Protein AF-K0F119-F1 (afdb_monomer)

Secondary structure (DSSP, 8-state):
-GGGTSPPPTT--HHHHHHHHHHHHHHHT------TTS-TTEEEETTEEEEEEHHHHHHHHHTTGGGSTT-SB-S--EE-TTSSSEEEEETTEEEEEETTTEEEE--HHHHHHHHHTTGGGSTT-SB-S--EE-TTSS-EEEEETTEEEEEETTEEEEEEHHHHHHHHHTTGGGSTT-SB-S--EE-TTSS-EEEEETTEEEEEETTTEEEEEEHHHHHHHHHHTGGGSTT-SB-S--B-SSTTSEEEEEETTEEEEEE-HHHHHHHHHSTT--HHHHHHHHHHHHHHHT--HHHHHHHHHHHHHHH-EEE-TT---GGGEEEPPPPSSTT-EEEEEPP----SSS-EEE--EEEEESSSSEEEEEETTTEEEEEETT--TTSSPPEEEEEEEEEESS-HHHHHHHHHHHHHTTTPEE---GGG---SS-SEE-HHHHHHHHHHHHTTT------SSPSPPS---HHHHTTSTTEEEEE-

Foldseek 3Di:
DCLVVPDADPPDDSVLQVLLVVVQVVVVPDPPDPDPPDAPAWDGDPSHNETEGDLQVVVCVVQVNCPHPQHHWPYHWDQDPVNFWIWTHGPFFIWTAGPVQTTETQGDQRVVQCVVQPHLVGQQHAWNDYKAADPVNAKIWTHGPFFIWIDGPRHIETDGDLQVVVCVVQVNLVGPQHHWRYYWDQDPVNFWIWTHGPFWIWIAGPVATTETDGDFRRVVCVVQPHLPGLQHAWNDYWDDPQVQCKIWTHGPNGIDIAGGPLLQVLCVLLDPDHSVRSLVLLVVVCVVVVHRSVVLSNLLSVVSVVQKDKAALVDDDPVQKDQAAFAPFFLKKKKFFDDQDDPVPRIRITLIFMWTHLGRFKTWFADAPQFTAIDGQQQDPVRGGHMGGPMWIWHFQDDPQLSNQLSVQSVVLHPQHADSNQQAQCDLDDSHYHGQSSSQSSNCVSVVNPDRQAAPRDPPGRGGTRVRSVRGPRIDIDGD

Solvent-accessible surface area (backbone atoms only — not comparable to full-atom values): 25216 Å² total; per-residue (Å²): 110,67,66,80,77,46,88,74,59,91,96,57,52,67,70,38,25,50,46,14,51,52,49,45,54,56,60,72,68,63,69,97,66,94,50,98,84,64,78,86,54,61,47,60,54,78,52,29,68,30,42,35,40,48,61,49,30,54,43,40,50,72,59,50,34,65,80,21,88,36,37,50,58,74,34,43,70,38,74,37,95,88,73,53,49,36,32,34,39,26,76,52,36,35,34,41,30,34,92,90,40,39,46,26,60,47,41,70,56,58,34,54,38,39,50,78,47,51,37,61,85,21,77,35,35,50,50,53,37,55,78,40,76,35,95,86,72,73,34,34,35,34,40,27,74,43,28,33,40,40,33,48,98,93,45,44,23,41,44,38,65,62,53,35,53,46,41,49,75,53,47,38,63,84,15,82,41,32,47,66,73,32,47,69,40,76,37,98,84,70,68,33,35,34,32,40,27,74,48,31,34,34,42,31,32,91,90,49,39,50,25,59,43,40,63,51,52,35,56,53,40,52,75,57,49,39,62,80,21,80,38,34,50,50,60,41,60,71,44,58,94,55,82,41,48,36,31,35,33,40,25,74,56,42,76,49,75,28,39,8,68,49,24,40,49,40,16,67,77,22,64,89,52,43,23,64,56,45,47,55,51,26,46,58,51,16,64,75,71,75,48,58,45,45,61,46,34,50,53,41,33,54,52,47,61,76,50,37,45,82,39,59,66,94,59,77,61,79,86,45,54,39,67,54,75,70,46,97,34,52,37,23,33,38,36,23,50,41,72,88,73,64,73,83,68,72,36,34,70,32,44,38,34,27,32,30,20,65,33,42,49,28,31,38,33,26,40,86,99,62,9,21,41,78,44,57,39,67,58,30,99,86,74,42,55,27,64,38,29,65,49,29,34,28,37,63,79,68,54,71,67,37,29,51,40,16,36,53,46,46,62,74,43,52,72,30,40,49,38,53,46,44,63,67,38,71,51,69,89,60,75,48,31,29,19,28,27,45,48,48,22,15,38,23,60,41,46,77,58,74,46,68,55,52,55,89,72,68,83,90,62,51,47,45,49,28,57,38,42,74,60,6,89,46,44,48,73,82,40,113

Nearest PDB structures (foldseek):
  6swz-assembly1_AAA  TM=9.127E-01  e=8.027E-24  Corynebacterium glutamicum
  6sx4-assembly4_DDD  TM=9.305E-01  e=3.276E-23  Corynebacterium glutamicum
  6sx4-assembly2_BBB  TM=7.948E-01  e=4.141E-23  Corynebacterium glutamicum
  6ix1-assembly2_B  TM=2.328E-01  e=1.251E-01  Dolichos
  3s18-assembly1_B  TM=2.351E-01  e=2.679E-01  Cicer arietinum

Sequence (480 aa):
MRSDCEAIPDGFSKAQADKAETMEAAAAVRPDRRSTLETPGCQVYWPAPYEVCGAIRDKYNELGGPNSFLLFPTSNELTNPDGVGKRSTFQNGPIYWSPAGGAHPVVNHFFAAWQRNGWEGGPLGYPTSDEAVNPDGVGRRQYFQGGTIYWKLNEAYYVAGAIRDKWGETGWEGGWLGYPSTDETVLPDGQGRMNRFQNGVIYWSPGTGAHPVGGSILDKWAKAGYERSTFGYPTGDQTSRDNNVTVEQQFQGGLLTAPGPAATELAYLNPGTTGEQQIAAAQKWAQQIAAPVIDVLVEALRKAREYTQVKSPDSPSEDDYENLPDARGKGDIFYADSSPDLVVINKLVNHGHNGIYVSTTNTVEAAQGKGVHEIDNRTATNGGRRQVRKPQLGWIETSDAIRTSAVTFARAKLGKSYNNNFAWNRNVEDEQYNCSQIVWAAYMHASNGDIDMKDSFPNPTPSVYPKELFKSGWVRKYYP

InterPro domains:
  IPR013207 LGFP [PF08310] (72-122)
  IPR013207 LGFP [PF08310] (124-175)
  IPR013207 LGFP [PF08310] (177-228)
  IPR024453 Permuted papain-like amidase enzyme, YaeF/YiiX, C92 family [PF05708] (330-448)
  IPR038765 Papain-like cysteine peptidase superfamily [SSF54001] (349-479)

Radius of gyration: 33.95 Å; Cα contacts (8 Å, |Δi|>4): 1023; chains: 1; bounding box: 88×54×85 Å

Structure (mmCIF, N/CA/C/O backbone):
data_AF-K0F119-F1
#
_entry.id   AF-K0F119-F1
#
loop_
_atom_site.group_PDB
_atom_site.id
_atom_site.type_symbol
_atom_site.label_atom_id
_atom_site.label_alt_id
_atom_site.label_comp_id
_atom_site.label_asym_id
_atom_site.label_entity_id
_atom_site.label_seq_id
_atom_site.pdbx_PDB_ins_code
_atom_site.Cartn_x
_atom_site.Cartn_y
_atom_site.Cartn_z
_atom_site.occupancy
_atom_site.B_iso_or_equiv
_atom_site.auth_seq_id
_atom_site.auth_comp_id
_atom_site.auth_asym_id
_atom_site.auth_atom_id
_atom_site.pdbx_PDB_model_num
ATOM 1 N N . MET A 1 1 ? -16.363 -31.167 53.470 1.00 78.81 1 MET A N 1
ATOM 2 C CA . MET A 1 1 ? -16.582 -30.321 52.281 1.00 78.81 1 MET A CA 1
ATOM 3 C C . MET A 1 1 ? -15.500 -30.671 51.260 1.00 78.81 1 MET A C 1
ATOM 5 O O . MET A 1 1 ? -14.481 -31.218 51.674 1.00 78.81 1 MET A O 1
ATOM 9 N N . ARG A 1 2 ? -15.712 -30.494 49.949 1.00 84.12 2 ARG A N 1
ATOM 10 C CA . ARG A 1 2 ? -14.682 -30.769 48.921 1.00 84.12 2 ARG A CA 1
ATOM 11 C C . ARG A 1 2 ? -13.418 -29.957 49.212 1.00 84.12 2 ARG A C 1
ATOM 13 O O . ARG A 1 2 ? -12.329 -30.503 49.150 1.00 84.12 2 ARG A O 1
ATOM 20 N N . SER A 1 3 ? -13.565 -28.727 49.688 1.00 85.94 3 SER A N 1
ATOM 21 C CA . SER A 1 3 ? -12.529 -27.808 50.173 1.00 85.94 3 SER A CA 1
ATOM 22 C C . SER A 1 3 ? -11.678 -28.331 51.338 1.00 85.94 3 SER A C 1
ATOM 24 O O . SER A 1 3 ? -10.611 -27.778 51.608 1.00 85.94 3 SER A O 1
ATOM 26 N N . ASP A 1 4 ? -12.126 -29.370 52.052 1.00 86.38 4 ASP A N 1
ATOM 27 C CA . ASP A 1 4 ? -11.354 -30.026 53.113 1.00 86.38 4 ASP A CA 1
ATOM 28 C C . ASP A 1 4 ? -10.476 -31.169 52.577 1.00 86.38 4 ASP A C 1
ATOM 30 O O . ASP A 1 4 ? -9.593 -31.645 53.289 1.00 86.38 4 ASP A O 1
ATOM 34 N N . CYS A 1 5 ? -10.743 -31.656 51.361 1.00 88.31 5 CYS A N 1
ATOM 35 C CA . CYS A 1 5 ? -10.149 -32.879 50.807 1.00 88.31 5 CYS A CA 1
ATOM 36 C C . CYS A 1 5 ? -9.467 -32.672 49.445 1.00 88.31 5 CYS A C 1
ATOM 38 O O . CYS A 1 5 ? -8.572 -33.433 49.086 1.00 88.31 5 CYS A O 1
ATOM 40 N N . GLU A 1 6 ? -9.887 -31.661 48.690 1.00 89.50 6 GLU A N 1
ATOM 41 C CA . GLU A 1 6 ? -9.378 -31.290 47.374 1.00 89.50 6 GLU A CA 1
ATOM 42 C C . GLU A 1 6 ? -8.553 -30.001 47.494 1.00 89.50 6 GLU A C 1
ATOM 44 O O . GLU A 1 6 ? -8.878 -29.096 48.267 1.00 89.50 6 GLU A O 1
ATOM 49 N N . ALA A 1 7 ? -7.463 -29.908 46.731 1.00 90.12 7 ALA A N 1
ATOM 50 C CA . ALA A 1 7 ? -6.665 -28.689 46.678 1.00 90.12 7 ALA A CA 1
ATOM 51 C C . ALA A 1 7 ? -7.485 -27.557 46.040 1.00 90.12 7 ALA A C 1
ATOM 53 O O . ALA A 1 7 ? -8.062 -27.735 44.968 1.00 90.12 7 ALA A O 1
ATOM 54 N N . ILE A 1 8 ? -7.525 -26.392 46.689 1.00 89.75 8 ILE A N 1
ATOM 55 C CA . ILE A 1 8 ? -8.237 -25.218 46.172 1.00 89.75 8 ILE A CA 1
ATOM 56 C C . ILE A 1 8 ? -7.392 -24.587 45.053 1.00 89.75 8 ILE A C 1
ATOM 58 O O . ILE A 1 8 ? -6.231 -24.264 45.309 1.00 89.75 8 ILE A O 1
ATOM 62 N N . PRO A 1 9 ? -7.944 -24.407 43.837 1.00 87.19 9 PRO A N 1
ATOM 63 C CA . PRO A 1 9 ? -7.253 -23.737 42.740 1.00 87.19 9 PRO A CA 1
ATOM 64 C C . PRO A 1 9 ? -6.739 -22.339 43.105 1.00 87.19 9 PRO A C 1
ATOM 66 O O . PRO A 1 9 ? -7.400 -21.588 43.829 1.00 87.19 9 PRO A O 1
ATOM 69 N N . ASP A 1 10 ? -5.589 -21.970 42.538 1.00 86.69 10 ASP A N 1
ATOM 70 C CA . ASP A 1 10 ? -4.991 -20.647 42.723 1.00 86.69 10 ASP A CA 1
ATOM 71 C C . ASP A 1 10 ? -5.981 -19.523 42.368 1.00 86.69 10 ASP A C 1
ATOM 73 O O . ASP A 1 10 ? -6.715 -19.583 41.380 1.00 86.69 10 ASP A O 1
ATOM 77 N N . GLY A 1 11 ? -6.001 -18.476 43.197 1.00 88.38 11 GLY A N 1
ATOM 78 C CA . GLY A 1 11 ? -6.935 -17.351 43.074 1.00 88.38 11 GLY A CA 1
ATOM 79 C C . GLY A 1 11 ? -8.239 -17.501 43.867 1.00 88.38 11 GLY A C 1
ATOM 80 O O . GLY A 1 11 ? -8.984 -16.525 43.966 1.00 88.38 11 GLY A O 1
ATOM 81 N N . PHE A 1 12 ? -8.496 -18.659 44.489 1.00 93.94 12 PHE A N 1
ATOM 82 C CA . PHE A 1 12 ? -9.644 -18.869 45.377 1.00 93.94 12 PHE A CA 1
ATOM 83 C C . PHE A 1 12 ? -9.226 -19.117 46.828 1.00 93.94 12 PHE A C 1
ATOM 85 O O . PHE A 1 12 ? -8.242 -19.787 47.127 1.00 93.94 12 PHE A O 1
ATOM 92 N N . SER A 1 13 ? -10.008 -18.577 47.759 1.00 94.00 13 SER A N 1
ATOM 93 C CA . SER A 1 13 ? -9.876 -18.837 49.194 1.00 94.00 13 SER A CA 1
ATOM 94 C C . SER A 1 13 ? -10.740 -20.020 49.631 1.00 94.00 13 SER A C 1
ATOM 96 O O . SER A 1 13 ? -11.770 -20.313 49.019 1.00 94.00 13 SER A O 1
ATOM 98 N N . LYS A 1 14 ? -10.389 -20.639 50.766 1.00 92.44 14 LYS A N 1
ATOM 99 C CA . LYS A 1 14 ? -11.222 -21.680 51.389 1.00 92.44 14 LYS A CA 1
ATOM 100 C C . LYS A 1 14 ? -12.657 -21.211 51.639 1.00 92.44 14 LYS A C 1
ATOM 102 O O . LYS A 1 14 ? -13.589 -21.929 51.318 1.00 92.44 14 LYS A O 1
ATOM 107 N N . ALA A 1 15 ? -12.842 -19.970 52.089 1.00 93.88 15 ALA A N 1
ATOM 108 C CA . ALA A 1 15 ? -14.173 -19.406 52.305 1.00 93.88 15 ALA A CA 1
ATOM 109 C C . ALA A 1 15 ? -15.014 -19.308 51.014 1.00 93.88 15 ALA A C 1
ATOM 111 O O . ALA A 1 15 ? -16.230 -19.484 51.060 1.00 93.88 15 ALA A O 1
ATOM 112 N N . GLN A 1 16 ? -14.392 -19.028 49.861 1.00 94.69 16 GLN A N 1
ATOM 113 C CA . GLN A 1 16 ? -15.089 -19.033 48.569 1.00 94.69 16 GLN A CA 1
ATOM 114 C C . GLN A 1 16 ? -15.484 -20.452 48.156 1.00 94.69 16 GLN A C 1
ATOM 116 O O . GLN A 1 16 ? -16.632 -20.655 47.769 1.00 94.69 16 GLN A O 1
ATOM 121 N N . ALA A 1 17 ? -14.571 -21.415 48.308 1.00 94.50 17 ALA A N 1
ATOM 122 C CA . ALA A 1 17 ? -14.829 -22.825 48.037 1.00 94.50 17 ALA A CA 1
ATOM 123 C C . ALA A 1 17 ? -15.962 -23.378 48.926 1.00 94.50 17 ALA A C 1
ATOM 125 O 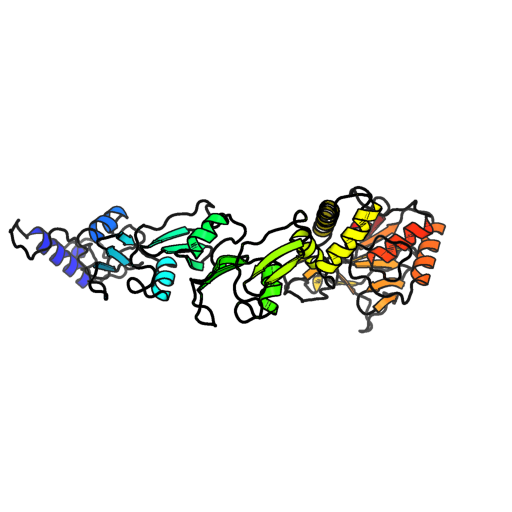O . ALA A 1 17 ? -16.936 -23.915 48.407 1.00 94.50 17 ALA A O 1
ATOM 126 N N . ASP A 1 18 ? -15.906 -23.142 50.241 1.00 94.38 18 ASP A N 1
ATOM 127 C CA . ASP A 1 18 ? -16.947 -23.543 51.203 1.00 94.38 18 ASP A CA 1
ATOM 128 C C . ASP A 1 18 ? -18.314 -22.939 50.840 1.00 94.38 18 ASP A C 1
ATOM 130 O O . ASP A 1 18 ? -19.361 -23.594 50.903 1.00 94.38 18 ASP A O 1
ATOM 134 N N . LYS A 1 19 ? -18.319 -21.666 50.424 1.00 94.06 19 LYS A N 1
ATOM 135 C CA . LYS A 1 19 ? -19.536 -20.989 49.976 1.00 94.06 19 LYS A CA 1
ATOM 136 C C . LYS A 1 19 ? -20.081 -21.612 48.692 1.00 94.06 19 LYS A C 1
ATOM 138 O O . LYS A 1 19 ? -21.288 -21.830 48.620 1.00 94.06 19 LYS A O 1
ATOM 143 N N . ALA A 1 20 ? -19.227 -21.910 47.712 1.00 93.94 20 ALA A N 1
ATOM 144 C CA . ALA A 1 20 ? -19.632 -22.564 46.470 1.00 93.94 20 ALA A CA 1
ATOM 145 C C . ALA A 1 20 ? -20.287 -23.925 46.751 1.00 93.94 20 ALA A C 1
ATOM 147 O O . ALA A 1 20 ? -21.365 -24.196 46.235 1.00 93.94 20 ALA A O 1
ATOM 148 N N . GLU A 1 21 ? -19.722 -24.724 47.656 1.00 92.25 21 GLU A N 1
ATOM 149 C CA . GLU A 1 21 ? -20.305 -26.014 48.053 1.00 92.25 21 GLU A CA 1
ATOM 150 C C . GLU A 1 21 ? -21.650 -25.874 48.752 1.00 92.25 21 GLU A C 1
ATOM 152 O O . GLU A 1 21 ? -22.579 -26.639 48.500 1.00 92.25 21 GLU A O 1
ATOM 157 N N . THR A 1 22 ? -21.778 -24.873 49.624 1.00 92.38 22 THR A N 1
ATOM 158 C CA . THR A 1 22 ? -23.053 -24.589 50.289 1.00 92.38 22 THR A CA 1
ATOM 159 C C . THR A 1 22 ? -24.118 -24.192 49.261 1.00 92.38 22 THR A C 1
ATOM 161 O O . THR A 1 22 ? -25.277 -24.588 49.390 1.00 92.38 22 THR A O 1
ATOM 164 N N . MET A 1 23 ? -23.735 -23.449 48.215 1.00 90.19 23 MET A N 1
ATOM 165 C CA . MET A 1 23 ? -24.624 -23.094 47.105 1.00 90.19 23 MET A CA 1
ATOM 166 C C . MET A 1 23 ? -24.986 -24.318 46.243 1.00 90.19 23 MET A C 1
ATOM 168 O O . MET A 1 23 ? -26.161 -24.498 45.928 1.00 90.19 23 MET A O 1
ATOM 172 N N . GLU A 1 24 ? -24.027 -25.197 45.925 1.00 88.31 24 GLU A N 1
ATOM 173 C CA . GLU A 1 24 ? -24.274 -26.468 45.220 1.00 88.31 24 GLU A CA 1
ATOM 174 C C . GLU A 1 24 ? -25.247 -27.369 46.000 1.00 88.31 24 GLU A C 1
ATOM 176 O O . GLU A 1 24 ? -26.232 -27.863 45.444 1.00 88.31 24 GLU A O 1
ATOM 181 N N . ALA A 1 25 ? -25.027 -27.537 47.308 1.00 85.75 25 ALA A N 1
ATOM 182 C CA . ALA A 1 25 ? -25.902 -28.320 48.176 1.00 85.75 25 ALA A CA 1
ATOM 183 C C . ALA A 1 25 ? -27.313 -27.714 48.262 1.00 85.75 25 ALA A C 1
ATOM 185 O O . ALA A 1 25 ? -28.308 -28.436 48.180 1.00 85.75 25 ALA A O 1
ATOM 186 N N . ALA A 1 26 ? -27.417 -26.385 48.371 1.00 83.50 26 ALA A N 1
ATOM 187 C CA . ALA A 1 26 ? -28.700 -25.689 48.370 1.00 83.50 26 ALA A CA 1
ATOM 188 C C . ALA A 1 26 ? -29.452 -25.853 47.040 1.00 83.50 26 ALA A C 1
ATOM 190 O O . ALA A 1 26 ? -30.678 -25.955 47.054 1.00 83.50 26 ALA A O 1
ATOM 191 N N . ALA A 1 27 ? -28.745 -25.909 45.907 1.00 77.19 27 ALA A N 1
ATOM 192 C CA . ALA A 1 27 ? -29.335 -26.171 44.597 1.00 77.19 27 ALA A CA 1
ATOM 193 C C . ALA A 1 27 ? -29.838 -27.622 44.458 1.00 77.19 27 ALA A C 1
ATOM 195 O O . ALA A 1 27 ? -30.915 -27.830 43.903 1.00 77.19 27 ALA A O 1
ATOM 196 N N . ALA A 1 28 ? -29.125 -28.612 45.012 1.00 73.31 28 ALA A N 1
ATOM 197 C CA . ALA A 1 28 ? -29.504 -30.029 44.946 1.00 73.31 28 ALA A CA 1
ATOM 198 C C . ALA A 1 28 ? -30.738 -30.393 45.797 1.00 73.31 28 ALA A C 1
ATOM 200 O O . ALA A 1 28 ? -31.460 -31.335 45.473 1.00 73.31 28 ALA A O 1
ATOM 201 N N . VAL A 1 29 ? -30.995 -29.657 46.885 1.00 66.00 29 VAL A N 1
ATOM 202 C CA . VAL A 1 29 ? -32.128 -29.915 47.796 1.00 66.00 29 VAL A CA 1
ATOM 203 C C . VAL A 1 29 ? -33.447 -29.332 47.274 1.00 66.00 29 VAL A C 1
ATOM 205 O O . VAL A 1 29 ? -34.500 -29.716 47.778 1.00 66.00 29 VAL A O 1
ATOM 208 N N . ARG A 1 30 ? -33.436 -28.440 46.266 1.00 55.56 30 ARG A N 1
ATOM 209 C CA . ARG A 1 30 ? -34.651 -27.800 45.724 1.00 55.56 30 ARG A CA 1
ATOM 210 C C . ARG A 1 30 ? -35.550 -28.841 45.035 1.00 55.56 30 ARG A C 1
ATOM 212 O O . ARG A 1 30 ? -35.250 -29.247 43.913 1.00 55.56 30 ARG A O 1
ATOM 219 N N . PRO A 1 31 ? -36.663 -29.273 45.661 1.00 46.34 31 PRO A N 1
ATOM 220 C CA . PRO A 1 31 ? -37.597 -30.194 45.036 1.00 46.34 31 PRO A CA 1
ATOM 221 C C . PRO A 1 31 ? -38.466 -29.403 44.059 1.00 46.34 31 PRO A C 1
ATOM 223 O O . PRO A 1 31 ? -38.867 -28.291 44.388 1.00 46.34 31 PRO A O 1
ATOM 226 N N . ASP A 1 32 ? -38.764 -30.016 42.914 1.00 47.59 32 ASP A N 1
ATOM 227 C CA . ASP A 1 32 ? -39.670 -29.659 41.804 1.00 47.59 32 ASP A CA 1
ATOM 228 C C . ASP A 1 32 ? -40.950 -28.857 42.178 1.00 47.59 32 ASP A C 1
ATOM 230 O O . ASP A 1 32 ? -42.089 -29.307 42.026 1.00 47.59 32 ASP A O 1
ATOM 234 N N . ARG A 1 33 ? -40.790 -27.650 42.735 1.00 45.41 33 ARG A N 1
ATOM 235 C CA . ARG A 1 33 ? -41.878 -26.773 43.171 1.00 45.41 33 ARG A CA 1
ATOM 236 C C . ARG A 1 33 ? -42.187 -25.790 42.057 1.00 45.41 33 ARG A C 1
ATOM 238 O O . ARG A 1 33 ? -41.386 -24.931 41.715 1.00 45.41 33 ARG A O 1
ATOM 245 N N . ARG A 1 34 ? -43.417 -25.913 41.558 1.00 41.22 34 ARG A N 1
ATOM 246 C CA . ARG A 1 34 ? -44.149 -25.019 40.645 1.00 41.22 34 ARG A CA 1
ATOM 247 C C . ARG A 1 34 ? -44.301 -23.584 41.189 1.00 41.22 34 ARG A C 1
ATOM 249 O O . ARG A 1 34 ? -45.415 -23.097 41.360 1.00 41.22 34 ARG A O 1
ATOM 256 N N . SER A 1 35 ? -43.194 -22.916 41.488 1.00 40.03 35 SER A N 1
ATOM 257 C CA . SER A 1 35 ? -43.120 -21.497 41.813 1.00 40.03 35 SER A CA 1
ATOM 258 C C . SER A 1 35 ? -42.751 -20.745 40.539 1.00 40.03 35 SER A C 1
ATOM 260 O O . SER A 1 35 ? -41.648 -20.883 40.022 1.00 40.03 35 SER A O 1
ATOM 262 N N . THR A 1 36 ? -43.671 -19.942 40.007 1.00 43.38 36 THR A N 1
ATOM 263 C CA . THR A 1 36 ? -43.490 -19.156 38.771 1.00 43.38 36 THR A CA 1
ATOM 264 C C . THR A 1 36 ? -42.512 -17.977 38.921 1.00 43.38 36 THR A C 1
ATOM 266 O O . THR A 1 36 ? -42.540 -17.056 38.110 1.00 43.38 36 THR A O 1
ATOM 269 N N . LEU A 1 37 ? -41.670 -17.974 39.959 1.00 41.09 37 LEU A N 1
ATOM 270 C CA . LEU A 1 37 ? -40.651 -16.952 40.220 1.00 41.09 37 LEU A CA 1
ATOM 271 C C . LEU A 1 37 ? -39.246 -17.536 40.464 1.00 41.09 37 LEU A C 1
ATOM 273 O O . LEU A 1 37 ? -38.322 -16.779 40.746 1.00 41.09 37 LEU A O 1
ATOM 277 N N . GLU A 1 38 ? -39.057 -18.852 40.349 1.00 42.03 38 GLU A N 1
ATOM 278 C CA . GLU A 1 38 ? -37.758 -19.506 40.554 1.00 42.03 38 GLU A CA 1
ATOM 279 C C . GLU A 1 38 ? -37.186 -19.963 39.207 1.00 42.03 38 GLU A C 1
ATOM 281 O O . GLU A 1 38 ? -37.917 -20.524 38.400 1.00 42.03 38 GLU A O 1
ATOM 286 N N . THR A 1 39 ? -35.904 -19.689 38.938 1.00 48.31 39 THR A N 1
ATOM 287 C CA . THR A 1 39 ? -35.183 -20.010 37.692 1.00 48.31 39 THR A CA 1
ATOM 288 C C . THR A 1 39 ? -34.636 -21.449 37.711 1.00 48.31 39 THR A C 1
ATOM 290 O O . THR A 1 39 ? -33.514 -21.665 38.179 1.00 48.31 39 THR A O 1
ATOM 293 N N . PRO A 1 40 ? -35.353 -22.479 37.211 1.00 55.50 40 PRO A N 1
ATOM 294 C CA . PRO A 1 40 ? -34.717 -23.750 36.890 1.00 55.50 40 PRO A CA 1
ATOM 295 C C . PRO A 1 40 ? -33.633 -23.500 35.833 1.00 55.50 40 PRO A C 1
ATOM 297 O O . PRO A 1 40 ? -33.888 -22.865 34.812 1.00 55.50 40 PRO A O 1
ATOM 300 N N . GLY A 1 41 ? -32.413 -23.983 36.087 1.00 82.19 41 GLY A N 1
ATOM 301 C CA . GLY A 1 41 ? -31.320 -23.909 35.113 1.00 82.19 41 GLY A CA 1
ATOM 302 C C . GLY A 1 41 ? -30.055 -23.166 35.548 1.00 82.19 41 GLY A C 1
ATOM 303 O O . GLY A 1 41 ? -29.254 -22.835 34.680 1.00 82.19 41 GLY A O 1
ATOM 304 N N . CYS A 1 42 ? -29.849 -22.902 36.839 1.00 91.56 42 CYS A N 1
ATOM 305 C CA . CYS A 1 42 ? -28.577 -22.379 37.353 1.00 91.56 42 CYS A CA 1
ATOM 306 C C . CYS A 1 42 ? -27.625 -23.502 37.794 1.00 91.56 42 CYS A C 1
ATOM 308 O O . CYS A 1 42 ? -28.070 -24.562 38.234 1.00 91.56 42 CYS A O 1
ATOM 310 N N . GLN A 1 43 ? -26.319 -23.273 37.667 1.00 93.69 43 GLN A N 1
ATOM 311 C CA . GLN A 1 43 ? -25.254 -24.157 38.140 1.00 93.69 43 GLN A CA 1
ATOM 312 C C . GLN A 1 43 ? -24.145 -23.325 38.792 1.00 93.69 43 GLN A C 1
ATOM 314 O O . GLN A 1 43 ? -23.807 -22.240 38.316 1.00 93.69 43 GLN A O 1
ATOM 319 N N . VAL A 1 44 ? -23.589 -23.851 39.881 1.00 94.31 44 VAL A N 1
ATOM 320 C CA . VAL A 1 44 ? -22.392 -23.320 40.541 1.00 94.31 44 VAL A CA 1
ATOM 321 C C . VAL A 1 44 ? -21.186 -24.123 40.068 1.00 94.31 44 VAL A C 1
ATOM 323 O O . VAL A 1 44 ? -21.296 -25.323 39.818 1.00 94.31 44 VAL A O 1
ATOM 326 N N . TYR A 1 45 ? -20.051 -23.448 39.905 1.00 93.94 45 TYR A N 1
ATOM 327 C CA . TYR A 1 45 ? -18.818 -24.046 39.400 1.00 93.94 45 TYR A CA 1
ATOM 328 C C . TYR A 1 45 ? -17.730 -23.904 40.451 1.00 93.94 45 TYR A C 1
ATOM 330 O O . TYR A 1 45 ? -17.002 -22.910 40.467 1.00 93.94 45 TYR A O 1
ATOM 338 N N . TRP A 1 46 ? -17.638 -24.889 41.344 1.00 93.19 46 TRP A N 1
ATOM 339 C CA . TRP A 1 46 ? -16.621 -24.909 42.391 1.00 93.19 46 TRP A CA 1
ATOM 340 C C . TRP A 1 46 ? -15.206 -24.692 41.818 1.00 93.19 46 TRP A C 1
ATOM 342 O O . TRP A 1 46 ? -14.874 -25.297 40.795 1.00 93.19 46 TRP A O 1
ATOM 352 N N . PRO A 1 47 ? -14.358 -23.857 42.451 1.00 95.12 47 PRO A N 1
ATOM 353 C CA . PRO A 1 47 ? -14.536 -23.201 43.758 1.00 95.12 47 PRO A CA 1
ATOM 354 C C . PRO A 1 47 ? -15.220 -21.823 43.700 1.00 95.12 47 PRO A C 1
ATOM 356 O O . PRO A 1 47 ? -15.242 -21.106 44.701 1.00 95.12 47 PRO A O 1
ATOM 359 N N . ALA A 1 48 ? -15.749 -21.407 42.547 1.00 96.00 48 ALA A N 1
ATOM 360 C CA . ALA A 1 48 ? -16.316 -20.078 42.369 1.00 96.00 48 ALA A CA 1
ATOM 361 C C . ALA A 1 48 ? -17.752 -19.994 42.931 1.00 96.00 48 ALA A C 1
ATOM 363 O O . ALA A 1 48 ? -18.637 -20.711 42.461 1.00 96.00 48 ALA A O 1
ATOM 364 N N . PRO A 1 49 ? -18.033 -19.104 43.905 1.00 95.94 49 PRO A N 1
ATOM 365 C CA . PRO A 1 49 ? -19.337 -19.019 44.563 1.00 95.94 49 PRO A CA 1
ATOM 366 C C . PRO A 1 49 ? -20.316 -18.136 43.772 1.00 95.94 49 PRO A C 1
ATOM 368 O O . PRO A 1 49 ? -20.867 -17.170 44.309 1.00 95.94 49 PRO A O 1
ATOM 371 N N . TYR A 1 50 ? -20.498 -18.452 42.489 1.00 96.06 50 TYR A N 1
ATOM 372 C CA . TYR A 1 50 ? -21.386 -17.739 41.573 1.00 96.06 50 TYR A CA 1
ATOM 373 C C . TYR A 1 50 ? -22.280 -18.712 40.802 1.00 96.06 50 TYR A C 1
ATOM 375 O O . TYR A 1 50 ? -21.830 -19.772 40.368 1.00 96.06 50 TYR A O 1
ATOM 383 N N . GLU A 1 51 ? -23.542 -18.332 40.618 1.00 94.19 51 GLU A N 1
ATOM 384 C CA . GLU A 1 51 ? -24.518 -19.064 39.811 1.00 94.19 51 GLU A CA 1
ATOM 385 C C . GLU A 1 51 ? -24.497 -18.558 38.364 1.00 94.19 51 GLU A C 1
ATOM 387 O O . GLU A 1 51 ? -24.768 -17.383 38.097 1.00 94.19 51 GLU A O 1
ATOM 392 N N . VAL A 1 52 ? -24.217 -19.460 37.422 1.00 96.00 52 VAL A N 1
ATOM 393 C CA . VAL A 1 52 ? -24.400 -19.219 35.984 1.00 96.00 52 VAL A CA 1
ATOM 394 C C . VAL A 1 52 ? -25.683 -19.917 35.554 1.00 96.00 52 VAL A C 1
ATOM 396 O O . VAL A 1 52 ? -25.888 -21.088 35.882 1.00 96.00 52 VAL A O 1
ATOM 399 N N . CYS A 1 53 ? -26.552 -19.213 34.832 1.00 94.69 53 CYS A N 1
ATOM 400 C CA . CYS A 1 53 ? -27.922 -19.654 34.579 1.00 94.69 53 CYS A CA 1
ATOM 401 C C . CYS A 1 53 ? -28.270 -19.750 33.089 1.00 94.69 53 CYS A C 1
ATOM 403 O O . CYS A 1 53 ? -27.653 -19.109 32.236 1.00 94.69 53 CYS A O 1
ATOM 405 N N . GLY A 1 54 ? -29.275 -20.576 32.786 1.00 93.69 54 GLY A N 1
ATOM 406 C CA . GLY A 1 54 ? -29.952 -20.630 31.490 1.00 93.69 54 GLY A CA 1
ATOM 407 C C . GLY A 1 54 ? -29.009 -20.811 30.298 1.00 93.69 54 GLY A C 1
ATOM 408 O O . GLY A 1 54 ? -28.046 -21.572 30.354 1.00 93.69 54 GLY A O 1
ATOM 409 N N . ALA A 1 55 ? -29.268 -20.071 29.219 1.00 95.75 55 ALA A N 1
ATOM 410 C CA . ALA A 1 55 ? -28.486 -20.161 27.986 1.00 95.75 55 ALA A CA 1
ATOM 411 C C . ALA A 1 55 ? -27.003 -19.793 28.176 1.00 95.75 55 ALA A C 1
ATOM 413 O O . ALA A 1 55 ? -26.148 -20.315 27.465 1.00 95.75 55 ALA A O 1
ATOM 414 N N . ILE A 1 56 ? -26.680 -18.925 29.143 1.00 97.81 56 ILE A N 1
ATOM 415 C CA . ILE A 1 56 ? -25.289 -18.580 29.467 1.00 97.81 56 ILE A CA 1
ATOM 416 C C . ILE A 1 56 ? -24.577 -19.790 30.071 1.00 97.81 56 ILE A C 1
ATOM 418 O O . ILE A 1 56 ? -23.462 -20.110 29.661 1.00 97.81 56 ILE A O 1
ATOM 422 N N . ARG A 1 57 ? -25.228 -20.490 31.006 1.00 97.00 57 ARG A N 1
ATOM 423 C CA . ARG A 1 57 ? -24.716 -21.739 31.586 1.00 97.00 57 ARG A CA 1
ATOM 424 C C . ARG A 1 57 ? -24.516 -22.797 30.511 1.00 97.00 57 ARG A C 1
ATOM 426 O O . ARG A 1 57 ? -23.471 -23.438 30.471 1.00 97.00 57 ARG A O 1
ATOM 433 N N . ASP A 1 58 ? -25.510 -22.968 29.647 1.00 96.62 58 ASP A N 1
ATOM 434 C CA . ASP A 1 58 ? -25.468 -23.977 28.590 1.00 96.62 58 ASP A CA 1
ATOM 435 C C . ASP A 1 58 ? -24.305 -23.701 27.633 1.00 96.62 58 ASP A C 1
ATOM 437 O O . ASP A 1 58 ? -23.518 -24.606 27.354 1.00 96.62 58 ASP A O 1
ATOM 441 N N . LYS A 1 59 ? -24.111 -22.435 27.239 1.00 97.38 59 LYS A N 1
ATOM 442 C CA . LYS A 1 59 ? -22.970 -22.038 26.412 1.00 97.38 59 LYS A CA 1
ATOM 443 C C . LYS A 1 59 ? -21.636 -22.227 27.126 1.00 97.38 59 LYS A C 1
ATOM 445 O O . LYS A 1 59 ? -20.680 -22.721 26.539 1.00 97.38 59 LYS A O 1
ATOM 450 N N . TYR A 1 60 ? -21.551 -21.847 28.396 1.00 98.12 60 TYR A N 1
ATOM 451 C CA . TYR A 1 60 ? -20.334 -22.026 29.177 1.00 98.12 60 TYR A CA 1
ATOM 452 C C . TYR A 1 60 ? -19.955 -23.509 29.296 1.00 98.12 60 TYR A C 1
ATOM 454 O O . TYR A 1 60 ? -18.793 -23.860 29.100 1.00 98.12 60 TYR A O 1
ATOM 462 N N . ASN A 1 61 ? -20.934 -24.390 29.518 1.00 97.50 61 ASN A N 1
ATOM 463 C CA . ASN A 1 61 ? -20.739 -25.840 29.519 1.00 97.50 61 ASN A CA 1
ATOM 464 C C . ASN A 1 61 ? -20.298 -26.371 28.147 1.00 97.50 61 ASN A C 1
ATOM 466 O O . ASN A 1 61 ? -19.377 -27.184 28.090 1.00 97.50 61 ASN A O 1
ATOM 470 N N . GLU A 1 62 ? -20.900 -25.893 27.053 1.00 97.50 62 GLU A N 1
ATOM 471 C CA . GLU A 1 62 ? -20.510 -26.238 25.675 1.00 97.50 62 GLU A CA 1
ATOM 472 C C . GLU A 1 62 ? -19.035 -25.908 25.396 1.00 97.50 62 GLU A C 1
ATOM 474 O O . GLU A 1 62 ? -18.328 -26.695 24.772 1.00 97.50 62 GLU A O 1
ATOM 479 N N . LEU A 1 63 ? -18.545 -24.779 25.917 1.00 97.50 63 LEU A N 1
ATOM 480 C CA . LEU A 1 63 ? -17.147 -24.358 25.784 1.00 97.50 63 LEU A CA 1
ATOM 481 C C . LEU A 1 63 ? -16.173 -25.160 26.672 1.00 97.50 63 LEU A C 1
ATOM 483 O O . LEU A 1 63 ? -14.962 -24.963 26.570 1.00 97.50 63 LEU A O 1
ATOM 487 N N . GLY A 1 64 ? -16.671 -26.045 27.543 1.00 97.12 64 GLY A N 1
ATOM 488 C CA . GLY A 1 64 ? -15.875 -26.840 28.488 1.00 97.12 64 GLY A CA 1
ATOM 489 C C . GLY A 1 64 ? -15.869 -26.315 29.930 1.00 97.12 64 GLY A C 1
ATOM 490 O O . GLY A 1 64 ? -15.111 -26.818 30.764 1.00 97.12 64 GLY A O 1
ATOM 491 N N . GLY A 1 65 ? -16.696 -25.315 30.246 1.00 96.00 65 GLY A N 1
ATOM 492 C CA . GLY A 1 65 ? -16.872 -24.777 31.594 1.00 96.00 65 GLY A CA 1
ATOM 493 C C . GLY A 1 65 ? -15.566 -24.217 32.175 1.00 96.00 65 GLY A C 1
ATOM 494 O O . GLY A 1 65 ? -14.865 -23.475 31.481 1.00 96.00 65 GLY A O 1
ATOM 495 N N . PRO A 1 66 ? -15.188 -24.579 33.416 1.00 94.56 66 PRO A N 1
ATOM 496 C CA . PRO A 1 66 ? -13.935 -24.135 34.033 1.00 94.56 66 PRO A CA 1
ATOM 497 C C . PRO A 1 66 ? -12.658 -24.495 33.266 1.00 94.56 66 PRO A C 1
ATOM 499 O O . PRO A 1 66 ? -11.641 -23.834 33.446 1.00 94.56 66 PRO A O 1
ATOM 502 N N . ASN A 1 67 ? -12.710 -25.511 32.398 1.00 95.12 67 ASN A N 1
ATOM 503 C CA . ASN A 1 67 ? -11.583 -25.907 31.549 1.00 95.12 67 ASN A CA 1
ATOM 504 C C . ASN A 1 67 ? -11.532 -25.128 30.222 1.00 95.12 67 ASN A C 1
ATOM 506 O O . ASN A 1 67 ? -10.614 -25.326 29.427 1.00 95.12 67 ASN A O 1
ATOM 510 N N . SER A 1 68 ? -12.526 -24.278 29.953 1.00 96.44 68 SER A N 1
ATOM 511 C CA . SER A 1 68 ? -12.547 -23.409 28.778 1.00 96.44 68 SER A CA 1
ATOM 512 C C . SER A 1 68 ? -11.560 -22.247 28.920 1.00 96.44 68 SER A C 1
ATOM 514 O O . SER A 1 68 ? -11.070 -21.933 30.006 1.00 96.44 68 SER A O 1
ATOM 516 N N . PHE A 1 69 ? -11.336 -21.524 27.823 1.00 95.56 69 PHE A N 1
ATOM 517 C CA . PHE A 1 69 ? -10.511 -20.314 27.818 1.00 95.56 69 PHE A CA 1
ATOM 518 C C . PHE A 1 69 ? -11.057 -19.178 28.702 1.00 95.56 69 PHE A C 1
ATOM 520 O O . PHE A 1 69 ? -10.320 -18.228 28.958 1.00 95.56 69 PHE A O 1
ATOM 527 N N . LEU A 1 70 ? -12.320 -19.244 29.147 1.00 97.12 70 LEU A N 1
ATOM 528 C CA . LEU A 1 70 ? -12.942 -18.246 30.025 1.00 97.12 70 LEU A CA 1
ATOM 529 C C . LEU A 1 70 ? -12.549 -18.415 31.500 1.00 97.12 70 LEU A C 1
ATOM 531 O O . LEU A 1 70 ? -12.655 -17.450 32.263 1.00 97.12 70 LEU A O 1
ATOM 535 N N . LEU A 1 71 ? -12.077 -19.611 31.882 1.00 96.06 71 LEU A N 1
ATOM 536 C CA . LEU A 1 71 ? -11.826 -20.027 33.266 1.00 96.06 71 LEU A CA 1
ATOM 537 C C . LEU A 1 71 ? -13.084 -19.857 34.134 1.00 96.06 71 LEU A C 1
ATOM 539 O O . LEU A 1 71 ? -14.187 -20.076 33.641 1.00 96.06 71 LEU A O 1
ATOM 543 N N . PHE A 1 72 ? -12.961 -19.522 35.419 1.00 97.00 72 PHE A N 1
ATOM 544 C CA . PHE A 1 72 ? -14.079 -19.536 36.367 1.00 97.00 72 PHE A CA 1
ATOM 545 C C . PHE A 1 72 ? -14.979 -18.287 36.293 1.00 97.00 72 PHE A C 1
ATOM 547 O O . PHE A 1 72 ? -14.504 -17.198 35.950 1.00 97.00 72 PHE A O 1
ATOM 554 N N . PRO A 1 73 ? -16.274 -18.403 36.656 1.00 97.75 73 PRO A N 1
ATOM 555 C CA . PRO A 1 73 ? -17.169 -17.253 36.762 1.00 97.75 73 PRO A CA 1
ATOM 556 C C . PRO A 1 73 ? -16.730 -16.289 37.873 1.00 97.75 73 PRO A C 1
ATOM 558 O O . PRO A 1 73 ? -16.202 -16.694 38.909 1.00 97.75 73 PRO A O 1
ATOM 561 N N . THR A 1 74 ? -16.983 -15.000 37.660 1.00 96.88 74 THR A N 1
ATOM 562 C CA . THR A 1 74 ? -16.690 -13.890 38.585 1.00 96.88 74 THR A CA 1
ATOM 563 C C . THR A 1 74 ? -17.933 -13.077 38.959 1.00 96.88 74 THR A C 1
ATOM 565 O O . THR A 1 74 ? -17.852 -12.168 39.787 1.00 96.88 74 THR A O 1
ATOM 568 N N . SER A 1 75 ? -19.093 -13.405 38.385 1.00 97.25 75 SER A N 1
ATOM 569 C CA . SER A 1 75 ? -20.389 -12.836 38.752 1.00 97.25 75 SER A CA 1
ATOM 570 C C . SER A 1 75 ? -21.493 -13.884 38.665 1.00 97.25 75 SER A C 1
ATOM 572 O O . SER A 1 75 ? -21.412 -14.826 37.877 1.00 97.25 75 SER A O 1
ATOM 574 N N . ASN A 1 76 ? -22.579 -13.659 39.408 1.00 95.81 76 ASN A N 1
ATOM 575 C CA . ASN A 1 76 ? -23.864 -14.273 39.071 1.00 95.81 76 ASN A CA 1
ATOM 576 C C . ASN A 1 76 ? -24.369 -13.726 37.723 1.00 95.81 76 ASN A C 1
ATOM 578 O O . ASN A 1 76 ? -23.759 -12.826 37.136 1.00 95.81 76 ASN A O 1
ATOM 582 N N . GLU A 1 77 ? -25.505 -14.219 37.243 1.00 94.56 77 GLU A N 1
ATOM 583 C CA . GLU A 1 77 ? -26.193 -13.598 36.113 1.00 94.56 77 GLU A CA 1
ATOM 584 C C . GLU A 1 77 ? -26.640 -12.157 36.442 1.00 94.56 77 GLU A C 1
ATOM 586 O O . GLU A 1 77 ? -27.284 -11.888 37.459 1.00 94.56 77 GLU A O 1
ATOM 591 N N . LEU A 1 78 ? -26.301 -11.221 35.558 1.00 96.25 78 LEU A N 1
ATOM 592 C CA . LEU A 1 78 ? -26.633 -9.802 35.635 1.00 96.25 78 LEU A CA 1
ATOM 593 C C . LEU A 1 78 ? -27.566 -9.425 34.481 1.00 96.25 78 LEU A C 1
ATOM 595 O O . LEU A 1 78 ? -27.413 -9.916 33.364 1.00 96.25 78 LEU A O 1
ATOM 599 N N . THR A 1 79 ? -28.499 -8.505 34.723 1.00 96.00 79 THR A N 1
ATOM 600 C CA . THR A 1 79 ? -29.244 -7.830 33.644 1.00 96.00 79 THR A CA 1
ATOM 601 C C . THR A 1 79 ? -28.360 -6.760 32.996 1.00 96.00 79 THR A C 1
ATOM 603 O O . THR A 1 79 ? -27.562 -6.109 33.686 1.00 96.00 79 THR A O 1
ATOM 606 N N . ASN A 1 80 ? -28.464 -6.578 31.677 1.00 95.00 80 ASN A N 1
ATOM 607 C CA . ASN A 1 80 ? -27.695 -5.536 30.994 1.00 95.00 80 ASN A CA 1
ATOM 608 C C . ASN A 1 80 ? -28.280 -4.135 31.222 1.00 95.00 80 ASN A C 1
ATOM 610 O O . ASN A 1 80 ? -29.474 -4.013 31.499 1.00 95.00 80 ASN A O 1
ATOM 614 N N . PRO A 1 81 ? -27.437 -3.084 31.201 1.00 94.69 81 PRO A N 1
ATOM 615 C CA . PRO A 1 81 ? -27.846 -1.691 31.386 1.00 94.69 81 PRO A CA 1
ATOM 616 C C . PRO A 1 81 ? -29.049 -1.226 30.559 1.00 94.69 81 PRO A C 1
ATOM 618 O O . PRO A 1 81 ? -29.844 -0.430 31.051 1.00 94.69 81 PRO A O 1
ATOM 621 N N . ASP A 1 82 ? -29.204 -1.724 29.333 1.00 93.38 82 ASP A N 1
ATOM 622 C CA . ASP A 1 82 ? -30.341 -1.425 28.450 1.00 93.38 82 ASP A CA 1
ATOM 623 C C . ASP A 1 82 ? -31.661 -2.099 28.889 1.00 93.38 82 ASP A C 1
ATOM 625 O O . ASP A 1 82 ? -32.713 -1.868 28.293 1.00 93.38 82 ASP A O 1
ATOM 629 N N . GLY A 1 83 ? -31.623 -2.929 29.937 1.00 93.94 83 GLY A N 1
ATOM 630 C CA . GLY A 1 83 ? -32.753 -3.709 30.439 1.00 93.94 83 GLY A CA 1
ATOM 631 C C . GLY A 1 83 ? -33.068 -4.954 29.607 1.00 93.94 83 GLY A C 1
ATOM 632 O O . GLY A 1 83 ? -34.011 -5.677 29.935 1.00 93.94 83 GLY A O 1
ATOM 633 N N . VAL A 1 84 ? -32.293 -5.227 28.556 1.00 92.75 84 VAL A N 1
ATOM 634 C CA . VAL A 1 84 ? -32.452 -6.377 27.664 1.00 92.75 84 VAL A CA 1
ATOM 635 C C . VAL A 1 84 ? -31.373 -7.409 27.975 1.00 92.75 84 VAL A C 1
ATOM 637 O O . VAL A 1 84 ? -30.292 -7.100 28.460 1.00 92.75 84 VAL A O 1
ATOM 640 N N . GLY A 1 85 ? -31.666 -8.680 27.708 1.00 95.19 85 GLY A N 1
ATOM 641 C CA . GLY A 1 85 ? -30.657 -9.727 27.796 1.00 95.19 85 GLY A CA 1
ATOM 642 C C . GLY A 1 85 ? -30.075 -9.922 29.200 1.00 95.19 85 GLY A C 1
ATOM 643 O O . GLY A 1 85 ? -30.576 -9.416 30.208 1.00 95.19 85 GLY A O 1
ATOM 644 N N . LYS A 1 86 ? -29.019 -10.727 29.256 1.00 97.12 86 LYS A N 1
ATOM 645 C CA . LYS A 1 86 ? -28.302 -11.106 30.475 1.00 97.12 86 LYS A CA 1
ATOM 646 C C . LYS A 1 86 ? -26.810 -11.204 30.190 1.00 97.12 86 LYS A C 1
ATOM 648 O O . LYS A 1 86 ? -26.412 -11.332 29.033 1.00 97.12 86 LYS A O 1
ATOM 653 N N . ARG A 1 87 ? -25.983 -11.192 31.230 1.00 97.56 87 ARG A N 1
ATOM 654 C CA . ARG A 1 87 ? -24.566 -11.557 31.134 1.00 97.56 87 ARG A CA 1
ATOM 655 C C . ARG A 1 87 ? -24.066 -12.210 32.412 1.00 97.56 87 ARG A C 1
ATOM 657 O O . ARG A 1 87 ? -24.531 -11.876 33.497 1.00 97.56 87 ARG A O 1
ATOM 664 N N . SER A 1 88 ? -23.046 -13.044 32.280 1.00 98.25 88 SER A N 1
ATOM 665 C CA . SER A 1 88 ? -22.170 -13.426 33.390 1.00 98.25 88 SER A CA 1
ATOM 666 C C . SER A 1 88 ? -20.736 -13.101 33.001 1.00 98.25 88 SER A C 1
ATOM 668 O O . SER A 1 88 ? -20.345 -13.267 31.842 1.00 98.25 88 SER A O 1
ATOM 670 N N . THR A 1 89 ? -19.953 -12.608 33.956 1.00 97.94 89 THR A N 1
ATOM 671 C CA . THR A 1 89 ? -18.524 -12.366 33.763 1.00 97.94 89 THR A CA 1
ATOM 672 C C . THR A 1 89 ? -17.728 -13.568 34.246 1.00 97.94 89 THR A C 1
ATOM 674 O O . THR A 1 89 ? -18.086 -14.207 35.235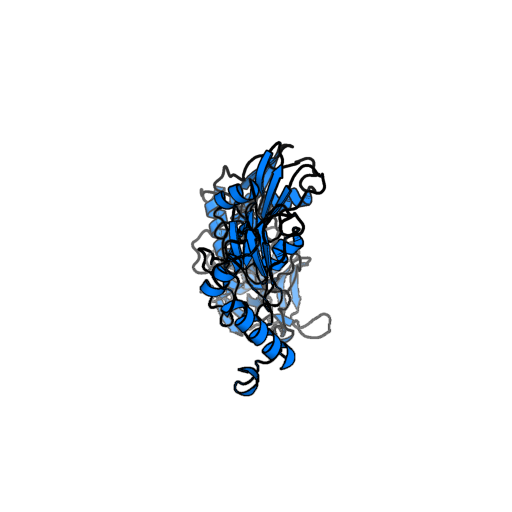 1.00 97.94 89 THR A O 1
ATOM 677 N N . PHE A 1 90 ? -16.635 -13.857 33.554 1.00 97.69 90 PHE A N 1
ATOM 678 C CA . PHE A 1 90 ? -15.656 -14.879 33.899 1.00 97.69 90 PHE A CA 1
ATOM 679 C C . PHE A 1 90 ? -14.278 -14.222 33.983 1.00 97.69 90 PHE A C 1
ATOM 681 O O . PHE A 1 90 ? -14.110 -13.059 33.601 1.00 97.69 90 PHE A O 1
ATOM 688 N N . GLN A 1 91 ? -13.286 -14.936 34.513 1.00 95.31 91 GLN A N 1
ATOM 689 C CA . GLN A 1 91 ? -11.939 -14.386 34.698 1.00 95.31 91 GLN A CA 1
ATOM 690 C C . GLN A 1 91 ? -11.333 -13.874 33.385 1.00 95.31 91 GLN A C 1
ATOM 692 O O . GLN A 1 91 ? -10.666 -12.843 33.398 1.00 95.31 91 GLN A O 1
ATOM 697 N N . ASN A 1 92 ? -11.598 -14.549 32.260 1.00 95.19 92 ASN A N 1
ATOM 698 C CA . ASN A 1 92 ? -11.077 -14.163 30.947 1.00 95.19 92 ASN A CA 1
ATOM 699 C C . ASN A 1 92 ? -12.163 -13.674 29.969 1.00 95.19 92 ASN A C 1
ATOM 701 O O . ASN A 1 92 ? -12.096 -13.900 28.761 1.00 95.19 92 ASN A O 1
ATOM 705 N N . GLY A 1 93 ? -13.177 -12.995 30.502 1.00 95.12 93 GLY A N 1
ATOM 706 C CA . GLY A 1 93 ? -14.177 -12.278 29.717 1.00 95.12 93 GLY A CA 1
ATOM 707 C C . GLY A 1 93 ? -15.616 -12.705 30.008 1.00 95.12 93 GLY A C 1
ATOM 708 O O . GLY A 1 93 ? -15.859 -13.585 30.826 1.00 95.12 93 GLY A O 1
ATOM 709 N N . PRO A 1 94 ? -16.602 -12.035 29.407 1.00 97.81 94 PRO A N 1
ATOM 710 C CA . PRO A 1 94 ? -18.017 -12.314 29.625 1.00 97.81 94 PRO A CA 1
ATOM 711 C C . PRO A 1 94 ? -18.634 -13.244 28.574 1.00 97.81 94 PRO A C 1
ATOM 713 O O . PRO A 1 94 ? -18.196 -13.297 27.424 1.00 97.81 94 PRO A O 1
ATOM 716 N N . ILE A 1 95 ? -19.743 -13.878 28.958 1.00 98.62 95 ILE A N 1
ATOM 717 C CA . ILE A 1 95 ? -20.754 -14.379 28.020 1.00 98.62 95 ILE A CA 1
ATOM 718 C C . ILE A 1 95 ? -21.978 -13.473 28.141 1.00 98.62 95 ILE A C 1
ATOM 720 O O . ILE A 1 95 ? -22.500 -13.270 29.241 1.00 98.62 95 ILE A O 1
ATOM 724 N N . TYR A 1 96 ? -22.434 -12.945 27.008 1.00 98.31 96 TYR A N 1
ATOM 725 C CA . TYR A 1 96 ? -23.662 -12.162 26.899 1.00 98.31 96 TYR A CA 1
ATOM 726 C C . TYR A 1 96 ? -24.751 -12.999 26.250 1.00 98.31 96 TYR A C 1
ATOM 728 O O . TYR A 1 96 ? -24.486 -13.721 25.293 1.00 98.31 96 TYR A O 1
ATOM 736 N N . TRP A 1 97 ? -25.976 -12.862 26.743 1.00 98.06 97 TRP A N 1
ATOM 737 C CA . TRP A 1 97 ? -27.172 -13.440 26.152 1.00 98.06 97 TRP A CA 1
ATOM 738 C C . TRP A 1 97 ? -28.164 -12.353 25.752 1.00 98.06 97 TRP A C 1
ATOM 740 O O . TRP A 1 97 ? -28.419 -11.425 26.522 1.00 98.06 97 TRP A O 1
ATOM 750 N N . SER A 1 98 ? -28.782 -12.504 24.582 1.00 97.44 98 SER A N 1
ATOM 751 C CA . SER A 1 98 ? -29.957 -11.726 24.184 1.00 97.44 98 SER A CA 1
ATOM 752 C C . SER A 1 98 ? -31.023 -12.622 23.547 1.00 97.44 98 SER A C 1
ATOM 754 O O . SER A 1 98 ? -30.679 -13.659 22.975 1.00 97.44 98 SER A O 1
ATOM 756 N N . PRO A 1 99 ? -32.309 -12.226 23.567 1.00 95.62 99 PRO A N 1
ATOM 757 C CA . PRO A 1 99 ? -33.369 -13.000 22.921 1.00 95.62 99 PRO A CA 1
ATOM 758 C C . PRO A 1 99 ? -33.153 -13.218 21.417 1.00 95.62 99 PRO A C 1
ATOM 760 O O . PRO A 1 99 ? -33.520 -14.263 20.892 1.00 95.62 99 PRO A O 1
ATOM 763 N N . ALA A 1 100 ? -32.567 -12.236 20.725 1.00 93.44 100 ALA A N 1
ATOM 764 C CA . ALA A 1 100 ? -32.349 -12.290 19.279 1.00 93.44 100 ALA A CA 1
ATOM 765 C C . ALA A 1 100 ? -31.043 -12.997 18.881 1.00 93.44 100 ALA A C 1
ATOM 767 O O . ALA A 1 100 ? -30.970 -13.539 17.784 1.00 93.44 100 ALA A O 1
ATOM 768 N N . GLY A 1 101 ? -30.014 -12.955 19.734 1.00 94.94 101 GLY A N 1
ATOM 769 C CA . GLY A 1 101 ? -28.692 -13.507 19.424 1.00 94.94 101 GLY A CA 1
ATOM 770 C C . GLY A 1 101 ? -28.394 -14.856 20.071 1.00 94.94 101 GLY A C 1
ATOM 771 O O . GLY A 1 101 ? -27.606 -15.606 19.523 1.00 94.94 101 GLY A O 1
ATOM 772 N N . GLY A 1 102 ? -29.012 -15.196 21.204 1.00 97.25 102 GLY A N 1
ATOM 773 C CA . GLY A 1 102 ? -28.541 -16.306 22.035 1.00 97.25 102 GLY A CA 1
ATOM 774 C C . GLY A 1 102 ? -27.351 -15.900 22.910 1.00 97.25 102 GLY A C 1
ATOM 775 O O . GLY A 1 102 ? -27.136 -14.709 23.137 1.00 97.25 102 GLY A O 1
ATOM 776 N N . ALA A 1 103 ? -26.639 -16.888 23.469 1.00 98.19 103 ALA A N 1
ATOM 777 C CA . ALA A 1 103 ? -25.528 -16.688 24.402 1.00 98.19 103 ALA A CA 1
ATOM 778 C C . ALA A 1 103 ? -24.169 -16.863 23.709 1.00 98.19 103 ALA A C 1
ATOM 780 O O . ALA A 1 103 ? -23.898 -17.934 23.168 1.00 98.19 103 ALA A O 1
ATOM 781 N N . HIS A 1 104 ? -23.306 -15.847 23.781 1.00 98.56 104 HIS A N 1
ATOM 782 C CA . HIS A 1 104 ? -21.999 -15.837 23.119 1.00 98.56 104 HIS A CA 1
ATOM 783 C C . HIS A 1 104 ? -20.903 -15.209 23.993 1.00 98.56 104 HIS A C 1
ATOM 785 O O . HIS A 1 104 ? -21.143 -14.171 24.624 1.00 98.56 104 HIS A O 1
ATOM 791 N N . PRO A 1 105 ? -19.692 -15.796 24.028 1.00 98.31 105 PRO A N 1
ATOM 792 C CA . PRO A 1 105 ? -18.531 -15.158 24.627 1.00 98.31 105 PRO A CA 1
ATOM 793 C C . PRO A 1 105 ? -18.062 -13.982 23.763 1.00 98.31 105 PRO A C 1
ATOM 795 O O . PRO A 1 105 ? -18.014 -14.081 22.538 1.00 98.31 105 PRO A O 1
ATOM 798 N N . VAL A 1 106 ? -17.660 -12.881 24.393 1.00 97.75 106 VAL A N 1
ATOM 799 C CA . VAL A 1 106 ? -17.016 -11.750 23.703 1.00 97.75 106 VAL A CA 1
ATOM 800 C C . VAL A 1 106 ? -15.743 -11.420 24.460 1.00 97.75 106 VAL A C 1
ATOM 802 O O . VAL A 1 106 ? -15.812 -10.892 25.564 1.00 97.75 106 VAL A O 1
ATOM 805 N N . VAL A 1 107 ? -14.579 -11.756 23.901 1.00 95.19 107 VAL A N 1
ATOM 806 C CA . VAL A 1 107 ? -13.306 -11.740 24.642 1.00 95.19 107 VAL A CA 1
ATOM 807 C C . VAL A 1 107 ? -12.203 -10.956 23.939 1.00 95.19 107 VAL A C 1
ATOM 809 O O . VAL A 1 107 ? -12.301 -10.624 22.757 1.00 95.19 107 VAL A O 1
ATOM 812 N N . ASN A 1 108 ? -11.129 -10.663 24.676 1.00 92.56 108 ASN A N 1
ATOM 813 C CA . ASN A 1 108 ? -9.899 -10.060 24.159 1.00 92.56 108 ASN A CA 1
ATOM 814 C C . ASN A 1 108 ? -10.163 -8.798 23.309 1.00 92.56 108 ASN A C 1
ATOM 816 O O . ASN A 1 108 ? -10.844 -7.863 23.737 1.00 92.56 108 ASN A O 1
ATOM 820 N N . HIS A 1 109 ? -9.628 -8.772 22.087 1.00 95.19 109 HIS A N 1
ATOM 821 C CA . HIS A 1 109 ? -9.723 -7.643 21.168 1.00 95.19 109 HIS A CA 1
ATOM 822 C C . HIS A 1 109 ? -11.157 -7.377 20.691 1.00 95.19 109 HIS A C 1
ATOM 824 O O . HIS A 1 109 ? -11.499 -6.220 20.452 1.00 95.19 109 HIS A O 1
ATOM 830 N N . PHE A 1 110 ? -12.010 -8.405 20.609 1.00 97.62 110 PHE A N 1
ATOM 831 C CA . PHE A 1 110 ? -13.428 -8.235 20.277 1.00 97.62 110 PHE A CA 1
ATOM 832 C C . PHE A 1 110 ? -14.161 -7.494 21.386 1.00 97.62 110 PHE A C 1
ATOM 834 O O . PHE A 1 110 ? -14.887 -6.544 21.106 1.00 97.62 110 PHE A O 1
ATOM 841 N N . PHE A 1 111 ? -13.902 -7.856 22.646 1.00 96.75 111 PHE A N 1
ATOM 842 C CA . PHE A 1 111 ? -14.474 -7.146 23.788 1.00 96.75 111 PHE A CA 1
ATOM 843 C C . PHE A 1 111 ? -14.003 -5.694 23.841 1.00 96.75 111 PHE A C 1
ATOM 845 O O . PHE A 1 111 ? -14.822 -4.796 24.004 1.00 96.75 111 PHE A O 1
ATOM 852 N N . ALA A 1 112 ? -12.707 -5.449 23.626 1.00 96.31 112 ALA A N 1
ATOM 853 C CA . ALA A 1 112 ? -12.165 -4.095 23.584 1.00 96.31 112 ALA A CA 1
ATOM 854 C C . ALA A 1 112 ? -12.784 -3.257 22.451 1.00 96.31 112 ALA A C 1
ATOM 856 O O . ALA A 1 112 ? -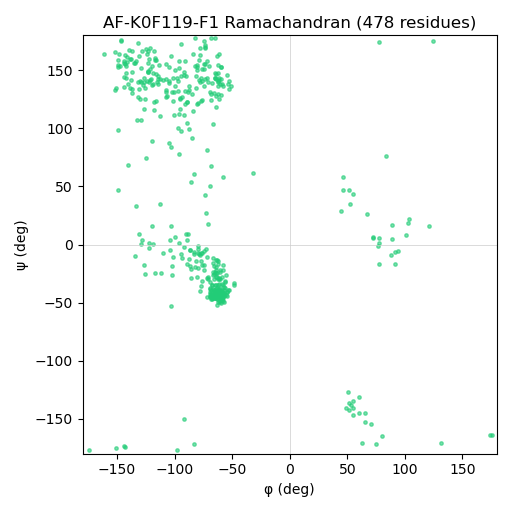13.135 -2.100 22.666 1.00 96.31 112 ALA A O 1
ATOM 857 N N . ALA A 1 113 ? -12.942 -3.824 21.253 1.00 97.81 113 ALA A N 1
ATOM 858 C CA . ALA A 1 113 ? -13.573 -3.135 20.131 1.00 97.81 113 ALA A CA 1
ATOM 859 C C . ALA A 1 113 ? -15.057 -2.861 20.376 1.00 97.81 113 ALA A C 1
ATOM 861 O O . ALA A 1 113 ? -15.521 -1.743 20.166 1.00 97.81 113 ALA A O 1
ATOM 862 N N . TRP A 1 114 ? -15.789 -3.837 20.901 1.00 98.19 114 TRP A N 1
ATOM 863 C CA . TRP A 1 114 ? -17.193 -3.665 21.249 1.00 98.19 114 TRP A CA 1
ATOM 864 C C . TRP A 1 114 ? -17.388 -2.611 22.351 1.00 98.19 114 TRP A C 1
ATOM 866 O O . TRP A 1 114 ? -18.224 -1.719 22.213 1.00 98.19 114 TRP A O 1
ATOM 876 N N . GLN A 1 115 ? -16.536 -2.626 23.381 1.00 97.12 115 GLN A N 1
ATOM 877 C CA . GLN A 1 115 ? -16.499 -1.627 24.452 1.00 97.12 115 GLN A CA 1
ATOM 878 C C . GLN A 1 115 ? -16.297 -0.205 23.923 1.00 97.12 115 GLN A C 1
ATOM 880 O O . GLN A 1 115 ? -17.041 0.701 24.297 1.00 97.12 115 GLN A O 1
ATOM 885 N N . ARG A 1 116 ? -15.308 0.012 23.044 1.00 96.94 116 ARG A N 1
ATOM 886 C CA . ARG A 1 116 ? -15.048 1.342 22.458 1.00 96.94 116 ARG A CA 1
ATOM 887 C C . ARG A 1 116 ? -16.237 1.884 21.669 1.00 96.94 116 ARG A C 1
ATOM 889 O O . ARG A 1 116 ? -16.344 3.093 21.501 1.00 96.94 116 ARG A O 1
ATOM 896 N N . ASN A 1 117 ? -17.122 0.998 21.220 1.00 97.56 117 ASN A N 1
ATOM 897 C CA . ASN A 1 117 ? -18.314 1.338 20.462 1.00 97.56 117 ASN A CA 1
ATOM 898 C C . ASN A 1 117 ? -19.596 1.277 21.304 1.00 97.56 117 ASN A C 1
ATOM 900 O O . ASN A 1 117 ? -20.679 1.288 20.738 1.00 97.56 117 ASN A O 1
ATOM 904 N N . GLY A 1 118 ? -19.502 1.264 22.639 1.00 96.88 118 GLY A N 1
ATOM 905 C CA . GLY A 1 118 ? -20.659 1.406 23.530 1.00 96.88 118 GLY A CA 1
ATOM 906 C C . GLY A 1 118 ? -21.368 0.104 23.909 1.00 96.88 118 GLY A C 1
ATOM 907 O O . GLY A 1 118 ? -22.497 0.164 24.393 1.00 96.88 118 GLY A O 1
ATOM 908 N N . TRP A 1 119 ? -20.721 -1.051 23.719 1.00 96.44 119 TRP A N 1
ATOM 909 C CA . TRP A 1 119 ? -21.276 -2.376 24.022 1.00 96.44 119 TRP A CA 1
ATOM 910 C C . TRP A 1 119 ? -22.672 -2.587 23.397 1.00 96.44 119 TRP A C 1
ATOM 912 O O . TRP A 1 119 ? -22.888 -2.244 22.232 1.00 96.44 119 TRP A O 1
ATOM 922 N N . GLU A 1 120 ? -23.623 -3.156 24.142 1.00 96.12 120 GLU A N 1
ATOM 923 C CA . GLU A 1 120 ? -24.984 -3.440 23.682 1.00 96.12 120 GLU A CA 1
ATOM 924 C C . GLU A 1 120 ? -25.810 -2.185 23.386 1.00 96.12 120 GLU A C 1
ATOM 926 O O . GLU A 1 120 ? -26.700 -2.227 22.542 1.00 96.12 120 GLU A O 1
ATOM 931 N N . GLY A 1 121 ? -25.490 -1.060 24.034 1.00 95.38 121 GLY A N 1
ATOM 932 C CA . GLY A 1 121 ? -26.116 0.234 23.748 1.00 95.38 121 GLY A CA 1
ATOM 933 C C . GLY A 1 121 ? -25.556 0.912 22.493 1.00 95.38 121 GLY A C 1
ATOM 934 O O . GLY A 1 121 ? -26.067 1.949 22.069 1.00 95.38 121 GLY A O 1
ATOM 935 N N . GLY A 1 122 ? -24.488 0.351 21.925 1.00 95.81 122 GLY A N 1
ATOM 936 C CA . GLY A 1 122 ? -23.804 0.832 20.736 1.00 95.81 122 GLY A CA 1
ATOM 937 C C . GLY A 1 122 ? -24.447 0.400 19.415 1.00 95.81 122 GLY A C 1
ATOM 938 O O . GLY A 1 122 ? -25.386 -0.396 19.395 1.00 95.81 122 GLY A O 1
ATOM 939 N N . PRO A 1 123 ? -23.897 0.849 18.269 1.00 95.25 123 PRO A N 1
ATOM 940 C CA . PRO A 1 123 ? -24.418 0.506 16.945 1.00 95.25 123 PRO A CA 1
ATOM 941 C C . PRO A 1 123 ? -24.327 -0.991 16.615 1.00 95.25 123 PRO A C 1
ATOM 943 O O . PRO A 1 123 ? -25.020 -1.454 15.715 1.00 95.25 123 PRO A O 1
ATOM 946 N N . LEU A 1 124 ? -23.484 -1.754 17.318 1.00 97.25 124 LEU A N 1
ATOM 947 C CA . LEU A 1 124 ? -23.353 -3.196 17.111 1.00 97.25 124 LEU A CA 1
ATOM 948 C C . LEU A 1 124 ? -24.447 -4.010 17.809 1.00 97.25 124 LEU A C 1
ATOM 950 O O . LEU A 1 124 ? -24.773 -5.095 17.327 1.00 97.25 124 LEU A O 1
ATOM 954 N N . GLY A 1 125 ? -25.012 -3.519 18.914 1.00 97.19 125 GLY A N 1
ATOM 955 C CA . GLY A 1 125 ? -25.905 -4.315 19.753 1.00 97.19 125 GLY A CA 1
ATOM 956 C C . GLY A 1 125 ? -25.214 -5.562 20.314 1.00 97.19 125 GLY A C 1
ATOM 957 O O . GLY A 1 125 ? -24.020 -5.546 20.619 1.00 97.19 125 GLY A O 1
ATOM 958 N N . TYR A 1 126 ? -25.963 -6.654 20.448 1.00 98.25 126 TYR A N 1
ATOM 959 C CA . TYR A 1 126 ? -25.479 -7.906 21.035 1.00 98.25 126 TYR A CA 1
ATOM 960 C C . TYR A 1 126 ? -24.692 -8.785 20.052 1.00 98.25 126 TYR A C 1
ATOM 962 O O . TYR A 1 126 ? -24.953 -8.741 18.845 1.00 98.25 126 TYR A O 1
ATOM 970 N N . PRO A 1 127 ? -23.775 -9.642 20.547 1.00 98.38 127 PRO A N 1
ATOM 971 C CA . PRO A 1 127 ? -23.185 -10.702 19.735 1.00 98.38 127 PRO A CA 1
ATOM 972 C C . PRO A 1 127 ? -24.258 -11.701 19.272 1.00 98.38 127 PRO A C 1
ATOM 974 O O . PRO A 1 127 ? -25.239 -11.965 19.968 1.00 98.38 127 PRO A O 1
ATOM 977 N N . THR A 1 128 ? -24.047 -12.264 18.086 1.00 98.25 128 THR A N 1
ATOM 978 C CA . THR A 1 128 ? -24.928 -13.259 17.433 1.00 98.25 128 THR A CA 1
ATOM 979 C C . THR A 1 128 ? -24.164 -14.494 16.959 1.00 98.25 128 THR A C 1
ATOM 981 O O . THR A 1 128 ? -24.726 -15.401 16.349 1.00 98.25 128 THR A O 1
ATOM 984 N N . SER A 1 129 ? -22.855 -14.513 17.203 1.00 98.31 129 SER A N 1
ATOM 985 C CA . SER A 1 129 ? -21.992 -15.649 16.945 1.00 98.31 129 SER A CA 1
ATOM 986 C C . SER A 1 129 ? -20.869 -15.687 17.965 1.00 98.31 129 SER A C 1
ATOM 988 O O . SER A 1 129 ? -20.519 -14.678 18.586 1.00 98.31 129 SER A O 1
ATOM 990 N N . ASP A 1 130 ? -20.225 -16.841 18.042 1.00 97.44 130 ASP A N 1
ATOM 991 C CA . ASP A 1 130 ? -18.885 -16.926 18.601 1.00 97.44 130 ASP A CA 1
ATOM 992 C C . ASP A 1 130 ? -17.860 -16.366 17.604 1.00 97.44 130 ASP A C 1
ATOM 994 O O . ASP A 1 130 ? -18.174 -16.008 16.462 1.00 97.44 130 ASP A O 1
ATOM 998 N N . GLU A 1 131 ? -16.614 -16.299 18.045 1.00 95.88 131 GLU A N 1
ATOM 999 C CA . GLU A 1 131 ? -15.475 -15.924 17.222 1.00 95.88 131 GLU A CA 1
ATOM 1000 C C . GLU A 1 131 ? -15.151 -17.003 16.170 1.00 95.88 131 GLU A C 1
ATOM 1002 O O . GLU A 1 131 ? -15.002 -18.182 16.490 1.00 95.88 131 GLU A O 1
ATOM 1007 N N . ALA A 1 132 ? -14.978 -16.590 14.913 1.00 96.69 132 ALA A N 1
ATOM 1008 C CA . ALA A 1 132 ? -14.662 -17.458 13.781 1.00 96.69 132 ALA A CA 1
ATOM 1009 C C . ALA A 1 132 ? -13.371 -17.023 13.075 1.00 96.69 132 ALA A C 1
ATOM 1011 O O . ALA A 1 132 ? -13.057 -15.836 12.998 1.00 96.69 132 ALA A O 1
ATOM 1012 N N . VAL A 1 133 ? -12.632 -17.982 12.515 1.00 96.50 133 VAL A N 1
ATOM 1013 C CA . VAL A 1 133 ? -11.452 -17.706 11.678 1.00 96.50 133 VAL A CA 1
ATOM 1014 C C . VAL A 1 133 ? -11.895 -17.173 10.309 1.00 96.50 133 VAL A C 1
ATOM 1016 O O . VAL A 1 133 ? -12.926 -17.589 9.764 1.00 96.50 133 VAL A O 1
ATOM 1019 N N . ASN A 1 134 ? -11.142 -16.223 9.758 1.00 95.88 134 ASN A N 1
ATOM 1020 C CA . ASN A 1 134 ? -11.392 -15.698 8.419 1.00 95.88 134 ASN A CA 1
ATOM 1021 C C . ASN A 1 134 ? -10.969 -16.682 7.320 1.00 95.88 134 ASN A C 1
ATOM 1023 O O . ASN A 1 134 ? -10.059 -17.480 7.539 1.00 95.88 134 ASN A O 1
ATOM 1027 N N . PRO A 1 135 ? -11.625 -16.649 6.143 1.00 94.31 135 PRO A N 1
ATOM 1028 C CA . PRO A 1 135 ? -11.244 -17.445 4.977 1.00 94.31 135 PRO A CA 1
ATOM 1029 C C . PRO A 1 135 ? -9.757 -17.401 4.608 1.00 94.31 135 PRO A C 1
ATOM 1031 O O . PRO A 1 135 ? -9.223 -18.406 4.147 1.00 94.31 135 PRO A O 1
ATOM 1034 N N . ASP A 1 136 ? -9.084 -16.270 4.824 1.00 93.31 136 ASP A N 1
ATOM 1035 C CA . ASP A 1 136 ? -7.650 -16.116 4.556 1.00 93.31 136 ASP A CA 1
ATOM 1036 C C . ASP A 1 136 ? -6.737 -16.869 5.547 1.00 93.31 136 ASP A C 1
ATOM 1038 O O . ASP A 1 136 ? -5.534 -16.987 5.319 1.00 93.31 136 ASP A O 1
ATOM 1042 N N . GLY A 1 137 ? -7.297 -17.387 6.645 1.00 93.88 137 GLY A N 1
ATOM 1043 C CA . GLY A 1 137 ? -6.577 -18.102 7.697 1.00 93.88 137 GLY A CA 1
ATOM 1044 C C . GLY A 1 137 ? -5.703 -17.216 8.590 1.00 93.88 137 GLY A C 1
ATOM 1045 O O . GLY A 1 137 ? -4.983 -17.748 9.435 1.00 93.88 137 GLY A O 1
ATOM 1046 N N . VAL A 1 138 ? -5.747 -15.890 8.427 1.00 93.62 138 VAL A N 1
ATOM 1047 C CA . VAL A 1 138 ? -4.898 -14.948 9.172 1.00 93.62 138 VAL A CA 1
ATOM 1048 C C . VAL A 1 138 ? -5.692 -14.258 10.270 1.00 93.62 138 VAL A C 1
ATOM 1050 O O . VAL A 1 138 ? -5.270 -14.237 11.428 1.00 93.62 138 VAL A O 1
ATOM 1053 N N . GLY A 1 139 ? -6.827 -13.661 9.913 1.00 96.12 139 GLY A N 1
ATOM 1054 C CA . GLY A 1 139 ? -7.646 -12.918 10.863 1.00 96.12 139 GLY A CA 1
ATOM 1055 C C . GLY A 1 139 ? -8.808 -13.718 11.425 1.00 96.12 139 GLY A C 1
ATOM 1056 O O . GLY A 1 139 ? -9.003 -14.905 11.156 1.00 96.12 139 GLY A O 1
ATOM 1057 N N . ARG A 1 140 ? -9.598 -13.032 12.244 1.00 97.50 140 ARG A N 1
ATOM 1058 C CA . ARG A 1 140 ? -10.769 -13.587 12.926 1.00 97.50 140 ARG A CA 1
ATOM 1059 C C . ARG A 1 140 ? -11.909 -12.580 12.868 1.00 97.50 140 ARG A C 1
ATOM 1061 O O . ARG A 1 140 ? -11.669 -11.390 12.667 1.00 97.50 140 ARG A O 1
ATOM 1068 N N . ARG A 1 141 ? -13.144 -13.029 13.053 1.00 97.88 141 ARG A N 1
ATOM 1069 C CA . ARG A 1 141 ? -14.321 -12.158 13.099 1.00 97.88 141 ARG A CA 1
ATOM 1070 C C . ARG A 1 141 ? -15.356 -12.648 14.097 1.00 97.88 141 ARG A C 1
ATOM 1072 O O . ARG A 1 141 ? -15.410 -13.835 14.406 1.00 97.88 141 ARG A O 1
ATOM 1079 N N . GLN A 1 142 ? -16.211 -11.738 14.537 1.00 98.50 142 GLN A N 1
ATOM 1080 C CA . GLN A 1 142 ? -17.385 -12.055 15.340 1.00 98.50 142 GLN A CA 1
ATOM 1081 C C . GLN A 1 142 ? -18.571 -11.222 14.859 1.00 98.50 142 GLN A C 1
ATOM 1083 O O . GLN A 1 142 ? -18.440 -10.017 14.619 1.00 98.50 142 GLN A O 1
ATOM 1088 N N . TYR A 1 143 ? -19.721 -11.874 14.703 1.00 98.31 143 TYR A N 1
ATOM 1089 C CA . TYR A 1 143 ? -20.951 -11.243 14.249 1.00 98.31 143 TYR A CA 1
ATOM 1090 C C . TYR A 1 143 ? -21.736 -10.664 15.423 1.00 98.31 143 TYR A C 1
ATOM 1092 O O . TYR A 1 143 ? -21.935 -11.307 16.455 1.00 98.31 143 TYR A O 1
ATOM 1100 N N . PHE A 1 144 ? -22.243 -9.456 15.221 1.00 98.50 144 PHE A N 1
ATOM 1101 C CA . PHE A 1 144 ? -23.137 -8.737 16.117 1.00 98.50 144 PHE A CA 1
ATOM 1102 C C . PHE A 1 144 ? -24.406 -8.358 15.347 1.00 98.50 144 PHE A C 1
ATOM 1104 O O . PHE A 1 144 ? -24.426 -8.380 14.116 1.00 98.50 144 PHE A O 1
ATOM 1111 N N . GLN A 1 145 ? -25.465 -7.989 16.061 1.00 97.38 145 GLN A N 1
ATOM 1112 C CA . GLN A 1 145 ? -26.753 -7.632 15.456 1.00 97.38 145 GLN A CA 1
ATOM 1113 C C . GLN A 1 145 ? -26.623 -6.528 14.396 1.00 97.38 145 GLN A C 1
ATOM 1115 O O . GLN A 1 145 ? -27.214 -6.625 13.323 1.00 97.38 145 GLN A O 1
ATOM 1120 N N . GLY A 1 146 ? -25.843 -5.487 14.694 1.00 96.06 146 GLY A N 1
ATOM 1121 C CA . GLY A 1 146 ? -25.672 -4.322 13.826 1.00 96.06 146 GLY A CA 1
ATOM 1122 C C . GLY A 1 146 ? -24.468 -4.380 12.885 1.00 96.06 146 GLY A C 1
ATOM 1123 O O . GLY A 1 146 ? -24.332 -3.518 12.020 1.00 96.06 146 GLY A O 1
ATOM 1124 N N . GLY A 1 147 ? -23.579 -5.368 13.014 1.00 97.25 147 GLY A N 1
ATOM 1125 C CA . GLY A 1 147 ? -22.345 -5.389 12.231 1.00 97.25 147 GLY A CA 1
ATOM 1126 C C . GLY A 1 147 ? -21.408 -6.535 12.579 1.00 97.25 147 GLY A C 1
ATOM 1127 O O . GLY A 1 147 ? -21.785 -7.527 13.195 1.00 97.25 147 GLY A O 1
ATOM 1128 N N . THR A 1 148 ? -20.159 -6.424 12.146 1.00 98.50 148 THR A N 1
ATOM 1129 C CA . THR A 1 148 ? -19.160 -7.471 12.370 1.00 98.50 148 THR A CA 1
ATOM 1130 C C . THR A 1 148 ? -17.855 -6.824 12.784 1.00 98.50 148 THR A C 1
ATOM 1132 O O . THR A 1 148 ? -17.397 -5.886 12.134 1.00 98.50 148 THR A O 1
ATOM 1135 N N . ILE A 1 149 ? -17.265 -7.325 13.865 1.00 98.75 149 ILE A N 1
ATOM 1136 C CA . ILE A 1 149 ? -15.909 -6.955 14.261 1.00 98.75 149 ILE A CA 1
ATOM 1137 C C . ILE A 1 149 ? -14.951 -7.903 13.546 1.00 98.75 149 ILE A C 1
ATOM 1139 O O . ILE A 1 149 ? -15.148 -9.117 13.581 1.00 98.75 149 ILE A O 1
ATOM 1143 N N . TYR A 1 150 ? -13.918 -7.349 12.918 1.00 98.44 150 TYR A N 1
ATOM 1144 C CA . TYR A 1 150 ? -12.828 -8.082 12.281 1.00 98.44 150 TYR A CA 1
ATOM 1145 C C . TYR A 1 150 ? -11.532 -7.799 13.022 1.00 98.44 150 TYR A C 1
ATOM 1147 O O . TYR A 1 150 ? -11.264 -6.654 13.378 1.00 98.44 150 TYR A O 1
ATOM 1155 N N . TRP A 1 151 ? -10.732 -8.838 13.231 1.00 97.69 151 TRP A N 1
ATOM 1156 C CA . TRP A 1 151 ? -9.452 -8.778 13.919 1.00 97.69 151 TRP A CA 1
ATOM 1157 C C . TRP A 1 151 ? -8.308 -9.282 13.037 1.00 97.69 151 TRP A C 1
ATOM 1159 O O . TRP A 1 151 ? -8.448 -10.309 12.365 1.00 97.69 151 TRP A O 1
ATOM 1169 N N . LYS A 1 152 ? -7.159 -8.598 13.098 1.00 95.62 152 LYS A N 1
ATOM 1170 C CA . LYS A 1 152 ? -5.872 -9.044 12.549 1.00 95.62 152 LYS A CA 1
ATOM 1171 C C . LYS A 1 152 ? -4.709 -8.454 13.346 1.00 95.62 152 LYS A C 1
ATOM 1173 O O . LYS A 1 152 ? -4.672 -7.255 13.573 1.00 95.62 152 LYS A O 1
ATOM 1178 N N . LEU A 1 153 ? -3.730 -9.290 13.714 1.00 87.50 153 LEU A N 1
ATOM 1179 C CA . LEU A 1 153 ? -2.442 -8.873 14.305 1.00 87.50 153 LEU A CA 1
ATOM 1180 C C . LEU A 1 153 ? -2.575 -7.832 15.444 1.00 87.50 153 LEU A C 1
ATOM 1182 O O . LEU A 1 153 ? -1.835 -6.856 15.482 1.00 87.50 153 LEU A O 1
ATOM 1186 N N . ASN A 1 154 ? -3.495 -8.078 16.386 1.00 88.75 154 ASN A N 1
ATOM 1187 C CA . ASN A 1 154 ? -3.822 -7.230 17.552 1.00 88.75 154 ASN A CA 1
ATOM 1188 C C . ASN A 1 154 ? -4.682 -5.984 17.284 1.00 88.75 154 ASN A C 1
ATOM 1190 O O . ASN A 1 154 ? -4.968 -5.226 18.207 1.00 88.75 154 ASN A O 1
ATOM 1194 N N . GLU A 1 155 ? -5.180 -5.802 16.068 1.00 91.94 155 GLU A N 1
ATOM 1195 C CA . GLU A 1 155 ? -6.128 -4.741 15.737 1.00 91.94 155 GLU A CA 1
ATOM 1196 C C . GLU A 1 155 ? -7.518 -5.342 15.518 1.00 91.94 155 GLU A C 1
ATOM 1198 O O . GLU A 1 155 ? -7.646 -6.329 14.800 1.00 91.94 155 GLU A O 1
ATOM 1203 N N . ALA A 1 156 ? -8.556 -4.779 16.149 1.00 97.81 156 ALA A N 1
ATOM 1204 C CA . ALA A 1 156 ? -9.953 -5.179 15.953 1.00 97.81 156 ALA A CA 1
ATOM 1205 C C . ALA A 1 156 ? -10.847 -3.963 15.728 1.00 97.81 156 ALA A C 1
ATOM 1207 O O . ALA A 1 156 ? -10.874 -3.062 16.575 1.00 97.81 156 ALA A O 1
ATOM 1208 N N . TYR A 1 157 ? -11.615 -3.993 14.640 1.00 98.50 157 TYR A N 1
ATOM 1209 C CA . TYR A 1 157 ? -12.496 -2.905 14.233 1.00 98.50 157 TYR A CA 1
ATOM 1210 C C . TYR A 1 157 ? -13.807 -3.417 13.653 1.00 98.50 157 TYR A C 1
ATOM 1212 O O . TYR A 1 157 ? -13.838 -4.474 13.014 1.00 98.50 157 TYR A O 1
ATOM 1220 N N . TYR A 1 158 ? -14.888 -2.670 13.862 1.00 98.06 158 TYR A N 1
ATOM 1221 C CA . TYR A 1 158 ? -16.185 -3.017 13.296 1.00 98.06 158 TYR A CA 1
ATOM 1222 C C . TYR A 1 158 ? -16.442 -2.375 11.938 1.00 98.06 158 TYR A C 1
ATOM 1224 O O . TYR A 1 158 ? -16.058 -1.235 11.673 1.00 98.06 158 TYR A O 1
ATOM 1232 N N . VAL A 1 159 ? -17.159 -3.122 11.101 1.00 98.38 159 VAL A N 1
ATOM 1233 C CA . VAL A 1 159 ? -17.698 -2.653 9.825 1.00 98.38 159 VAL A CA 1
ATOM 1234 C C . VAL A 1 159 ? -19.173 -3.048 9.760 1.00 98.38 159 VAL A C 1
ATOM 1236 O O . VAL A 1 159 ? -19.539 -4.181 10.098 1.00 98.38 159 VAL A O 1
ATOM 1239 N N . ALA A 1 160 ? -20.031 -2.115 9.353 1.00 97.69 160 ALA A N 1
ATOM 1240 C CA . ALA A 1 160 ? -21.481 -2.284 9.353 1.00 97.69 160 ALA A CA 1
ATOM 1241 C C . ALA A 1 160 ? -22.143 -1.699 8.096 1.00 97.69 160 ALA A C 1
ATOM 1243 O O . ALA A 1 160 ? -21.523 -0.972 7.318 1.00 97.69 160 ALA A O 1
ATOM 1244 N N . GLY A 1 161 ? -23.416 -2.054 7.902 1.00 96.81 161 GLY A N 1
ATOM 1245 C CA . GLY A 1 161 ? -24.302 -1.467 6.894 1.00 96.81 161 GLY A CA 1
ATOM 1246 C C . GLY A 1 161 ? -23.713 -1.385 5.482 1.00 96.81 161 GLY A C 1
ATOM 1247 O O . GLY A 1 161 ? -23.001 -2.280 5.029 1.00 96.81 161 GLY A O 1
ATOM 1248 N N . ALA A 1 162 ? -23.998 -0.273 4.799 1.00 98.06 162 ALA A N 1
ATOM 1249 C CA . ALA A 1 162 ? -23.589 -0.052 3.413 1.00 98.06 162 ALA A CA 1
ATOM 1250 C C . ALA A 1 162 ? -22.063 -0.072 3.218 1.00 98.06 162 ALA A C 1
ATOM 1252 O O . ALA A 1 162 ? -21.591 -0.472 2.156 1.00 98.06 162 ALA A O 1
ATOM 1253 N N . ILE A 1 163 ? -21.285 0.327 4.231 1.00 98.75 163 ILE A N 1
ATOM 1254 C CA . ILE A 1 163 ? -19.822 0.261 4.168 1.00 98.75 163 ILE A CA 1
ATOM 1255 C C . ILE A 1 163 ? -19.353 -1.196 4.166 1.00 98.75 163 ILE A C 1
ATOM 1257 O O . ILE A 1 163 ? -18.518 -1.563 3.341 1.00 98.75 163 ILE A O 1
ATOM 1261 N N . ARG A 1 164 ? -19.910 -2.042 5.042 1.00 98.25 164 ARG A N 1
ATOM 1262 C CA . ARG A 1 164 ? -19.611 -3.483 5.074 1.00 98.25 164 ARG A CA 1
ATOM 1263 C C . ARG A 1 164 ? -19.981 -4.147 3.757 1.00 98.25 164 ARG A C 1
ATOM 1265 O O . ARG A 1 164 ? -19.190 -4.924 3.234 1.00 98.25 164 ARG A O 1
ATOM 1272 N N . ASP A 1 165 ? -21.165 -3.846 3.241 1.00 98.38 165 ASP A N 1
ATOM 1273 C CA . ASP A 1 165 ? -21.663 -4.471 2.019 1.00 98.38 165 ASP A CA 1
ATOM 1274 C C . ASP A 1 165 ? -20.773 -4.083 0.826 1.00 98.38 165 ASP A C 1
ATOM 1276 O O . ASP A 1 165 ? -20.300 -4.960 0.102 1.00 98.38 165 ASP A O 1
ATOM 1280 N N . LYS A 1 166 ? -20.405 -2.796 0.710 1.00 98.62 166 LYS A N 1
ATOM 1281 C CA . LYS A 1 166 ? -19.443 -2.333 -0.300 1.00 98.62 166 LYS A CA 1
ATOM 1282 C C . LYS A 1 166 ? -18.057 -2.955 -0.115 1.00 98.62 166 LYS A C 1
ATOM 1284 O O . LYS A 1 166 ? -17.435 -3.348 -1.096 1.00 98.62 166 LYS A O 1
ATOM 1289 N N . TRP A 1 167 ? -17.556 -3.089 1.112 1.00 98.69 167 TRP A N 1
ATOM 1290 C CA . TRP A 1 167 ? -16.287 -3.783 1.356 1.00 98.69 167 TRP A CA 1
ATOM 1291 C C . TRP A 1 167 ? -16.348 -5.251 0.911 1.00 98.69 167 TRP A C 1
ATOM 1293 O O . TRP A 1 167 ? -15.401 -5.748 0.295 1.00 98.69 167 TRP A O 1
ATOM 1303 N N . GLY A 1 168 ? -17.484 -5.918 1.120 1.00 98.12 168 GLY A N 1
ATOM 1304 C CA . GLY A 1 168 ? -17.724 -7.262 0.607 1.00 98.12 168 GLY A CA 1
ATOM 1305 C C . GLY A 1 168 ? -17.626 -7.354 -0.917 1.00 98.12 168 GLY A C 1
ATOM 1306 O O . GLY A 1 168 ? -16.990 -8.274 -1.430 1.00 98.12 168 GLY A O 1
ATOM 1307 N N . GLU A 1 169 ? -18.148 -6.362 -1.643 1.00 98.19 169 GLU A N 1
ATOM 1308 C CA . GLU A 1 169 ? -17.997 -6.258 -3.106 1.00 98.19 169 GLU A CA 1
ATOM 1309 C C . GLU A 1 169 ? -16.534 -6.079 -3.544 1.00 98.19 169 GLU A C 1
ATOM 1311 O O . GLU A 1 169 ? -16.159 -6.509 -4.634 1.00 98.19 169 GLU A O 1
ATOM 1316 N N . THR A 1 170 ? -15.683 -5.493 -2.695 1.00 97.50 170 THR A N 1
ATOM 1317 C CA . THR A 1 170 ? -14.241 -5.361 -2.974 1.00 97.50 170 THR A CA 1
ATOM 1318 C C . THR A 1 170 ? -13.427 -6.629 -2.696 1.00 97.50 170 THR A C 1
ATOM 1320 O O . THR A 1 170 ? -12.230 -6.643 -2.987 1.00 97.50 170 THR A O 1
ATOM 1323 N N . GLY A 1 171 ? -14.056 -7.688 -2.172 1.00 97.56 171 GLY A N 1
ATOM 1324 C CA . GLY A 1 171 ? -13.411 -8.969 -1.863 1.00 97.56 171 GLY A CA 1
ATOM 1325 C C . GLY A 1 171 ? -13.098 -9.202 -0.381 1.00 97.56 171 GLY A C 1
ATOM 1326 O O . GLY A 1 171 ? -12.280 -10.072 -0.081 1.00 97.56 171 GLY A O 1
ATOM 1327 N N . TRP A 1 172 ? -13.734 -8.461 0.536 1.00 97.44 172 TRP A N 1
ATOM 1328 C CA . TRP A 1 172 ? -13.507 -8.565 1.987 1.00 97.44 172 TRP A CA 1
ATOM 1329 C C . TRP A 1 172 ? -12.018 -8.392 2.345 1.00 97.44 172 TRP A C 1
ATOM 1331 O O . TRP A 1 172 ? -11.321 -7.568 1.750 1.00 97.44 172 TRP A O 1
ATOM 1341 N N . GLU A 1 173 ? -11.501 -9.159 3.305 1.00 95.94 173 GLU A N 1
ATOM 1342 C CA . GLU A 1 173 ? -10.106 -9.088 3.733 1.00 95.94 173 GLU A CA 1
ATOM 1343 C C . GLU A 1 173 ? -9.086 -9.525 2.673 1.00 95.94 173 GLU A C 1
ATOM 1345 O O . GLU A 1 173 ? -7.942 -9.070 2.708 1.00 95.94 173 GLU A O 1
ATOM 1350 N N . GLY A 1 174 ? -9.497 -10.372 1.724 1.00 95.50 174 GLY A N 1
ATOM 1351 C CA . GLY A 1 174 ? -8.673 -10.783 0.583 1.00 95.50 174 GLY A CA 1
ATOM 1352 C C . GLY A 1 174 ? -8.699 -9.781 -0.575 1.00 95.50 174 GLY A C 1
ATOM 1353 O O . GLY A 1 174 ? -7.954 -9.931 -1.543 1.00 95.50 174 GLY A O 1
ATOM 1354 N N . GLY A 1 175 ? -9.569 -8.773 -0.486 1.00 96.94 175 GLY A N 1
ATOM 1355 C CA . GLY A 1 175 ? -9.724 -7.705 -1.459 1.00 96.94 175 GLY A CA 1
ATOM 1356 C C . GLY A 1 175 ? -8.589 -6.687 -1.424 1.00 96.94 175 GLY A C 1
ATOM 1357 O O . GLY A 1 175 ? -7.774 -6.637 -0.504 1.00 96.94 175 GLY A O 1
ATOM 1358 N N . TRP A 1 176 ? -8.563 -5.802 -2.421 1.00 95.44 176 TRP A N 1
ATOM 1359 C CA . TRP A 1 176 ? -7.490 -4.812 -2.566 1.00 95.44 176 TRP A CA 1
ATOM 1360 C C . TRP A 1 176 ? -7.422 -3.802 -1.407 1.00 95.44 176 TRP A C 1
ATOM 1362 O O . TRP A 1 176 ? -6.347 -3.271 -1.131 1.00 95.44 176 TRP A O 1
ATOM 1372 N N . LEU A 1 177 ? -8.533 -3.559 -0.698 1.00 97.62 177 LEU A N 1
ATOM 1373 C CA . LEU A 1 177 ? -8.567 -2.707 0.498 1.00 97.62 177 LEU A CA 1
ATOM 1374 C C . LEU A 1 177 ? -7.893 -3.354 1.719 1.00 97.62 177 LEU A C 1
ATOM 1376 O O . LEU A 1 177 ? -7.346 -2.632 2.557 1.00 97.62 177 LEU A O 1
ATOM 1380 N N . GLY A 1 178 ? -7.900 -4.688 1.805 1.00 97.25 178 GLY A N 1
ATOM 1381 C CA . GLY A 1 178 ? -7.451 -5.443 2.972 1.00 97.25 178 GLY A CA 1
ATOM 1382 C C . GLY A 1 178 ? -8.391 -5.309 4.175 1.00 97.25 178 GLY A C 1
ATOM 1383 O O . GLY A 1 178 ? -9.586 -5.046 4.034 1.00 97.25 178 GLY A O 1
ATOM 1384 N N . TYR A 1 179 ? -7.840 -5.493 5.376 1.00 98.06 179 TYR A N 1
ATOM 1385 C CA . TYR A 1 179 ? -8.587 -5.407 6.636 1.00 98.06 179 TYR A CA 1
ATOM 1386 C C . TYR A 1 179 ? -9.020 -3.971 6.978 1.00 98.06 179 TYR A C 1
ATOM 1388 O O . TYR A 1 179 ? -8.333 -3.016 6.600 1.00 98.06 179 TYR A O 1
ATOM 1396 N N . PRO A 1 180 ? -10.114 -3.791 7.742 1.00 98.31 180 PRO A N 1
ATOM 1397 C CA . PRO A 1 180 ? -10.399 -2.505 8.367 1.00 98.31 180 PRO A CA 1
ATOM 1398 C C . PRO A 1 180 ? -9.275 -2.134 9.342 1.00 98.31 180 PRO A C 1
ATOM 1400 O O . PRO A 1 180 ? -8.721 -2.994 10.024 1.00 98.31 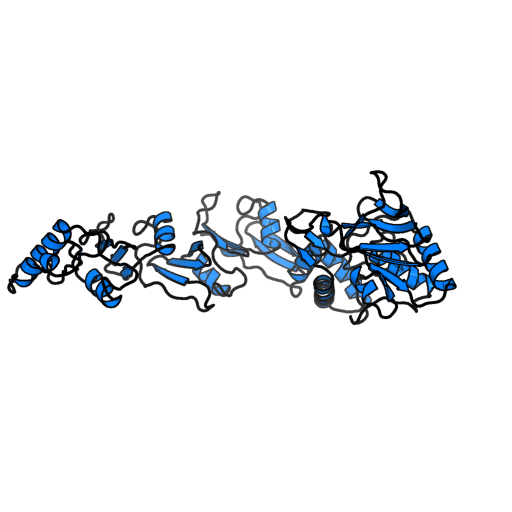180 PRO A O 1
ATOM 1403 N N . SER A 1 181 ? -8.954 -0.846 9.409 1.00 97.38 181 SER A N 1
ATOM 1404 C CA . SER A 1 181 ? -7.959 -0.271 10.322 1.00 97.38 181 SER A CA 1
ATOM 1405 C C . SER A 1 181 ? -8.549 0.813 11.233 1.00 97.38 181 SER A C 1
ATOM 1407 O O . SER A 1 181 ? -7.825 1.448 11.996 1.00 97.38 181 SER A O 1
ATOM 1409 N N . THR A 1 182 ? -9.850 1.084 11.118 1.00 98.12 182 THR A N 1
ATOM 1410 C CA . THR A 1 182 ? -10.619 1.894 12.065 1.00 98.12 182 THR A CA 1
ATOM 1411 C C . THR A 1 182 ? -12.015 1.313 12.210 1.00 98.12 182 THR A C 1
ATOM 1413 O O . THR A 1 182 ? -12.536 0.687 11.284 1.00 98.12 182 THR A O 1
ATOM 1416 N N . ASP A 1 183 ? -12.640 1.592 13.350 1.00 97.94 183 ASP A N 1
ATOM 1417 C CA . ASP A 1 183 ? -14.088 1.495 13.513 1.00 97.94 183 ASP A CA 1
ATOM 1418 C C . ASP A 1 183 ? -14.794 2.479 12.551 1.00 97.94 183 ASP A C 1
ATOM 1420 O O . ASP A 1 183 ? -14.150 3.385 12.001 1.00 97.94 183 ASP A O 1
ATOM 1424 N N . GLU A 1 184 ? -16.100 2.307 12.318 1.00 98.00 184 GLU A N 1
ATOM 1425 C CA . GLU A 1 184 ? -16.865 3.278 11.523 1.00 98.00 184 GLU A CA 1
ATOM 1426 C C . GLU A 1 184 ? -16.969 4.596 12.303 1.00 98.00 184 GLU A C 1
ATOM 1428 O O . GLU A 1 184 ? -17.355 4.624 13.475 1.00 98.00 184 GLU A O 1
ATOM 1433 N N . THR A 1 185 ? -16.624 5.700 11.645 1.00 96.56 185 THR A N 1
ATOM 1434 C CA . THR A 1 185 ? -16.567 7.037 12.248 1.00 96.56 185 THR A CA 1
ATOM 1435 C C . THR A 1 185 ? -17.459 8.020 11.509 1.00 96.56 185 THR A C 1
ATOM 1437 O O . THR A 1 185 ? -17.658 7.903 10.301 1.00 96.56 185 THR A O 1
ATOM 1440 N N . VAL A 1 186 ? -17.991 9.007 12.235 1.00 96.94 186 VAL A N 1
ATOM 1441 C CA . VAL A 1 186 ? -18.674 10.166 11.640 1.00 96.94 186 VAL A CA 1
ATOM 1442 C C . VAL A 1 186 ? -17.627 11.104 11.045 1.00 96.94 186 VAL A C 1
ATOM 1444 O O . VAL A 1 186 ? -16.593 11.361 11.665 1.00 96.94 186 VAL A O 1
ATOM 1447 N N . LEU A 1 187 ? -17.895 11.612 9.846 1.00 97.06 187 LEU A N 1
ATOM 1448 C CA . LEU A 1 187 ? -16.979 12.498 9.138 1.00 97.06 187 LEU A CA 1
ATOM 1449 C C . LEU A 1 187 ? -16.948 13.916 9.729 1.00 97.06 187 LEU A C 1
ATOM 1451 O O . LEU A 1 187 ? -17.932 14.350 10.331 1.00 97.06 187 LEU A O 1
ATOM 1455 N N . PRO A 1 188 ? -15.844 14.668 9.543 1.00 95.25 188 PRO A N 1
ATOM 1456 C CA . PRO A 1 188 ? -15.689 16.026 10.074 1.00 95.25 188 PRO A CA 1
ATOM 1457 C C . PRO A 1 188 ? -16.780 17.030 9.681 1.00 95.25 188 PRO A C 1
ATOM 1459 O O . PRO A 1 188 ? -16.997 18.001 10.401 1.00 95.25 188 PRO A O 1
ATOM 1462 N N . ASP A 1 189 ? -17.440 16.836 8.542 1.00 94.81 189 ASP A N 1
ATOM 1463 C CA . ASP A 1 189 ? -18.554 17.675 8.088 1.00 94.81 189 ASP A CA 1
ATOM 1464 C C . ASP A 1 189 ? -19.915 17.276 8.696 1.00 94.81 189 ASP A C 1
ATOM 1466 O O . ASP A 1 189 ? -20.907 17.973 8.486 1.00 94.81 189 ASP A O 1
ATOM 1470 N N . GLY A 1 190 ? -19.968 16.163 9.437 1.00 94.81 190 GLY A N 1
ATOM 1471 C CA . GLY A 1 190 ? -21.161 15.613 10.075 1.00 94.81 190 GLY A CA 1
ATOM 1472 C C . GLY A 1 190 ? -22.178 14.964 9.130 1.00 94.81 190 GLY A C 1
ATOM 1473 O O . GLY A 1 190 ? -23.261 14.605 9.590 1.00 94.81 190 GLY A O 1
ATOM 1474 N N . GLN A 1 191 ? -21.881 14.819 7.834 1.00 95.56 191 GLN A N 1
ATOM 1475 C CA . GLN A 1 191 ? -22.871 14.397 6.827 1.00 95.56 191 GLN A CA 1
ATOM 1476 C C . GLN A 1 191 ? -22.759 12.930 6.415 1.00 95.56 191 GLN A C 1
ATOM 1478 O O . GLN A 1 191 ? -23.709 12.359 5.872 1.00 95.56 191 GLN A O 1
ATOM 1483 N N . GLY A 1 192 ? -21.617 12.310 6.682 1.00 97.69 192 GLY A N 1
ATOM 1484 C CA . GLY A 1 192 ? -21.355 10.942 6.282 1.00 97.69 192 GLY A CA 1
ATOM 1485 C C . GLY A 1 192 ? -20.546 10.170 7.306 1.00 97.69 192 GLY A C 1
ATOM 1486 O O . GLY A 1 192 ? -20.266 10.628 8.418 1.00 97.69 192 GLY A O 1
ATOM 1487 N N . ARG A 1 193 ? -20.197 8.953 6.911 1.00 98.44 193 ARG A N 1
ATOM 1488 C CA . ARG A 1 193 ? -19.435 8.011 7.719 1.00 98.44 193 ARG A CA 1
ATOM 1489 C C . ARG A 1 193 ? -18.326 7.382 6.903 1.00 98.44 193 ARG A C 1
ATOM 1491 O O . ARG A 1 193 ? -18.414 7.336 5.677 1.00 98.44 193 ARG A O 1
ATOM 1498 N N . MET A 1 194 ? -17.300 6.878 7.574 1.00 98.56 194 MET A N 1
ATOM 1499 C CA . MET A 1 194 ? -16.254 6.117 6.906 1.00 98.56 194 MET A CA 1
ATOM 1500 C C . MET A 1 194 ? -15.628 5.050 7.794 1.00 98.56 194 MET A C 1
ATOM 1502 O O . MET A 1 194 ? -15.560 5.199 9.016 1.00 98.56 194 MET A O 1
ATOM 1506 N N . ASN A 1 195 ? -15.097 4.022 7.138 1.00 98.62 195 ASN A N 1
ATOM 1507 C CA . ASN A 1 195 ? -14.036 3.183 7.678 1.00 98.62 195 ASN A CA 1
ATOM 1508 C C . ASN A 1 195 ? -12.764 3.415 6.860 1.00 98.62 195 ASN A C 1
ATOM 1510 O O . ASN A 1 195 ? -12.805 3.523 5.627 1.00 98.62 195 ASN A O 1
ATOM 1514 N N . ARG A 1 196 ? -11.618 3.415 7.539 1.00 98.56 196 ARG A N 1
ATOM 1515 C CA . ARG A 1 196 ? -10.320 3.232 6.897 1.00 98.56 196 ARG A CA 1
ATOM 1516 C C . ARG A 1 196 ? -9.968 1.750 6.868 1.00 98.56 196 ARG A C 1
ATOM 1518 O O . ARG A 1 196 ? -10.278 1.006 7.794 1.00 98.56 196 ARG A O 1
ATOM 1525 N N . PHE A 1 197 ? -9.308 1.355 5.792 1.00 98.50 197 PHE A N 1
ATOM 1526 C CA . PHE A 1 197 ? -8.763 0.028 5.550 1.00 98.50 197 PHE A CA 1
ATOM 1527 C C . PHE A 1 197 ? -7.256 0.142 5.319 1.00 98.50 197 PHE A C 1
ATOM 1529 O O . PHE A 1 197 ? -6.728 1.241 5.124 1.00 98.50 197 PHE A O 1
ATOM 1536 N N . GLN A 1 198 ? -6.559 -0.993 5.302 1.00 96.81 198 GLN A N 1
ATOM 1537 C CA . GLN A 1 198 ? -5.103 -1.027 5.130 1.00 96.81 198 GLN A CA 1
ATOM 1538 C C . GLN A 1 198 ? -4.627 -0.246 3.891 1.00 96.81 198 GLN A C 1
ATOM 1540 O O . GLN A 1 198 ? -3.624 0.461 3.970 1.00 96.81 198 GLN A O 1
ATOM 1545 N N . ASN A 1 199 ? -5.363 -0.334 2.776 1.00 96.38 199 ASN A N 1
ATOM 1546 C CA . ASN A 1 199 ? -4.961 0.250 1.489 1.00 96.38 199 ASN A CA 1
ATOM 1547 C C . ASN A 1 199 ? -5.943 1.304 0.938 1.00 96.38 199 ASN A C 1
ATOM 1549 O O . ASN A 1 199 ? -5.891 1.644 -0.246 1.00 96.38 199 ASN A O 1
ATOM 1553 N N . GLY A 1 200 ? -6.856 1.823 1.762 1.00 98.38 200 GLY A N 1
ATOM 1554 C CA . GLY A 1 200 ? -7.829 2.815 1.307 1.00 98.38 200 GLY A CA 1
ATOM 1555 C C . GLY A 1 200 ? -8.872 3.184 2.352 1.00 98.38 200 GLY A C 1
ATOM 1556 O O . GLY A 1 200 ? -8.705 2.937 3.544 1.00 98.38 200 GLY A O 1
ATOM 1557 N N . VAL A 1 201 ? -9.955 3.802 1.904 1.00 98.75 201 VAL A N 1
ATOM 1558 C CA . VAL A 1 201 ? -11.108 4.169 2.734 1.00 98.75 201 VAL A CA 1
ATOM 1559 C C . VAL A 1 201 ? -12.394 3.793 2.012 1.00 98.75 201 VAL A C 1
ATOM 1561 O O . VAL A 1 201 ? -12.407 3.735 0.787 1.00 98.75 201 VAL A O 1
ATOM 1564 N N . ILE A 1 202 ? -13.479 3.586 2.752 1.00 98.88 202 ILE A N 1
ATOM 1565 C CA . ILE A 1 202 ? -14.833 3.602 2.189 1.00 98.88 202 ILE A CA 1
ATOM 1566 C C . ILE A 1 202 ? -15.591 4.730 2.866 1.00 98.88 202 ILE A C 1
ATOM 1568 O O . ILE A 1 202 ? -15.705 4.743 4.090 1.00 98.88 202 ILE A O 1
ATOM 1572 N N . TYR A 1 203 ? -16.095 5.662 2.065 1.00 98.69 203 TYR A N 1
ATOM 1573 C CA . TYR A 1 203 ? -16.933 6.766 2.522 1.00 98.69 203 TYR A CA 1
ATOM 1574 C C . TYR A 1 203 ? -18.379 6.495 2.146 1.00 98.69 203 TYR A C 1
ATOM 1576 O O . TYR A 1 203 ? -18.652 6.047 1.036 1.00 98.69 203 TYR A O 1
ATOM 1584 N N . TRP A 1 204 ? -19.294 6.809 3.055 1.00 98.69 204 TRP A N 1
ATOM 1585 C CA . TRP A 1 204 ? -20.730 6.740 2.842 1.00 98.69 204 TRP A CA 1
ATOM 1586 C C . TRP A 1 204 ? -21.393 8.069 3.196 1.00 98.69 204 TRP A C 1
ATOM 1588 O O . TRP A 1 204 ? -21.069 8.679 4.214 1.00 98.69 204 TRP A O 1
ATOM 1598 N N . SER A 1 205 ? -22.368 8.486 2.393 1.00 98.25 205 SER A N 1
ATOM 1599 C CA . SER A 1 205 ? -23.331 9.528 2.758 1.00 98.25 205 SER A CA 1
ATOM 1600 C C . SER A 1 205 ? -24.734 9.131 2.286 1.00 98.25 205 SER A C 1
ATOM 1602 O O . SER A 1 205 ? -24.850 8.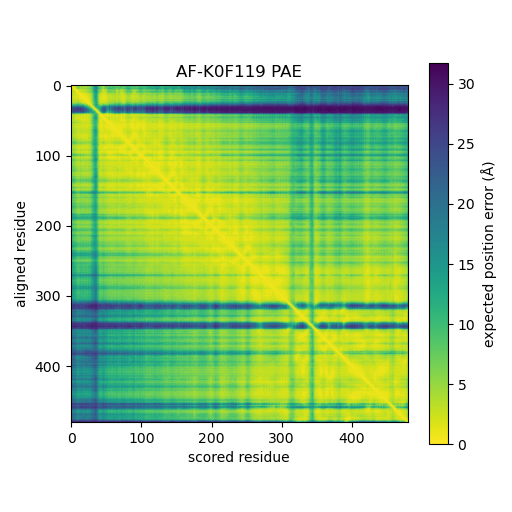339 1.343 1.00 98.25 205 SER A O 1
ATOM 1604 N N . PRO A 1 206 ? -25.810 9.703 2.857 1.00 97.44 206 PRO A N 1
ATOM 1605 C CA . PRO A 1 206 ? -27.167 9.455 2.372 1.00 97.44 206 PRO A CA 1
ATOM 1606 C C . PRO A 1 206 ? -27.362 9.793 0.886 1.00 97.44 206 PRO A C 1
ATOM 1608 O O . PRO A 1 206 ? -28.166 9.153 0.217 1.00 97.44 206 PRO A O 1
ATOM 1611 N N . GLY A 1 207 ? -26.641 10.797 0.374 1.00 96.81 207 GLY A N 1
ATOM 1612 C CA . GLY A 1 207 ? -26.786 11.274 -1.004 1.00 96.81 207 GLY A CA 1
ATOM 1613 C C . GLY A 1 207 ? -25.960 10.507 -2.035 1.00 96.81 207 GLY A C 1
ATOM 1614 O O . GLY A 1 207 ? -26.282 10.563 -3.218 1.00 96.81 207 GLY A O 1
ATOM 1615 N N . THR A 1 208 ? -24.902 9.811 -1.613 1.00 97.94 208 THR A N 1
ATOM 1616 C CA . THR A 1 208 ? -23.971 9.135 -2.533 1.00 97.94 208 THR A CA 1
ATOM 1617 C C . THR A 1 208 ? -23.943 7.623 -2.369 1.00 97.94 208 THR A C 1
ATOM 1619 O O . THR A 1 208 ? -23.615 6.930 -3.316 1.00 97.94 208 THR A O 1
ATOM 1622 N N . GLY A 1 209 ? -24.302 7.085 -1.202 1.00 98.38 209 GLY A N 1
ATOM 1623 C CA . GLY A 1 209 ? -24.011 5.690 -0.882 1.00 98.38 209 GLY A CA 1
ATOM 1624 C C . GLY A 1 209 ? -22.532 5.477 -0.542 1.00 98.38 209 GLY A C 1
ATOM 1625 O O . GLY A 1 209 ? -21.793 6.441 -0.330 1.00 98.38 209 GLY A O 1
ATOM 1626 N N . ALA A 1 210 ? -22.134 4.206 -0.413 1.00 98.75 210 ALA A N 1
ATOM 1627 C CA . ALA A 1 210 ? -20.799 3.802 0.026 1.00 98.75 210 ALA A CA 1
ATOM 1628 C C . ALA A 1 210 ? -19.874 3.576 -1.174 1.00 98.75 210 ALA A C 1
ATOM 1630 O O . ALA A 1 210 ? -20.201 2.768 -2.040 1.00 98.75 210 ALA A O 1
ATOM 1631 N N . HIS A 1 211 ? -18.708 4.222 -1.187 1.00 98.81 211 HIS A N 1
ATOM 1632 C CA . HIS A 1 211 ? -17.724 4.086 -2.260 1.00 98.81 211 HIS A CA 1
ATOM 1633 C C . HIS A 1 211 ? -16.299 3.965 -1.714 1.00 98.81 211 HIS A C 1
ATOM 1635 O O . HIS A 1 211 ? -15.906 4.751 -0.843 1.00 98.81 211 HIS A O 1
ATOM 1641 N N . PRO A 1 212 ? -15.506 3.008 -2.223 1.00 98.69 212 PRO A N 1
ATOM 1642 C CA . PRO A 1 212 ? -14.112 2.874 -1.868 1.00 98.69 212 PRO A CA 1
ATOM 1643 C C . PRO A 1 212 ? -13.271 3.918 -2.609 1.00 98.69 212 PRO A C 1
ATOM 1645 O O . PRO A 1 212 ? -13.474 4.180 -3.794 1.00 98.69 212 PRO A O 1
ATOM 1648 N N . VAL A 1 213 ? -12.292 4.489 -1.918 1.00 98.75 213 VAL A N 1
ATOM 1649 C CA . VAL A 1 213 ? -11.309 5.423 -2.474 1.00 98.75 213 VAL A CA 1
ATOM 1650 C C . VAL A 1 213 ? -9.927 4.943 -2.044 1.00 98.75 213 VAL A C 1
ATOM 1652 O O . VAL A 1 213 ? -9.668 4.745 -0.855 1.00 98.75 213 VAL A O 1
ATOM 1655 N N . GLY A 1 214 ? -9.034 4.728 -3.006 1.00 97.62 214 GLY A N 1
ATOM 1656 C CA . GLY A 1 214 ? -7.709 4.166 -2.760 1.00 97.62 214 GLY A CA 1
ATOM 1657 C C . GLY A 1 214 ? -6.643 4.717 -3.695 1.00 97.62 214 GLY A C 1
ATOM 1658 O O . GLY A 1 214 ? -6.927 5.508 -4.595 1.00 97.62 214 GLY A O 1
ATOM 1659 N N . GLY A 1 215 ? -5.402 4.292 -3.456 1.00 95.19 215 GLY A N 1
ATOM 1660 C CA . GLY A 1 215 ? -4.252 4.623 -4.297 1.00 95.19 215 GLY A CA 1
ATOM 1661 C C . GLY A 1 215 ? -4.085 6.122 -4.572 1.00 95.19 215 GLY A C 1
ATOM 1662 O O . GLY A 1 215 ? -4.342 6.974 -3.723 1.00 95.19 215 GLY A O 1
ATOM 1663 N N . SER A 1 216 ? -3.670 6.445 -5.794 1.00 96.12 216 SER A N 1
ATOM 1664 C CA . SER A 1 216 ? -3.346 7.812 -6.210 1.00 96.12 216 SER A CA 1
ATOM 1665 C C . SER A 1 216 ? -4.558 8.757 -6.241 1.00 96.12 216 SER A C 1
ATOM 1667 O O . SER A 1 216 ? -4.384 9.970 -6.096 1.00 96.12 216 SER A O 1
ATOM 1669 N N . ILE A 1 217 ? -5.786 8.237 -6.378 1.00 98.25 217 ILE A N 1
ATOM 1670 C CA . ILE A 1 217 ? -7.012 9.036 -6.230 1.00 98.25 217 ILE A CA 1
ATOM 1671 C C . ILE A 1 217 ? -7.179 9.478 -4.777 1.00 98.25 217 ILE A C 1
ATOM 1673 O O . ILE A 1 217 ? -7.394 10.667 -4.533 1.00 98.25 217 ILE A O 1
ATOM 1677 N N . LEU A 1 218 ? -7.018 8.557 -3.819 1.00 98.38 218 LEU A N 1
ATOM 1678 C CA . LEU A 1 218 ? -7.063 8.888 -2.394 1.00 98.38 218 LEU A CA 1
ATOM 1679 C C . LEU A 1 218 ? -6.007 9.936 -2.043 1.00 98.38 218 LEU A C 1
ATOM 1681 O O . LEU A 1 218 ? -6.331 10.904 -1.366 1.00 98.38 218 LEU A O 1
ATOM 1685 N N . ASP A 1 219 ? -4.781 9.800 -2.548 1.00 96.06 219 ASP A N 1
ATOM 1686 C CA . ASP A 1 219 ? -3.710 10.767 -2.286 1.00 96.06 219 ASP A CA 1
ATOM 1687 C C . ASP A 1 219 ? -4.041 12.171 -2.812 1.00 96.06 219 ASP A C 1
ATOM 1689 O O . ASP A 1 219 ? -3.787 13.172 -2.133 1.00 96.06 219 ASP A O 1
ATOM 1693 N N . LYS A 1 220 ? -4.608 12.274 -4.023 1.00 97.31 220 LYS A N 1
ATOM 1694 C CA . LYS A 1 220 ? -5.029 13.565 -4.593 1.00 97.31 220 LYS A CA 1
ATOM 1695 C C . LYS A 1 220 ? -6.194 14.168 -3.815 1.00 97.31 220 LYS A C 1
ATOM 1697 O O . LYS A 1 220 ? -6.152 15.351 -3.481 1.00 97.31 220 LYS A O 1
ATOM 1702 N N . TRP A 1 221 ? -7.203 13.364 -3.499 1.00 98.50 221 TRP A N 1
ATOM 1703 C CA . TRP A 1 221 ? -8.379 13.811 -2.759 1.00 98.50 221 TRP A CA 1
ATOM 1704 C C . TRP A 1 221 ? -8.034 14.217 -1.317 1.00 98.50 221 TRP A C 1
ATOM 1706 O O . TRP A 1 221 ? -8.479 15.260 -0.840 1.00 98.50 221 TRP A O 1
ATOM 1716 N N . ALA A 1 222 ? -7.136 13.479 -0.661 1.00 98.00 222 ALA A N 1
ATOM 1717 C CA . ALA A 1 222 ? -6.585 13.815 0.648 1.00 98.00 222 ALA A CA 1
ATOM 1718 C C . ALA A 1 222 ? -5.887 15.180 0.647 1.00 98.00 222 ALA A C 1
ATOM 1720 O O . ALA A 1 222 ? -6.171 16.024 1.496 1.00 98.00 222 ALA A O 1
ATOM 1721 N N . LYS A 1 223 ? -5.013 15.427 -0.340 1.00 97.12 223 LYS A N 1
ATOM 1722 C CA . LYS A 1 223 ? -4.330 16.722 -0.516 1.00 97.12 223 LYS A CA 1
ATOM 1723 C C . LYS A 1 223 ? -5.303 17.871 -0.786 1.00 97.12 223 LYS A C 1
ATOM 1725 O O . LYS A 1 223 ? -5.006 19.002 -0.416 1.00 97.12 223 LYS A O 1
ATOM 1730 N N . ALA A 1 224 ? -6.447 17.589 -1.407 1.00 97.56 224 ALA A N 1
ATOM 1731 C CA . ALA A 1 224 ? -7.498 18.575 -1.638 1.00 97.56 224 ALA A CA 1
ATOM 1732 C C . ALA A 1 224 ? -8.343 18.876 -0.384 1.00 97.56 224 ALA A C 1
ATOM 1734 O O . ALA A 1 224 ? -9.061 19.873 -0.374 1.00 97.56 224 ALA A O 1
ATOM 1735 N N . GLY A 1 225 ? -8.260 18.053 0.670 1.00 97.56 225 GLY A N 1
ATOM 1736 C CA . GLY A 1 225 ? -9.028 18.221 1.908 1.00 97.56 225 GLY A CA 1
ATOM 1737 C C . GLY A 1 225 ? -10.215 17.266 2.071 1.00 97.56 225 GLY A C 1
ATOM 1738 O O . GLY A 1 225 ? -11.126 17.578 2.838 1.00 97.56 225 GLY A O 1
ATOM 1739 N N . TYR A 1 226 ? -10.201 16.119 1.380 1.00 98.06 226 TYR A N 1
ATOM 1740 C CA . TYR A 1 226 ? -11.219 15.065 1.468 1.00 98.06 226 TYR A CA 1
ATOM 1741 C C . TYR A 1 226 ? -12.648 15.584 1.204 1.00 98.06 226 TYR A C 1
ATOM 1743 O O . TYR A 1 226 ? -12.868 16.351 0.263 1.00 98.06 226 TYR A O 1
ATOM 1751 N N . GLU A 1 227 ? -13.626 15.186 2.021 1.00 97.19 227 GLU A N 1
ATOM 1752 C CA . GLU A 1 227 ? -15.045 15.523 1.877 1.00 97.19 227 GLU A CA 1
ATOM 1753 C C . GLU A 1 227 ? -15.342 17.021 2.011 1.00 97.19 227 GLU A C 1
ATOM 1755 O O . GLU A 1 227 ? -16.339 17.504 1.485 1.00 97.19 227 GLU A O 1
ATOM 1760 N N . ARG A 1 228 ? -14.452 17.781 2.661 1.00 97.06 228 ARG A N 1
ATOM 1761 C CA . ARG A 1 228 ? -14.574 19.242 2.797 1.00 97.06 228 ARG A CA 1
ATOM 1762 C C . ARG A 1 228 ? -13.964 20.011 1.625 1.00 97.06 228 ARG A C 1
ATOM 1764 O O . ARG A 1 228 ? -14.045 21.238 1.591 1.00 97.06 228 ARG A O 1
ATOM 1771 N N . SER A 1 229 ? -13.324 19.310 0.690 1.00 97.12 229 SER A N 1
ATOM 1772 C CA . SER A 1 229 ? -12.816 19.905 -0.545 1.00 97.12 229 SER A CA 1
ATOM 1773 C C . SER A 1 229 ? -13.952 20.234 -1.515 1.00 97.12 229 SER A C 1
ATOM 1775 O O . SER A 1 229 ? -15.089 19.796 -1.349 1.00 97.12 229 SER A O 1
ATOM 1777 N N . THR A 1 230 ? -13.633 20.938 -2.600 1.00 96.94 230 THR A N 1
ATOM 1778 C CA . THR A 1 230 ? -14.587 21.188 -3.690 1.00 96.94 230 THR A CA 1
ATOM 1779 C C . THR A 1 230 ? -15.060 19.915 -4.390 1.00 96.94 230 THR A C 1
ATOM 1781 O O . THR A 1 230 ? -16.056 19.978 -5.097 1.00 96.94 230 THR A O 1
ATOM 1784 N N . PHE A 1 231 ? -14.371 18.778 -4.222 1.00 97.81 231 PHE A N 1
ATOM 1785 C CA . PHE A 1 231 ? -14.811 17.496 -4.774 1.00 97.81 231 PHE A CA 1
ATOM 1786 C C . PHE A 1 231 ? -15.957 16.879 -3.966 1.00 97.81 231 PHE A C 1
ATOM 1788 O O . PHE A 1 231 ? -16.801 16.207 -4.550 1.00 97.81 231 PHE A O 1
ATOM 1795 N N . GLY A 1 232 ? -16.028 17.109 -2.652 1.00 97.94 232 GLY A N 1
ATOM 1796 C CA . GLY A 1 232 ? -17.024 16.462 -1.797 1.00 97.94 232 GLY A CA 1
ATOM 1797 C C . GLY A 1 232 ? -16.835 14.943 -1.711 1.00 97.94 232 GLY A C 1
ATOM 1798 O O . GLY A 1 232 ? -15.705 14.446 -1.709 1.00 97.94 232 GLY A O 1
ATOM 1799 N N . TYR A 1 233 ? -17.946 14.212 -1.629 1.00 98.56 233 TYR A N 1
ATOM 1800 C CA . TYR A 1 233 ? -17.979 12.752 -1.496 1.00 98.56 233 TYR A CA 1
ATOM 1801 C C . TYR A 1 233 ? -17.786 12.029 -2.835 1.00 98.56 233 TYR A C 1
ATOM 1803 O O . TYR A 1 233 ? -18.220 12.546 -3.869 1.00 98.56 233 TYR A O 1
ATOM 1811 N N . PRO A 1 234 ? -17.204 10.814 -2.836 1.00 98.75 234 PRO A N 1
ATOM 1812 C CA . PRO A 1 234 ? -17.231 9.942 -4.008 1.00 98.75 234 PRO A CA 1
ATOM 1813 C C . PRO A 1 234 ? -18.677 9.564 -4.370 1.00 98.75 234 PRO A C 1
ATOM 1815 O O . PRO A 1 234 ? -19.496 9.318 -3.487 1.00 98.75 234 PRO A O 1
ATOM 1818 N N . THR A 1 235 ? -18.986 9.515 -5.665 1.00 98.50 235 THR A N 1
ATOM 1819 C CA . THR A 1 235 ? -20.314 9.168 -6.223 1.00 98.50 235 THR A CA 1
ATOM 1820 C C . THR A 1 235 ? -20.283 7.923 -7.111 1.00 98.50 235 THR A C 1
ATOM 1822 O O . THR A 1 235 ? -21.299 7.522 -7.677 1.00 98.50 235 THR A O 1
ATOM 1825 N N . GLY A 1 236 ? -19.107 7.320 -7.266 1.00 98.06 236 GLY A N 1
ATOM 1826 C CA . GLY A 1 236 ? -18.888 6.095 -8.015 1.00 98.06 236 GLY A CA 1
ATOM 1827 C C . GLY A 1 236 ? -17.568 5.456 -7.612 1.00 98.06 236 GLY A C 1
ATOM 1828 O O . GLY A 1 236 ? -16.715 6.099 -6.995 1.00 98.06 236 GLY A O 1
ATOM 1829 N N . ASP A 1 237 ? -17.400 4.188 -7.964 1.00 98.06 237 ASP A N 1
ATOM 1830 C CA . ASP A 1 237 ? -16.168 3.450 -7.698 1.00 98.06 237 ASP A CA 1
ATOM 1831 C C . ASP A 1 237 ? -15.091 3.838 -8.730 1.00 98.06 237 ASP A C 1
ATOM 1833 O O . ASP A 1 237 ? -15.390 4.359 -9.809 1.00 98.06 237 ASP A O 1
ATOM 1837 N N . GLN A 1 238 ? -13.819 3.616 -8.394 1.00 97.69 238 GLN A N 1
ATOM 1838 C CA . GLN A 1 238 ? -12.705 3.904 -9.297 1.00 97.69 238 GLN A CA 1
ATOM 1839 C C . GLN A 1 238 ? -12.799 3.060 -10.578 1.00 97.69 238 GLN A C 1
ATOM 1841 O O . GLN A 1 238 ? -13.018 1.851 -10.530 1.00 97.69 238 GLN A O 1
ATOM 1846 N N . THR A 1 239 ? -12.557 3.688 -11.726 1.00 97.38 239 THR A N 1
ATOM 1847 C CA . THR A 1 239 ? -12.528 3.038 -13.042 1.00 97.38 239 THR A CA 1
ATOM 1848 C C . THR A 1 239 ? -11.277 3.440 -13.824 1.00 97.38 239 THR A C 1
ATOM 1850 O O . THR A 1 239 ? -10.497 4.288 -13.392 1.00 97.38 239 THR A O 1
ATOM 1853 N N . SER A 1 240 ? -11.061 2.814 -14.979 1.00 96.31 240 SER A N 1
ATOM 1854 C CA . SER A 1 240 ? -10.032 3.208 -15.941 1.00 96.31 240 SER A CA 1
ATOM 1855 C C . SER A 1 240 ? -10.561 3.020 -17.361 1.00 96.31 240 SER A C 1
ATOM 1857 O O . SER A 1 240 ? -11.288 2.064 -17.637 1.00 96.31 240 SER A O 1
ATOM 1859 N N . ARG A 1 241 ? -10.188 3.932 -18.265 1.00 93.75 241 ARG A N 1
ATOM 1860 C CA . ARG A 1 241 ? -10.531 3.875 -19.699 1.00 93.75 241 ARG A CA 1
ATOM 1861 C C . ARG A 1 241 ? -9.363 3.436 -20.580 1.00 93.75 241 ARG A C 1
ATOM 1863 O O . ARG A 1 241 ? -9.529 3.293 -21.786 1.00 93.75 241 ARG A O 1
ATOM 1870 N N . ASP A 1 242 ? -8.187 3.258 -19.992 1.00 94.38 242 ASP A N 1
ATOM 1871 C CA . ASP A 1 242 ? -6.912 3.083 -20.688 1.00 94.38 242 ASP A CA 1
ATOM 1872 C C . ASP A 1 242 ? -6.100 1.917 -20.105 1.00 94.38 242 ASP A C 1
ATOM 1874 O O . ASP A 1 242 ? -4.871 1.940 -20.091 1.00 94.38 242 ASP A O 1
ATOM 1878 N N . ASN A 1 243 ? -6.796 0.878 -19.631 1.00 95.38 243 ASN A N 1
ATOM 1879 C CA . ASN A 1 243 ? -6.203 -0.322 -19.034 1.00 95.38 243 ASN A CA 1
ATOM 1880 C C . ASN A 1 243 ? -5.255 -0.013 -17.860 1.00 95.38 243 ASN A C 1
ATOM 1882 O O . ASN A 1 243 ? -4.195 -0.619 -17.729 1.00 95.38 243 ASN A O 1
ATOM 1886 N N . ASN A 1 244 ? -5.658 0.905 -16.979 1.00 96.94 244 ASN A N 1
ATOM 1887 C CA . ASN A 1 244 ? -4.925 1.348 -15.790 1.00 96.94 244 ASN A CA 1
ATOM 1888 C C . ASN A 1 244 ? -3.620 2.110 -16.073 1.00 96.94 244 ASN A C 1
ATOM 1890 O O . ASN A 1 244 ? -2.736 2.142 -15.212 1.00 96.94 244 ASN A O 1
ATOM 1894 N N . VAL A 1 245 ? -3.488 2.765 -17.231 1.00 98.44 245 VAL A N 1
ATOM 1895 C CA . VAL A 1 245 ? -2.469 3.819 -17.386 1.00 98.44 245 VAL A CA 1
ATOM 1896 C C . VAL A 1 245 ? -2.831 4.985 -16.467 1.00 98.44 245 VAL A C 1
ATOM 1898 O O . VAL A 1 245 ? -1.997 5.452 -15.689 1.00 98.44 245 VAL A O 1
ATOM 1901 N N . THR A 1 246 ? -4.100 5.385 -16.481 1.00 98.50 246 THR A N 1
ATOM 1902 C CA . THR A 1 246 ? -4.717 6.281 -15.509 1.00 98.50 246 THR A CA 1
ATOM 1903 C C . THR A 1 246 ? -5.910 5.608 -14.843 1.00 98.50 246 THR A C 1
ATOM 1905 O O . THR A 1 246 ? -6.479 4.630 -15.332 1.00 98.50 246 THR A O 1
ATOM 1908 N N . VAL A 1 247 ? -6.274 6.131 -13.681 1.00 98.25 247 VAL A N 1
ATOM 1909 C CA . VAL A 1 247 ? -7.502 5.788 -12.971 1.00 98.25 247 VAL A CA 1
ATOM 1910 C C . VAL A 1 247 ? -8.308 7.054 -12.747 1.00 98.25 247 VAL A C 1
ATOM 1912 O O . VAL A 1 247 ? -7.749 8.144 -12.602 1.00 98.25 247 VAL A O 1
ATOM 1915 N N . GLU A 1 248 ? -9.625 6.916 -12.726 1.00 98.12 248 GLU A N 1
ATOM 1916 C CA . GLU A 1 248 ? -10.546 8.023 -12.526 1.00 98.12 248 GLU A CA 1
ATOM 1917 C C . GLU A 1 248 ? -11.667 7.641 -11.561 1.00 98.12 248 GLU A C 1
ATOM 1919 O O . GLU A 1 248 ? -12.088 6.484 -11.498 1.00 98.12 248 GLU A O 1
ATOM 1924 N N . GLN A 1 249 ? -12.159 8.613 -10.802 1.00 98.56 249 GLN A N 1
ATOM 1925 C CA . GLN A 1 249 ? -13.286 8.423 -9.900 1.00 98.56 249 GLN A CA 1
ATOM 1926 C C . GLN A 1 249 ? -14.153 9.681 -9.864 1.00 98.56 249 GLN A C 1
ATOM 1928 O O . GLN A 1 249 ? -13.645 10.804 -9.818 1.00 98.56 249 GLN A O 1
ATOM 1933 N N . GLN A 1 250 ? -15.470 9.481 -9.921 1.00 98.50 250 GLN A N 1
ATOM 1934 C CA . GLN A 1 250 ? -16.445 10.562 -9.831 1.00 98.50 250 GLN A CA 1
ATOM 1935 C C . GLN A 1 250 ? -16.674 10.940 -8.369 1.00 98.50 250 GLN A C 1
ATOM 1937 O O . GLN A 1 250 ? -16.857 10.077 -7.509 1.00 98.50 250 GLN A O 1
ATOM 1942 N N . PHE A 1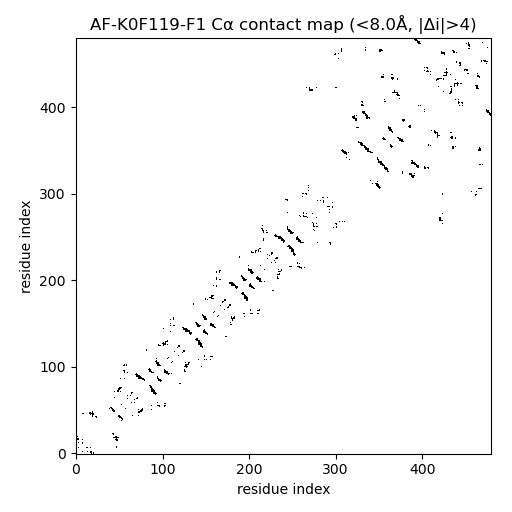 251 ? -16.683 12.242 -8.116 1.00 98.75 251 PHE A N 1
ATOM 1943 C CA . PHE A 1 251 ? -17.074 12.854 -6.857 1.00 98.75 251 PHE A CA 1
ATOM 1944 C C . PHE A 1 251 ? -18.210 13.848 -7.117 1.00 98.75 251 PHE A C 1
ATOM 1946 O O . PHE A 1 251 ? -18.471 14.227 -8.261 1.00 98.75 251 PHE A O 1
ATOM 1953 N N . GLN A 1 252 ? -18.890 14.299 -6.064 1.00 98.31 252 GLN A N 1
ATOM 1954 C CA . GLN A 1 252 ? -19.988 15.269 -6.171 1.00 98.31 252 GLN A CA 1
ATOM 1955 C C . GLN A 1 252 ? -19.585 16.537 -6.943 1.00 98.31 252 GLN A C 1
ATOM 1957 O O . GLN A 1 252 ? -20.366 17.055 -7.737 1.00 98.31 252 GLN A O 1
ATOM 1962 N N . GLY A 1 253 ? -18.361 17.017 -6.724 1.00 97.81 253 GLY A N 1
ATOM 1963 C CA . GLY A 1 253 ? -17.795 18.201 -7.366 1.00 97.81 253 GLY A CA 1
ATOM 1964 C C . GLY A 1 253 ? -17.063 17.944 -8.681 1.00 97.81 253 GLY A C 1
ATOM 1965 O O . GLY A 1 253 ? -16.493 18.879 -9.242 1.00 97.81 253 GLY A O 1
ATOM 1966 N N . GLY A 1 254 ? -17.053 16.705 -9.179 1.00 97.38 254 GLY A N 1
ATOM 1967 C CA . GLY A 1 254 ? -16.491 16.361 -10.482 1.00 97.38 254 GLY A CA 1
ATOM 1968 C C . GLY A 1 254 ? -15.551 15.159 -10.471 1.00 97.38 254 GLY A C 1
ATOM 1969 O O . GLY A 1 254 ? -15.425 14.428 -9.491 1.00 97.38 254 GLY A O 1
ATOM 1970 N N . LEU A 1 255 ? -14.887 14.959 -11.607 1.00 97.81 255 LEU A N 1
ATOM 1971 C CA . LEU A 1 255 ? -13.997 13.831 -11.852 1.00 97.81 255 LEU A CA 1
ATOM 1972 C C . LEU A 1 255 ? -12.587 14.113 -11.324 1.00 97.81 255 LEU A C 1
ATOM 1974 O O . LEU A 1 255 ? -11.975 15.122 -11.675 1.00 97.81 255 LEU A O 1
ATOM 1978 N N . LEU A 1 256 ? -12.045 13.178 -10.547 1.00 97.81 256 LEU A N 1
ATOM 1979 C CA . LEU A 1 256 ? -10.618 13.114 -10.246 1.00 97.81 256 LEU A CA 1
ATOM 1980 C C . LEU A 1 256 ? -9.956 12.058 -11.127 1.00 97.81 256 LEU A C 1
ATOM 1982 O O . LEU A 1 256 ? -10.425 10.926 -11.188 1.00 97.81 256 LEU A O 1
ATOM 1986 N N . THR A 1 257 ? -8.838 12.418 -11.759 1.00 97.81 257 THR A N 1
ATOM 1987 C CA . THR A 1 257 ? -7.984 11.498 -12.526 1.00 97.81 257 THR A CA 1
ATOM 1988 C C . THR A 1 257 ? -6.586 11.462 -11.919 1.00 97.81 257 THR A C 1
ATOM 1990 O O . THR A 1 257 ? -6.005 12.497 -11.561 1.00 97.81 257 THR A O 1
ATOM 1993 N N . ALA A 1 258 ? -6.011 10.271 -11.810 1.00 98.06 258 ALA A N 1
ATOM 1994 C CA . ALA A 1 258 ? -4.689 10.056 -11.247 1.00 98.06 258 ALA A CA 1
ATOM 1995 C C . ALA A 1 258 ? -3.910 8.971 -12.006 1.00 98.06 258 ALA A C 1
ATOM 1997 O O . ALA A 1 258 ? -4.506 8.189 -12.749 1.00 98.06 258 ALA A O 1
ATOM 1998 N N . PRO A 1 259 ? -2.574 8.918 -11.856 1.00 98.31 259 PRO A N 1
ATOM 1999 C CA . PRO A 1 259 ? -1.770 7.861 -12.453 1.00 98.31 259 PRO A CA 1
ATOM 2000 C C . PRO A 1 259 ? -2.218 6.494 -11.947 1.00 98.31 259 PRO A C 1
ATOM 2002 O O . PRO A 1 259 ? -2.476 6.330 -10.755 1.00 98.31 259 PRO A O 1
ATOM 2005 N N . GLY A 1 260 ? -2.295 5.507 -12.833 1.00 98.00 260 GLY A N 1
ATOM 2006 C CA . GLY A 1 260 ? -2.633 4.147 -12.439 1.00 98.00 260 GLY A CA 1
ATOM 2007 C C . GLY A 1 260 ? -1.537 3.481 -11.595 1.00 98.00 260 GLY A C 1
ATOM 2008 O O . GLY A 1 260 ? -0.471 4.071 -11.363 1.00 98.00 260 GLY A O 1
ATOM 2009 N N . PRO A 1 261 ? -1.765 2.238 -11.134 1.00 96.50 261 PRO A N 1
ATOM 2010 C CA . PRO A 1 261 ? -0.862 1.553 -10.211 1.00 96.50 261 PRO A CA 1
ATOM 2011 C C . PRO A 1 261 ? 0.567 1.412 -10.744 1.00 96.50 261 PRO A C 1
ATOM 2013 O O . PRO A 1 261 ? 1.515 1.716 -10.024 1.00 96.50 261 PRO A O 1
ATOM 2016 N N . ALA A 1 262 ? 0.730 1.038 -12.020 1.00 97.44 262 ALA A N 1
ATOM 2017 C CA . ALA A 1 262 ? 2.054 0.833 -12.605 1.00 97.44 262 ALA A CA 1
ATOM 2018 C C . ALA A 1 262 ? 2.878 2.130 -12.645 1.00 97.44 262 ALA A C 1
ATOM 2020 O O . ALA A 1 262 ? 4.035 2.146 -12.235 1.00 97.44 262 ALA A O 1
ATOM 2021 N N . ALA A 1 263 ? 2.267 3.235 -13.082 1.00 98.12 263 ALA A N 1
ATOM 2022 C CA . ALA A 1 263 ? 2.924 4.539 -13.130 1.00 98.12 263 ALA A CA 1
ATOM 2023 C C . ALA A 1 263 ? 3.212 5.099 -11.729 1.00 98.12 263 ALA A C 1
ATOM 2025 O O . ALA A 1 263 ? 4.271 5.684 -11.501 1.00 98.12 263 ALA A O 1
ATOM 2026 N N . THR A 1 264 ? 2.283 4.902 -10.791 1.00 96.69 264 THR A N 1
ATOM 2027 C CA . THR A 1 264 ? 2.442 5.316 -9.389 1.00 96.69 264 THR A CA 1
ATOM 2028 C C . THR A 1 264 ? 3.622 4.608 -8.736 1.00 96.69 264 THR A C 1
ATOM 2030 O O . THR A 1 264 ? 4.482 5.256 -8.142 1.00 96.69 264 THR A O 1
ATOM 2033 N N . GLU A 1 265 ? 3.708 3.287 -8.883 1.00 95.00 265 GLU A N 1
ATOM 2034 C CA . GLU A 1 265 ? 4.812 2.517 -8.318 1.00 95.00 265 GLU A CA 1
ATOM 2035 C C . GLU A 1 265 ? 6.137 2.798 -9.033 1.00 95.00 265 GLU A C 1
ATOM 2037 O O . GLU A 1 265 ? 7.174 2.923 -8.387 1.00 95.00 265 GLU A O 1
ATOM 2042 N N . LEU A 1 266 ? 6.119 2.978 -10.356 1.00 95.31 266 LEU A N 1
ATOM 2043 C CA . LEU A 1 266 ? 7.324 3.334 -11.098 1.00 95.31 266 LEU A CA 1
ATOM 2044 C C . LEU A 1 266 ? 7.885 4.687 -10.640 1.00 95.31 266 LEU A C 1
ATOM 2046 O O . LEU A 1 266 ? 9.096 4.816 -10.484 1.00 95.31 266 LEU A O 1
ATOM 2050 N N . ALA A 1 267 ? 7.023 5.671 -10.362 1.00 93.88 267 ALA A N 1
ATOM 2051 C CA . ALA A 1 267 ? 7.439 6.949 -9.786 1.00 93.88 267 ALA A CA 1
ATOM 2052 C C . ALA A 1 267 ? 7.989 6.784 -8.362 1.00 93.88 267 ALA A C 1
ATOM 2054 O O . ALA A 1 267 ? 8.999 7.391 -8.018 1.00 93.88 267 ALA A O 1
ATOM 2055 N N . TYR A 1 268 ? 7.377 5.916 -7.552 1.00 90.94 268 TYR A N 1
ATOM 2056 C CA . TYR A 1 268 ? 7.880 5.576 -6.220 1.00 90.94 268 TYR A CA 1
ATOM 2057 C C . TYR A 1 268 ? 9.296 4.968 -6.264 1.00 90.94 268 TYR A C 1
ATOM 2059 O O . TYR A 1 268 ? 10.145 5.331 -5.452 1.00 90.94 268 TYR A O 1
ATOM 2067 N N . LEU A 1 269 ? 9.580 4.100 -7.241 1.00 91.06 269 LEU A N 1
ATOM 2068 C CA . LEU A 1 269 ? 10.906 3.499 -7.450 1.00 91.06 269 LEU A CA 1
ATOM 2069 C C . LEU A 1 269 ? 11.906 4.425 -8.168 1.00 91.06 269 LEU A C 1
ATOM 2071 O O . LEU A 1 269 ? 13.088 4.096 -8.252 1.00 91.06 269 LEU A O 1
ATOM 2075 N N . ASN A 1 270 ? 11.461 5.584 -8.660 1.00 90.06 270 ASN A N 1
ATOM 2076 C CA . ASN A 1 270 ? 12.298 6.616 -9.277 1.00 90.06 270 ASN A CA 1
ATOM 2077 C C . ASN A 1 270 ? 12.083 7.960 -8.554 1.00 90.06 270 ASN A C 1
ATOM 2079 O O . ASN A 1 270 ? 11.399 8.847 -9.088 1.00 90.06 270 ASN A O 1
ATOM 2083 N N . PRO A 1 271 ? 12.633 8.118 -7.331 1.00 84.81 271 PRO A N 1
ATOM 2084 C CA . PRO A 1 271 ? 12.451 9.322 -6.528 1.00 84.81 271 PRO A CA 1
ATOM 2085 C C . PRO A 1 271 ? 12.805 10.598 -7.297 1.00 84.81 271 PRO A C 1
ATOM 2087 O O . PRO A 1 271 ? 13.767 10.642 -8.057 1.00 84.81 271 PRO A O 1
ATOM 2090 N N . GLY A 1 272 ? 12.015 11.654 -7.094 1.00 86.38 272 GLY A N 1
ATOM 2091 C CA . GLY A 1 272 ? 12.143 12.903 -7.853 1.00 86.38 272 GLY A CA 1
ATOM 2092 C C . GLY A 1 272 ? 11.319 12.940 -9.144 1.00 86.38 272 GLY A C 1
ATOM 2093 O O . GLY A 1 272 ? 11.400 13.927 -9.875 1.00 86.38 272 GLY A O 1
ATOM 2094 N N . THR A 1 273 ? 10.508 11.910 -9.405 1.00 91.94 273 THR A N 1
ATOM 2095 C CA . THR A 1 273 ? 9.517 11.892 -10.491 1.00 91.94 273 THR A CA 1
ATOM 2096 C C . THR A 1 273 ? 8.080 11.756 -9.967 1.00 91.94 273 THR A C 1
ATOM 2098 O O . THR A 1 273 ? 7.864 11.433 -8.799 1.00 91.94 273 THR A O 1
ATOM 2101 N N . THR A 1 274 ? 7.081 12.006 -10.819 1.00 94.62 274 THR A N 1
ATOM 2102 C CA . THR A 1 274 ? 5.654 11.762 -10.529 1.00 94.62 274 THR A CA 1
ATOM 2103 C C . THR A 1 274 ? 5.060 10.716 -11.467 1.00 94.62 274 THR A C 1
ATOM 2105 O O . THR A 1 274 ? 5.577 10.486 -12.560 1.00 94.62 274 THR A O 1
ATOM 2108 N N . GLY A 1 275 ? 3.934 10.105 -11.082 1.00 96.56 275 GLY A N 1
ATOM 2109 C CA . GLY A 1 275 ? 3.243 9.145 -11.947 1.00 96.56 275 GLY A CA 1
ATOM 2110 C C . GLY A 1 275 ? 2.814 9.758 -13.288 1.00 96.56 275 GLY A C 1
ATOM 2111 O O . GLY A 1 275 ? 2.899 9.097 -14.316 1.00 96.56 275 GLY A O 1
ATOM 2112 N N . GLU A 1 276 ? 2.446 11.042 -13.320 1.00 97.44 276 GLU A N 1
ATOM 2113 C CA . GLU A 1 276 ? 2.154 11.762 -14.566 1.00 97.44 276 GLU A CA 1
ATOM 2114 C C . GLU A 1 276 ? 3.386 11.871 -15.476 1.00 97.44 276 GLU A C 1
ATOM 2116 O O . GLU A 1 276 ? 3.275 11.675 -16.686 1.00 97.44 276 GLU A O 1
ATOM 2121 N N . GLN A 1 277 ? 4.569 12.134 -14.912 1.00 97.19 277 GLN A N 1
ATOM 2122 C CA . GLN A 1 277 ? 5.816 12.171 -15.682 1.00 97.19 277 GLN A CA 1
ATOM 2123 C C . GLN A 1 277 ? 6.182 10.788 -16.233 1.00 97.19 277 GLN A C 1
ATOM 2125 O O . GLN A 1 277 ? 6.642 10.688 -17.370 1.00 97.19 277 GLN A O 1
ATOM 2130 N N . GLN A 1 278 ? 5.943 9.725 -15.457 1.00 97.81 278 GLN A N 1
ATOM 2131 C CA . GLN A 1 278 ? 6.137 8.347 -15.911 1.00 97.81 278 GLN A CA 1
ATOM 2132 C C . GLN A 1 278 ? 5.205 8.004 -17.084 1.00 97.81 278 GLN A C 1
ATOM 2134 O O . GLN A 1 278 ? 5.657 7.439 -18.077 1.00 97.81 278 GLN A O 1
ATOM 2139 N N . ILE A 1 279 ? 3.931 8.409 -17.022 1.00 98.38 279 ILE A N 1
ATOM 2140 C CA . ILE A 1 279 ? 2.967 8.214 -18.118 1.00 98.38 279 ILE A CA 1
ATOM 2141 C C . ILE A 1 279 ? 3.397 8.977 -19.371 1.00 98.38 279 ILE A C 1
ATOM 2143 O O . ILE A 1 279 ? 3.413 8.399 -20.455 1.00 98.38 279 ILE A O 1
ATOM 2147 N N . ALA A 1 280 ? 3.779 10.250 -19.241 1.00 97.81 280 ALA A N 1
ATOM 2148 C CA . ALA A 1 280 ? 4.197 11.062 -20.382 1.00 97.81 280 ALA A CA 1
ATOM 2149 C C . ALA A 1 280 ? 5.437 10.476 -21.087 1.00 97.81 280 ALA A C 1
ATOM 2151 O O . ALA A 1 280 ? 5.500 10.428 -22.318 1.00 97.81 280 ALA A O 1
ATOM 2152 N N . ALA A 1 281 ? 6.414 9.986 -20.318 1.00 96.25 281 ALA A N 1
ATOM 2153 C CA . ALA A 1 281 ? 7.597 9.334 -20.871 1.00 96.25 281 ALA A CA 1
ATOM 2154 C C . ALA A 1 281 ? 7.258 7.987 -21.534 1.00 96.25 281 ALA A C 1
ATOM 2156 O O . ALA A 1 281 ? 7.710 7.724 -22.652 1.00 96.25 281 ALA A O 1
ATOM 2157 N N . ALA A 1 282 ? 6.392 7.185 -20.906 1.00 96.88 282 ALA A N 1
ATOM 2158 C CA . ALA A 1 282 ? 5.900 5.937 -21.478 1.00 96.88 282 ALA A CA 1
ATOM 2159 C C . ALA A 1 282 ? 5.136 6.159 -22.789 1.00 96.88 282 ALA A C 1
ATOM 2161 O O . ALA A 1 282 ? 5.354 5.419 -23.739 1.00 96.88 282 ALA A O 1
ATOM 2162 N N . GLN A 1 283 ? 4.299 7.197 -22.887 1.00 97.38 283 GLN A N 1
ATOM 2163 C CA . GLN A 1 283 ? 3.594 7.563 -24.122 1.00 97.38 283 GLN A CA 1
ATOM 2164 C C . GLN A 1 283 ? 4.567 7.880 -25.264 1.00 97.38 283 GLN A C 1
ATOM 2166 O O . GLN A 1 283 ? 4.391 7.389 -26.380 1.00 97.38 283 GLN A O 1
ATOM 2171 N N . LYS A 1 284 ? 5.625 8.650 -24.980 1.00 95.31 284 LYS A N 1
ATOM 2172 C CA . LYS A 1 284 ? 6.663 8.975 -25.967 1.00 95.31 284 LYS A CA 1
ATOM 2173 C C . LYS A 1 284 ? 7.399 7.721 -26.445 1.00 95.31 284 LYS A C 1
ATOM 2175 O O . LYS A 1 284 ? 7.620 7.569 -27.643 1.00 95.31 284 LYS A O 1
ATOM 2180 N N . TRP A 1 285 ? 7.758 6.821 -25.531 1.00 94.44 285 TRP A N 1
ATOM 2181 C CA . TRP A 1 285 ? 8.439 5.570 -25.876 1.00 94.44 285 TRP A CA 1
ATOM 2182 C C . TRP A 1 285 ? 7.526 4.602 -26.637 1.00 94.44 285 TRP A C 1
ATOM 2184 O O . TRP A 1 285 ? 7.907 4.070 -27.675 1.00 94.44 285 TRP A O 1
ATOM 2194 N N . ALA A 1 286 ? 6.288 4.435 -26.171 1.00 94.75 286 ALA A N 1
ATOM 2195 C CA . ALA A 1 286 ? 5.251 3.624 -26.800 1.00 94.75 286 ALA A CA 1
ATOM 2196 C C . ALA A 1 286 ? 5.009 4.028 -28.260 1.00 94.75 286 ALA A C 1
ATOM 2198 O O . ALA A 1 286 ? 4.907 3.163 -29.129 1.00 94.75 286 ALA A O 1
ATOM 2199 N N . GLN A 1 287 ? 5.007 5.334 -28.549 1.00 95.75 287 GLN A N 1
ATOM 2200 C CA . GLN A 1 287 ? 4.908 5.848 -29.914 1.00 95.75 287 GLN A CA 1
ATOM 2201 C C . GLN A 1 287 ? 6.105 5.437 -30.787 1.00 95.75 287 GLN A C 1
ATOM 2203 O O . GLN A 1 287 ? 5.914 5.111 -31.956 1.00 95.75 287 GLN A O 1
ATOM 2208 N N . GLN A 1 288 ? 7.325 5.434 -30.240 1.00 91.94 288 GLN A N 1
ATOM 2209 C CA . GLN A 1 288 ? 8.540 5.071 -30.983 1.00 91.94 288 GLN A CA 1
ATOM 2210 C C . GLN A 1 288 ? 8.577 3.590 -31.366 1.00 91.94 288 GLN A C 1
ATOM 2212 O O . GLN A 1 288 ? 9.083 3.252 -32.433 1.00 91.94 288 GLN A O 1
ATOM 2217 N N . ILE A 1 289 ? 8.043 2.719 -30.508 1.00 92.56 289 ILE A N 1
ATOM 2218 C CA . ILE A 1 289 ? 8.090 1.262 -30.704 1.00 92.56 289 ILE A CA 1
ATOM 2219 C C . ILE A 1 289 ? 6.754 0.663 -31.166 1.00 92.56 289 ILE A C 1
ATOM 2221 O O . ILE A 1 289 ? 6.649 -0.553 -31.289 1.00 92.56 289 ILE A O 1
ATOM 2225 N N . ALA A 1 290 ? 5.742 1.504 -31.408 1.00 94.81 290 ALA A N 1
ATOM 2226 C CA . ALA A 1 290 ? 4.383 1.104 -31.776 1.00 94.81 290 ALA A CA 1
ATOM 2227 C C . ALA A 1 290 ? 3.763 0.063 -30.816 1.00 94.81 290 ALA A C 1
ATOM 2229 O O . ALA A 1 290 ? 3.183 -0.930 -31.253 1.00 94.81 290 ALA A O 1
ATOM 2230 N N . ALA A 1 291 ? 3.877 0.300 -29.505 1.00 93.25 291 ALA A N 1
ATOM 2231 C CA . ALA A 1 291 ? 3.333 -0.569 -28.457 1.00 93.25 291 ALA A CA 1
ATOM 2232 C C . ALA A 1 291 ? 2.258 0.145 -27.613 1.00 93.25 291 ALA A C 1
ATOM 2234 O O . ALA A 1 291 ? 2.245 1.376 -27.551 1.00 93.25 291 ALA A O 1
ATOM 2235 N N . PRO A 1 292 ? 1.365 -0.587 -26.924 1.00 96.06 292 PRO A N 1
ATOM 2236 C CA . PRO A 1 292 ? 0.467 -0.001 -25.933 1.00 96.06 292 PRO A CA 1
ATOM 2237 C C . PRO A 1 292 ? 1.232 0.647 -24.768 1.00 96.06 292 PRO A C 1
ATOM 2239 O O . PRO A 1 292 ? 2.218 0.107 -24.270 1.00 96.06 292 PRO A O 1
ATOM 2242 N N . VAL A 1 293 ? 0.741 1.791 -24.278 1.00 96.94 293 VAL A N 1
ATOM 2243 C CA . VAL A 1 293 ? 1.373 2.532 -23.164 1.00 96.94 293 VAL A CA 1
ATOM 2244 C C . VAL A 1 293 ? 1.442 1.691 -21.887 1.00 96.94 293 VAL A C 1
ATOM 2246 O O . VAL A 1 293 ? 2.436 1.753 -21.164 1.00 96.94 293 VAL A O 1
ATOM 2249 N N . ILE A 1 294 ? 0.409 0.887 -21.617 1.00 97.00 294 ILE A N 1
ATOM 2250 C CA . ILE A 1 294 ? 0.374 0.019 -20.438 1.00 97.00 294 ILE A CA 1
ATOM 2251 C C . ILE A 1 294 ? 1.476 -1.046 -20.474 1.00 97.00 294 ILE A C 1
ATOM 2253 O O 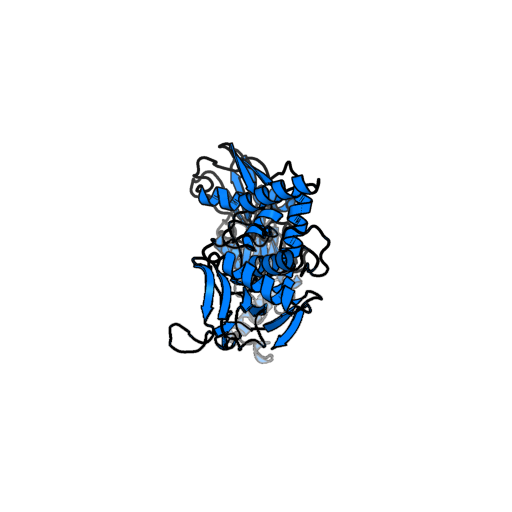. ILE A 1 294 ? 2.156 -1.231 -19.469 1.00 97.00 294 ILE A O 1
ATOM 2257 N N . ASP A 1 295 ? 1.722 -1.673 -21.625 1.00 94.69 295 ASP A N 1
ATOM 2258 C CA . ASP A 1 295 ? 2.764 -2.699 -21.769 1.00 94.69 295 ASP A CA 1
ATOM 2259 C C . ASP A 1 295 ? 4.150 -2.096 -21.514 1.00 94.69 295 ASP A C 1
ATOM 2261 O O . ASP A 1 295 ? 4.978 -2.671 -20.806 1.00 94.69 295 ASP A O 1
ATOM 2265 N N . VAL A 1 296 ? 4.366 -0.878 -22.018 1.00 95.50 296 VAL A N 1
ATOM 2266 C CA . VAL A 1 296 ? 5.591 -0.100 -21.805 1.00 95.50 296 VAL A CA 1
ATOM 2267 C C . VAL A 1 296 ? 5.790 0.258 -20.325 1.00 95.50 296 VAL A C 1
ATOM 2269 O O . VAL A 1 296 ? 6.898 0.105 -19.808 1.00 95.50 296 VAL A O 1
ATOM 2272 N N . LEU A 1 297 ? 4.737 0.676 -19.613 1.00 96.88 297 LEU A N 1
ATOM 2273 C CA . LEU A 1 297 ? 4.798 0.950 -18.170 1.00 96.88 297 LEU A CA 1
ATOM 2274 C C . LEU A 1 297 ? 5.061 -0.312 -17.342 1.00 96.88 297 LEU A C 1
ATOM 2276 O O . LEU A 1 297 ? 5.876 -0.278 -16.421 1.00 96.88 297 LEU A O 1
ATOM 2280 N N . VAL A 1 298 ? 4.378 -1.418 -17.650 1.00 95.56 298 VAL A N 1
ATOM 2281 C CA . VAL A 1 298 ? 4.520 -2.687 -16.922 1.00 95.56 298 VAL A CA 1
ATOM 2282 C C . VAL A 1 298 ? 5.929 -3.251 -17.089 1.00 95.56 298 VAL A C 1
ATOM 2284 O O . VAL A 1 298 ? 6.530 -3.681 -16.103 1.00 95.56 298 VAL A O 1
ATOM 2287 N N . GLU A 1 299 ? 6.494 -3.193 -18.295 1.00 93.88 299 GLU A N 1
ATOM 2288 C CA . GLU A 1 299 ? 7.859 -3.656 -18.548 1.00 93.88 299 GLU A CA 1
ATOM 2289 C C . GLU A 1 299 ? 8.910 -2.754 -17.880 1.00 93.88 299 GLU A C 1
ATOM 2291 O O . GLU A 1 299 ? 9.855 -3.250 -17.258 1.00 93.88 299 GLU A O 1
ATOM 2296 N N . ALA A 1 300 ? 8.716 -1.430 -17.917 1.00 95.75 300 ALA A N 1
ATOM 2297 C CA . ALA A 1 300 ? 9.570 -0.494 -17.187 1.00 95.75 300 ALA A CA 1
ATOM 2298 C C . ALA A 1 300 ? 9.523 -0.746 -15.668 1.00 95.75 300 ALA A C 1
ATOM 2300 O O . ALA A 1 300 ? 10.570 -0.778 -15.017 1.00 95.75 300 ALA A O 1
ATOM 2301 N N . LEU A 1 301 ? 8.335 -1.002 -15.108 1.00 95.88 301 LEU A N 1
ATOM 2302 C CA . LEU A 1 301 ? 8.159 -1.352 -13.697 1.00 95.88 301 LEU A CA 1
ATOM 2303 C C . LEU A 1 301 ? 8.804 -2.690 -13.342 1.00 95.88 301 LEU A C 1
ATOM 2305 O O . LEU A 1 301 ? 9.455 -2.797 -12.301 1.00 95.88 301 LEU A O 1
ATOM 2309 N N . ARG A 1 302 ? 8.683 -3.702 -14.206 1.00 94.75 302 ARG A N 1
ATOM 2310 C CA . ARG A 1 302 ? 9.359 -4.991 -14.021 1.00 94.75 302 ARG A CA 1
ATOM 2311 C C . ARG A 1 302 ? 10.871 -4.801 -13.908 1.00 94.75 302 ARG A C 1
ATOM 2313 O O . ARG A 1 302 ? 11.487 -5.369 -13.007 1.00 94.75 302 ARG A O 1
ATOM 2320 N N . LYS A 1 303 ? 11.461 -3.970 -14.775 1.00 94.19 303 LYS A N 1
ATOM 2321 C CA . LYS A 1 303 ? 12.896 -3.657 -14.732 1.00 94.19 303 LYS A CA 1
ATOM 2322 C C . LYS A 1 303 ? 13.275 -2.846 -13.494 1.00 94.19 303 LYS A C 1
ATOM 2324 O O . LYS A 1 303 ? 14.254 -3.179 -12.834 1.00 94.19 303 LYS A O 1
ATOM 2329 N N . ALA A 1 304 ? 12.477 -1.847 -13.122 1.00 94.00 304 ALA A N 1
ATOM 2330 C CA . ALA A 1 304 ? 12.707 -1.075 -11.903 1.00 94.00 304 ALA A CA 1
ATOM 2331 C C . ALA A 1 304 ? 12.704 -1.970 -10.651 1.00 94.00 304 ALA A C 1
ATOM 2333 O O . ALA A 1 304 ? 13.627 -1.881 -9.846 1.00 94.00 304 ALA A O 1
ATOM 2334 N N . ARG A 1 305 ? 11.738 -2.887 -10.506 1.00 93.94 305 ARG A N 1
ATOM 2335 C CA . ARG A 1 305 ? 11.671 -3.834 -9.373 1.00 93.94 305 ARG A CA 1
ATOM 2336 C C . ARG A 1 305 ? 12.879 -4.774 -9.286 1.00 93.94 305 ARG A C 1
ATOM 2338 O O . ARG A 1 305 ? 13.294 -5.115 -8.186 1.00 93.94 305 ARG A O 1
ATOM 2345 N N . GLU A 1 306 ? 13.455 -5.174 -10.419 1.00 92.88 306 GLU A N 1
ATOM 2346 C CA . GLU A 1 306 ? 14.671 -6.005 -10.451 1.00 92.88 306 GLU A CA 1
ATOM 2347 C C . GLU A 1 306 ? 15.917 -5.239 -9.969 1.00 92.88 306 GLU A C 1
ATOM 2349 O O . GLU A 1 306 ? 16.839 -5.821 -9.388 1.00 92.88 306 GLU A O 1
ATOM 2354 N N . TYR A 1 307 ? 15.961 -3.928 -10.219 1.00 92.00 307 TYR A N 1
ATOM 2355 C CA . TYR A 1 307 ? 17.162 -3.111 -10.040 1.00 92.00 307 TYR A CA 1
ATOM 2356 C C . TYR A 1 307 ? 17.126 -2.123 -8.883 1.00 92.00 307 TYR A C 1
ATOM 2358 O O . TYR A 1 307 ? 18.160 -1.538 -8.559 1.00 92.00 307 TYR A O 1
ATOM 2366 N N . THR A 1 308 ? 15.979 -1.975 -8.233 1.00 89.31 308 THR A N 1
ATOM 2367 C CA . THR A 1 308 ? 15.804 -1.094 -7.083 1.00 89.31 308 THR A CA 1
ATOM 2368 C C . THR A 1 308 ? 15.470 -1.910 -5.841 1.00 89.31 308 THR A C 1
ATOM 2370 O O . THR A 1 308 ? 14.733 -2.891 -5.890 1.00 89.31 308 THR A O 1
ATOM 2373 N N . GLN A 1 309 ? 16.041 -1.523 -4.702 1.00 85.69 309 GLN A N 1
ATOM 2374 C CA . GLN A 1 309 ? 15.737 -2.128 -3.407 1.00 85.69 309 GLN A CA 1
ATOM 2375 C C . GLN A 1 309 ? 15.107 -1.087 -2.494 1.00 85.69 309 GLN A C 1
ATOM 2377 O O . GLN A 1 309 ? 15.719 -0.059 -2.219 1.00 85.69 309 GLN A O 1
ATOM 2382 N N . VAL A 1 310 ? 13.916 -1.375 -1.978 1.00 79.88 310 VAL A N 1
ATOM 2383 C CA . VAL A 1 310 ? 13.250 -0.534 -0.979 1.00 79.88 310 VAL A CA 1
ATOM 2384 C C . VAL A 1 310 ? 13.634 -1.047 0.407 1.00 79.88 310 VAL A C 1
ATOM 2386 O O . VAL A 1 310 ? 13.245 -2.150 0.788 1.00 79.88 310 VAL A O 1
ATOM 2389 N N . LYS A 1 311 ? 14.420 -0.268 1.155 1.00 71.06 311 LYS A N 1
ATOM 2390 C CA . LYS A 1 311 ? 14.878 -0.604 2.513 1.00 71.06 311 LYS A CA 1
ATOM 2391 C C . LYS A 1 311 ? 14.162 0.241 3.579 1.00 71.06 311 LYS A C 1
ATOM 2393 O O . LYS A 1 311 ? 13.687 1.344 3.300 1.00 71.06 311 LYS A O 1
ATOM 2398 N N . SER A 1 312 ? 14.094 -0.300 4.799 1.00 64.31 312 SER A N 1
ATOM 2399 C CA . SER A 1 312 ? 13.653 0.405 6.020 1.00 64.31 312 SER A CA 1
ATOM 2400 C C . SER A 1 312 ? 14.592 1.589 6.333 1.00 64.31 312 SER A C 1
ATOM 2402 O O . SER A 1 312 ? 15.757 1.514 5.933 1.00 64.31 312 SER A O 1
ATOM 2404 N N . PRO A 1 313 ? 14.154 2.658 7.038 1.00 59.19 313 PRO A N 1
ATOM 2405 C CA . PRO A 1 313 ? 15.029 3.782 7.387 1.00 59.19 313 PRO A CA 1
ATOM 2406 C C . PRO A 1 313 ? 16.256 3.377 8.214 1.00 59.19 313 PRO A C 1
ATOM 2408 O O . PRO A 1 313 ? 17.294 4.017 8.085 1.00 59.19 313 PRO A O 1
ATOM 2411 N N . ASP A 1 314 ? 16.169 2.297 8.999 1.00 55.44 314 ASP A N 1
ATOM 2412 C CA . ASP A 1 314 ? 17.250 1.786 9.865 1.00 55.44 314 ASP A CA 1
ATOM 2413 C C . ASP A 1 314 ? 18.408 1.117 9.083 1.00 55.44 314 ASP A C 1
ATOM 2415 O O . ASP A 1 314 ? 19.053 0.181 9.549 1.00 55.44 314 ASP A O 1
ATOM 2419 N N . SER A 1 315 ? 18.651 1.512 7.833 1.00 57.19 315 SER A N 1
ATOM 2420 C CA . SER A 1 315 ? 19.665 0.922 6.951 1.00 57.19 315 SER A CA 1
ATOM 2421 C C . SER A 1 315 ? 20.204 1.983 5.996 1.00 57.19 315 SER A C 1
ATOM 2423 O O . SER A 1 315 ? 19.589 2.232 4.958 1.00 57.19 315 SER A O 1
ATOM 2425 N N . PRO A 1 316 ? 21.367 2.586 6.284 1.00 63.50 316 PRO A N 1
ATOM 2426 C CA . PRO A 1 316 ? 22.640 1.845 6.327 1.00 63.50 316 PRO A CA 1
ATOM 2427 C C . PRO A 1 316 ? 23.332 1.876 7.696 1.00 63.50 316 PRO A C 1
ATOM 2429 O O . PRO A 1 316 ? 23.285 2.901 8.369 1.00 63.50 316 PRO A O 1
ATOM 2432 N N . SER A 1 317 ? 24.053 0.810 8.064 1.00 65.75 317 SER A N 1
ATOM 2433 C CA . SER A 1 317 ? 25.058 0.892 9.137 1.00 65.75 317 SER A CA 1
ATOM 2434 C C . SER A 1 317 ? 26.283 1.687 8.663 1.00 65.75 317 SER A C 1
ATOM 2436 O O . SER A 1 317 ? 26.538 1.774 7.460 1.00 65.75 317 SER A O 1
ATOM 2438 N N . GLU A 1 318 ? 27.068 2.250 9.590 1.00 66.56 318 GLU A N 1
ATOM 2439 C CA . GLU A 1 318 ? 28.363 2.867 9.245 1.00 66.56 318 GLU A CA 1
ATOM 2440 C C . GLU A 1 318 ? 29.291 1.873 8.521 1.00 66.56 318 GLU A C 1
ATOM 2442 O O . GLU A 1 318 ? 30.007 2.266 7.602 1.00 66.56 318 GLU A O 1
ATOM 2447 N N . ASP A 1 319 ? 29.180 0.579 8.842 1.00 71.06 319 ASP A N 1
ATOM 2448 C CA . ASP A 1 319 ? 29.936 -0.513 8.214 1.00 71.06 319 ASP A CA 1
ATOM 2449 C C . ASP A 1 319 ? 29.636 -0.715 6.714 1.00 71.06 319 ASP A C 1
ATOM 2451 O O . ASP A 1 319 ? 30.373 -1.427 6.037 1.00 71.06 319 ASP A O 1
ATOM 2455 N N . ASP A 1 320 ? 28.569 -0.116 6.164 1.00 80.69 320 ASP A N 1
ATOM 2456 C CA . ASP A 1 320 ? 28.286 -0.185 4.723 1.00 80.69 320 ASP A CA 1
ATOM 2457 C C . ASP A 1 320 ? 29.237 0.708 3.893 1.00 80.69 320 ASP A C 1
ATOM 2459 O O . ASP A 1 320 ? 29.286 0.545 2.669 1.00 80.69 320 ASP A O 1
ATOM 2463 N N . TYR A 1 321 ? 29.934 1.675 4.512 1.00 87.19 321 TYR A N 1
ATOM 2464 C CA . TYR A 1 321 ? 30.773 2.662 3.823 1.00 87.19 321 TYR A CA 1
ATOM 2465 C C . TYR A 1 321 ? 32.245 2.252 3.767 1.00 87.19 321 TYR A C 1
ATOM 2467 O O . TYR A 1 321 ? 32.917 2.085 4.782 1.00 87.19 321 TYR A O 1
ATOM 2475 N N . GLU A 1 322 ? 32.792 2.220 2.557 1.00 90.19 322 GLU A N 1
ATOM 2476 C CA . GLU A 1 322 ? 34.179 1.849 2.297 1.00 90.19 322 GLU A CA 1
ATOM 2477 C C . GLU A 1 322 ? 34.863 2.906 1.433 1.00 90.19 322 GLU A C 1
ATOM 2479 O O . GLU A 1 322 ? 34.228 3.600 0.634 1.00 90.19 322 GLU A O 1
ATOM 2484 N N . ASN A 1 323 ? 36.183 3.038 1.585 1.00 91.81 323 ASN A N 1
ATOM 2485 C CA . ASN A 1 323 ? 36.970 3.903 0.713 1.00 91.81 323 ASN A CA 1
ATOM 2486 C C . ASN A 1 323 ? 36.851 3.408 -0.725 1.00 91.81 323 ASN A C 1
ATOM 2488 O O . ASN A 1 323 ? 37.197 2.262 -1.000 1.00 91.81 323 ASN A O 1
ATOM 2492 N N . LEU A 1 324 ? 36.446 4.284 -1.645 1.00 92.31 324 LEU A N 1
ATOM 2493 C CA . LEU A 1 324 ? 36.414 3.944 -3.060 1.00 92.31 324 LEU A CA 1
ATOM 2494 C C . LEU A 1 324 ? 37.861 3.664 -3.538 1.00 92.31 324 LEU A C 1
ATOM 2496 O O . LEU A 1 324 ? 38.725 4.554 -3.429 1.00 92.31 324 LEU A O 1
ATOM 2500 N N . PRO A 1 325 ? 38.166 2.441 -4.020 1.00 92.56 325 PRO A N 1
ATOM 2501 C CA . PRO A 1 325 ? 39.514 2.077 -4.445 1.00 92.56 325 PRO A CA 1
ATOM 2502 C C . PRO A 1 325 ? 40.018 2.901 -5.633 1.00 92.56 325 PRO A C 1
ATOM 2504 O O . PRO A 1 325 ? 39.247 3.515 -6.373 1.00 92.56 325 PRO A O 1
ATOM 2507 N N . ASP A 1 326 ? 41.333 2.889 -5.844 1.00 95.12 326 ASP A N 1
ATOM 2508 C CA . ASP A 1 326 ? 41.901 3.364 -7.107 1.00 95.12 326 ASP A CA 1
ATOM 2509 C C . ASP A 1 326 ? 41.583 2.348 -8.223 1.00 95.12 326 ASP A C 1
ATOM 2511 O O . ASP A 1 326 ? 41.585 1.134 -8.001 1.00 95.12 326 ASP A O 1
ATOM 2515 N N . ALA A 1 327 ? 41.313 2.838 -9.431 1.00 96.56 327 ALA A N 1
ATOM 2516 C CA . ALA A 1 327 ? 41.071 1.987 -10.593 1.00 96.56 327 ALA A CA 1
ATOM 2517 C C . ALA A 1 327 ? 42.366 1.422 -11.186 1.00 96.56 327 ALA A C 1
ATOM 2519 O O . ALA A 1 327 ? 43.457 1.955 -10.963 1.00 96.56 327 ALA A O 1
ATOM 2520 N N . ARG A 1 328 ? 42.244 0.375 -12.016 1.00 95.88 328 ARG A N 1
ATOM 2521 C CA . ARG A 1 328 ? 43.381 -0.125 -12.806 1.00 95.88 328 ARG A CA 1
ATOM 2522 C C . ARG A 1 328 ? 43.787 0.903 -13.855 1.00 95.88 328 ARG A C 1
ATOM 2524 O O . ARG A 1 328 ? 44.966 1.030 -14.175 1.00 95.88 328 ARG A O 1
ATOM 2531 N N . GLY A 1 329 ? 42.811 1.625 -14.398 1.00 95.06 329 GLY A N 1
ATOM 2532 C CA . GLY A 1 329 ? 43.047 2.687 -15.357 1.00 95.06 329 GLY A CA 1
ATOM 2533 C C . GLY A 1 329 ? 41.786 3.450 -15.737 1.00 95.06 329 GLY A C 1
ATOM 2534 O O . GLY A 1 329 ? 40.690 3.214 -15.236 1.00 95.06 329 GLY A O 1
ATOM 2535 N N . LYS A 1 330 ? 41.963 4.394 -16.661 1.00 96.88 330 LYS A N 1
ATOM 2536 C CA . LYS A 1 330 ? 40.858 5.164 -17.233 1.00 96.88 330 LYS A CA 1
ATOM 2537 C C . LYS A 1 330 ? 39.919 4.249 -18.037 1.00 96.88 330 LYS A C 1
ATOM 2539 O O . LYS A 1 330 ? 40.372 3.350 -18.746 1.00 96.88 330 LYS A O 1
ATOM 2544 N N . GLY A 1 331 ? 38.625 4.522 -17.967 1.00 97.81 331 GLY A N 1
ATOM 2545 C CA . GLY A 1 331 ? 37.559 3.724 -18.563 1.00 97.81 331 GLY A CA 1
ATOM 2546 C C . GLY A 1 331 ? 36.987 2.661 -17.624 1.00 97.81 331 GLY A C 1
ATOM 2547 O O . GLY A 1 331 ? 35.879 2.190 -17.875 1.00 97.81 331 GLY A O 1
ATOM 2548 N N . ASP A 1 332 ? 37.669 2.307 -16.535 1.00 98.12 332 ASP A N 1
ATOM 2549 C CA . ASP A 1 332 ? 37.065 1.451 -15.512 1.00 98.12 332 ASP A CA 1
ATOM 2550 C C . ASP A 1 332 ? 35.815 2.126 -14.937 1.00 98.12 332 ASP A C 1
ATOM 2552 O O . ASP A 1 332 ? 35.693 3.352 -14.935 1.00 98.12 332 ASP A O 1
ATOM 2556 N N . ILE A 1 333 ? 34.869 1.334 -14.455 1.00 97.94 333 ILE A N 1
ATOM 2557 C CA . ILE A 1 333 ? 33.628 1.826 -13.862 1.00 97.94 333 ILE A CA 1
ATOM 2558 C C . ILE A 1 333 ? 33.521 1.323 -12.430 1.00 97.94 333 ILE A C 1
ATOM 2560 O O . ILE A 1 333 ? 34.024 0.243 -12.105 1.00 97.94 333 ILE A O 1
ATOM 2564 N N . PHE A 1 334 ? 32.846 2.087 -11.577 1.00 97.25 334 PHE A N 1
ATOM 2565 C CA . PHE A 1 334 ? 32.435 1.598 -10.265 1.00 97.25 334 PHE A CA 1
ATOM 2566 C C . PHE A 1 334 ? 30.917 1.497 -10.157 1.00 97.25 334 PHE A C 1
ATOM 2568 O O . PHE A 1 334 ? 30.176 2.207 -10.840 1.00 97.25 334 PHE A O 1
ATOM 2575 N N . TYR A 1 335 ? 30.463 0.610 -9.283 1.00 96.00 335 TYR A N 1
ATOM 2576 C CA . TYR A 1 335 ? 29.120 0.581 -8.725 1.00 96.00 335 TYR A CA 1
ATOM 2577 C C . TYR A 1 335 ? 29.222 0.817 -7.223 1.00 96.00 335 TYR A C 1
ATOM 2579 O O . TYR A 1 335 ? 30.187 0.392 -6.601 1.00 96.00 335 TYR A O 1
ATOM 2587 N N . ALA A 1 336 ? 28.231 1.474 -6.646 1.00 92.88 336 ALA A N 1
ATOM 2588 C CA . ALA A 1 336 ? 28.007 1.542 -5.212 1.00 92.88 336 ALA A CA 1
ATOM 2589 C C . ALA A 1 336 ? 26.498 1.481 -4.951 1.00 92.88 336 ALA A C 1
ATOM 2591 O O . ALA A 1 336 ? 25.703 1.839 -5.820 1.00 92.88 336 ALA A O 1
ATOM 2592 N N . ASP A 1 337 ? 26.086 1.066 -3.758 1.00 89.38 337 ASP A N 1
ATOM 2593 C CA . ASP A 1 337 ? 24.720 1.327 -3.305 1.00 89.38 337 ASP A CA 1
ATOM 2594 C C . ASP A 1 337 ? 24.510 2.850 -3.215 1.00 89.38 337 ASP A C 1
ATOM 2596 O O . ASP A 1 337 ? 25.409 3.588 -2.799 1.00 89.38 337 ASP A O 1
ATOM 2600 N N . SER A 1 338 ? 23.336 3.347 -3.618 1.00 83.31 338 SER A N 1
ATOM 2601 C CA . SER A 1 338 ? 23.059 4.781 -3.524 1.00 83.31 338 SER A CA 1
ATOM 2602 C C . SER A 1 338 ? 23.040 5.212 -2.056 1.00 83.31 338 SER A C 1
ATOM 2604 O O . SER A 1 338 ? 22.606 4.469 -1.164 1.00 83.31 338 SER A O 1
ATOM 2606 N N . SER A 1 339 ? 23.538 6.417 -1.782 1.00 69.62 339 SER A N 1
ATOM 2607 C CA . SER A 1 339 ? 23.389 7.031 -0.464 1.00 69.62 339 SER A CA 1
ATOM 2608 C C . SER A 1 339 ? 21.903 7.186 -0.127 1.00 69.62 339 SER A C 1
ATOM 2610 O O . SER A 1 339 ? 21.079 7.264 -1.042 1.00 69.62 339 SER A O 1
ATOM 2612 N N . PRO A 1 340 ? 21.536 7.200 1.165 1.00 60.78 340 PRO A N 1
ATOM 2613 C CA . PRO A 1 340 ? 20.175 7.469 1.597 1.00 60.78 340 PRO A CA 1
ATOM 2614 C C . PRO A 1 340 ? 19.776 8.931 1.334 1.00 60.78 340 PRO A C 1
ATOM 2616 O O . PRO A 1 340 ? 19.575 9.711 2.257 1.00 60.78 340 PRO A O 1
ATOM 2619 N N . ASP A 1 341 ? 19.664 9.311 0.067 1.00 50.78 341 ASP A N 1
ATOM 2620 C CA . ASP A 1 341 ? 19.180 10.616 -0.349 1.00 50.78 341 ASP A CA 1
ATOM 2621 C C . ASP A 1 341 ? 17.686 10.479 -0.656 1.00 50.78 341 ASP A C 1
ATOM 2623 O O . ASP A 1 341 ? 17.283 9.623 -1.439 1.00 50.78 341 ASP A O 1
ATOM 2627 N N . LEU A 1 342 ? 16.874 11.324 -0.012 1.00 46.97 342 LEU A N 1
ATOM 2628 C CA . LEU A 1 342 ? 15.402 11.376 -0.059 1.00 46.97 342 LEU A CA 1
ATOM 2629 C C . LEU A 1 342 ? 14.683 10.405 0.894 1.00 46.97 342 LEU A C 1
ATOM 2631 O O . LEU A 1 342 ? 14.004 9.462 0.491 1.00 46.97 342 LEU A O 1
ATOM 2635 N N . VAL A 1 343 ? 14.675 10.763 2.182 1.00 43.97 343 VAL A N 1
ATOM 2636 C CA . VAL A 1 343 ? 13.664 10.331 3.169 1.00 43.97 343 VAL A CA 1
ATOM 2637 C C . VAL A 1 343 ? 12.306 10.988 2.851 1.00 43.97 343 VAL A C 1
ATOM 2639 O O . VAL A 1 343 ? 11.699 11.632 3.697 1.00 43.97 343 VAL A O 1
ATOM 2642 N N . VAL A 1 344 ? 11.815 10.918 1.611 1.00 43.41 344 VAL A N 1
ATOM 2643 C CA . VAL A 1 344 ? 10.519 11.546 1.277 1.00 43.41 344 VAL A CA 1
ATOM 2644 C C . VAL A 1 344 ? 9.355 10.705 1.813 1.00 43.41 344 VAL A C 1
ATOM 2646 O O . VAL A 1 344 ? 8.253 11.214 1.979 1.00 43.41 344 VAL A O 1
ATOM 2649 N N . ILE A 1 345 ? 9.583 9.428 2.150 1.00 47.09 345 ILE A N 1
ATOM 2650 C CA . ILE A 1 345 ? 8.528 8.533 2.647 1.00 47.09 345 ILE A CA 1
ATOM 2651 C C . ILE A 1 345 ? 9.086 7.482 3.625 1.00 47.09 345 ILE A C 1
ATOM 2653 O O . ILE A 1 345 ? 8.824 6.300 3.440 1.00 47.09 345 ILE A O 1
ATOM 2657 N N . ASN A 1 346 ? 9.911 7.851 4.619 1.00 50.09 346 ASN A N 1
ATOM 2658 C CA . ASN A 1 346 ? 10.474 6.903 5.613 1.00 50.09 346 ASN A CA 1
ATOM 2659 C C . ASN A 1 346 ? 11.013 5.578 5.011 1.00 50.09 346 ASN A C 1
ATOM 2661 O O . ASN A 1 346 ? 10.935 4.526 5.636 1.00 50.09 346 ASN A O 1
ATOM 2665 N N . LYS A 1 347 ? 11.487 5.581 3.762 1.00 56.50 347 LYS A N 1
ATOM 2666 C CA . LYS A 1 347 ? 11.906 4.383 3.027 1.00 56.50 347 LYS A CA 1
ATOM 2667 C C . LYS A 1 347 ? 12.995 4.779 2.047 1.00 56.50 347 LYS A C 1
ATOM 2669 O O . LYS A 1 347 ? 12.869 5.790 1.361 1.00 56.50 347 LYS A O 1
ATOM 2674 N N . LEU A 1 348 ? 14.053 3.980 2.011 1.00 69.50 348 LEU A N 1
ATOM 2675 C CA . LEU A 1 348 ? 15.271 4.237 1.253 1.00 69.50 348 LEU A CA 1
ATOM 2676 C C . LEU A 1 348 ? 15.242 3.420 -0.034 1.00 69.50 348 LEU A C 1
ATOM 2678 O O . LEU A 1 348 ? 15.317 2.192 0.014 1.00 69.50 348 LEU A O 1
ATOM 2682 N N . VAL A 1 349 ? 15.112 4.093 -1.177 1.00 81.50 349 VAL A N 1
ATOM 2683 C CA . VAL A 1 349 ? 15.143 3.444 -2.494 1.00 81.50 349 VAL A CA 1
ATOM 2684 C C . VAL A 1 349 ? 16.588 3.396 -2.978 1.00 81.50 349 VAL A C 1
ATOM 2686 O O . VAL A 1 349 ? 17.150 4.400 -3.404 1.00 81.50 349 VAL A O 1
ATOM 2689 N N . ASN A 1 350 ? 17.199 2.216 -2.911 1.00 86.38 350 ASN A N 1
ATOM 2690 C CA . ASN A 1 350 ? 18.525 1.975 -3.457 1.00 86.38 350 ASN A CA 1
ATOM 2691 C C . ASN A 1 350 ? 18.426 1.565 -4.928 1.00 86.38 350 ASN A C 1
ATOM 2693 O O . ASN A 1 350 ? 18.158 0.400 -5.222 1.00 86.38 350 ASN A O 1
ATOM 2697 N N . HIS A 1 351 ? 18.654 2.511 -5.836 1.00 86.62 351 HIS A N 1
ATOM 2698 C CA . HIS A 1 351 ? 18.806 2.246 -7.272 1.00 86.62 351 HIS A CA 1
ATOM 2699 C C . HIS A 1 351 ? 20.275 2.028 -7.682 1.00 86.62 351 HIS A C 1
ATOM 2701 O O . HIS A 1 351 ? 20.560 1.756 -8.846 1.00 86.62 351 HIS A O 1
ATOM 2707 N N . GLY A 1 352 ? 21.213 2.135 -6.737 1.00 91.06 352 GLY A N 1
ATOM 2708 C CA . GLY A 1 352 ? 22.650 2.094 -6.984 1.00 91.06 352 GLY A CA 1
ATOM 2709 C C . GLY A 1 352 ? 23.210 3.404 -7.543 1.00 91.06 352 GLY A C 1
ATOM 2710 O O . GLY A 1 352 ? 22.482 4.346 -7.851 1.00 91.06 352 GLY A O 1
ATOM 2711 N N . HIS A 1 353 ? 24.526 3.466 -7.684 1.00 94.06 353 HIS A N 1
ATOM 2712 C CA . HIS A 1 353 ? 25.264 4.609 -8.211 1.00 94.06 353 HIS A CA 1
ATOM 2713 C C . HIS A 1 353 ? 26.447 4.123 -9.039 1.00 94.06 353 HIS A C 1
ATOM 2715 O O . HIS A 1 353 ? 27.071 3.128 -8.681 1.00 94.06 353 HIS A O 1
ATOM 2721 N N . ASN A 1 354 ? 26.775 4.822 -10.124 1.00 96.06 354 ASN A N 1
ATOM 2722 C CA . ASN A 1 354 ? 27.973 4.546 -10.912 1.00 96.06 354 ASN A CA 1
ATOM 2723 C C . ASN A 1 354 ? 28.791 5.802 -11.187 1.00 96.06 354 ASN A C 1
ATOM 2725 O O . ASN A 1 354 ? 28.286 6.923 -11.191 1.00 96.06 354 ASN A O 1
ATOM 2729 N N . GLY A 1 355 ? 30.039 5.568 -11.564 1.00 97.38 355 GLY A N 1
ATOM 2730 C CA . GLY A 1 355 ? 30.849 6.530 -12.288 1.00 97.38 355 GLY A CA 1
ATOM 2731 C C . GLY A 1 355 ? 31.873 5.821 -13.160 1.00 97.38 355 GLY A C 1
ATOM 2732 O O . GLY A 1 355 ? 32.125 4.623 -13.005 1.00 97.38 355 GLY A O 1
ATOM 2733 N N . ILE A 1 356 ? 32.455 6.578 -14.083 1.00 98.50 356 ILE A N 1
ATOM 2734 C CA . ILE A 1 356 ? 33.549 6.144 -14.950 1.00 98.50 356 ILE A CA 1
ATOM 2735 C C . ILE A 1 356 ? 34.840 6.811 -14.492 1.00 98.50 356 ILE A C 1
ATOM 2737 O O . ILE A 1 356 ? 34.910 8.031 -14.349 1.00 98.50 356 ILE A O 1
ATOM 2741 N N . TYR A 1 357 ? 35.879 6.020 -14.269 1.00 98.50 357 TYR A N 1
ATOM 2742 C CA . TYR A 1 357 ? 37.212 6.514 -13.974 1.00 98.50 357 TYR A CA 1
ATOM 2743 C C . TYR A 1 357 ? 37.801 7.185 -15.211 1.00 98.50 357 TYR A C 1
ATOM 2745 O O . TYR A 1 357 ? 37.909 6.588 -16.279 1.00 98.50 357 TYR A O 1
ATOM 2753 N N . VAL A 1 358 ? 38.209 8.442 -15.076 1.00 98.31 358 VAL A N 1
ATOM 2754 C CA . VAL A 1 358 ? 38.875 9.223 -16.132 1.00 98.31 358 VAL A CA 1
ATOM 2755 C C . VAL A 1 358 ? 40.392 9.308 -15.922 1.00 98.31 358 VAL A C 1
ATOM 2757 O O . VAL A 1 358 ? 41.136 9.686 -16.829 1.00 98.31 358 VAL A O 1
ATOM 2760 N N . SER A 1 359 ? 40.853 8.886 -14.745 1.00 97.00 359 SER A N 1
ATOM 2761 C CA . SER A 1 359 ? 42.232 8.547 -14.382 1.00 97.00 359 SER A CA 1
ATOM 2762 C C . SER A 1 359 ? 42.196 7.365 -13.397 1.00 97.00 359 SER A C 1
ATOM 2764 O O . SER A 1 359 ? 41.129 6.825 -13.134 1.00 97.00 359 SER A O 1
ATOM 2766 N N . THR A 1 360 ? 43.321 6.957 -12.808 1.00 95.88 360 THR A N 1
ATOM 2767 C CA . THR A 1 360 ? 43.311 5.943 -11.733 1.00 95.88 360 THR A CA 1
ATOM 2768 C C . THR A 1 360 ? 42.604 6.416 -10.457 1.00 95.88 360 THR A C 1
ATOM 2770 O O . THR A 1 360 ? 42.216 5.592 -9.633 1.00 95.88 360 THR A O 1
ATOM 2773 N N . THR A 1 361 ? 42.419 7.727 -10.284 1.00 95.06 361 THR A N 1
ATOM 2774 C CA . THR A 1 361 ? 41.949 8.340 -9.030 1.00 95.06 361 THR A CA 1
ATOM 2775 C C . THR A 1 361 ? 40.739 9.243 -9.204 1.00 95.06 361 THR A C 1
ATOM 2777 O O . THR A 1 361 ? 40.064 9.534 -8.225 1.00 95.06 361 THR A O 1
ATOM 2780 N N . ASN A 1 362 ? 40.443 9.682 -10.426 1.00 97.06 362 ASN A N 1
ATOM 2781 C CA . ASN A 1 362 ? 39.359 10.611 -10.712 1.00 97.06 362 ASN A CA 1
ATOM 2782 C C . ASN A 1 362 ? 38.243 9.896 -11.455 1.00 97.06 362 ASN A C 1
ATOM 2784 O O . ASN A 1 362 ? 38.502 9.099 -12.358 1.00 97.06 362 ASN A O 1
ATOM 2788 N N . THR A 1 363 ? 37.006 10.244 -11.127 1.00 97.69 363 THR A N 1
ATOM 2789 C CA . THR A 1 363 ? 35.800 9.716 -11.770 1.00 97.69 363 THR A CA 1
ATOM 2790 C C . THR A 1 363 ? 34.913 10.835 -12.268 1.00 97.69 363 THR A C 1
ATOM 2792 O O . THR A 1 363 ? 34.764 11.849 -11.590 1.00 97.69 363 THR A O 1
ATOM 2795 N N . VAL A 1 364 ? 34.278 10.616 -13.415 1.00 98.50 364 VAL A N 1
ATOM 2796 C CA . VAL A 1 364 ? 33.106 11.375 -13.847 1.00 98.50 364 VAL A CA 1
ATOM 2797 C C . VAL A 1 364 ? 31.858 10.583 -13.484 1.00 98.50 364 VAL A C 1
ATOM 2799 O O . VAL A 1 364 ? 31.757 9.387 -13.762 1.00 98.50 364 VAL A O 1
ATOM 2802 N N . GLU A 1 365 ? 30.902 11.259 -12.867 1.00 96.62 365 GLU A N 1
ATOM 2803 C CA . GLU A 1 365 ? 29.605 10.711 -12.482 1.00 96.62 365 GLU A CA 1
ATOM 2804 C C . GLU A 1 365 ? 28.526 11.791 -12.580 1.00 96.62 365 GLU A C 1
ATOM 2806 O O . GLU A 1 365 ? 28.825 12.960 -12.838 1.00 96.62 365 GLU A O 1
ATOM 2811 N N . ALA A 1 366 ? 27.269 11.412 -12.357 1.00 96.19 366 ALA A N 1
ATOM 2812 C CA . ALA A 1 366 ? 26.164 12.355 -12.265 1.00 96.19 366 ALA A CA 1
ATOM 2813 C C . ALA A 1 366 ? 25.405 12.160 -10.950 1.00 96.19 366 ALA A C 1
ATOM 2815 O O . ALA A 1 366 ? 25.107 11.026 -10.588 1.00 96.19 366 ALA A O 1
ATOM 2816 N N . ALA A 1 367 ? 25.080 13.247 -10.251 1.00 91.81 367 ALA A N 1
ATOM 2817 C CA . ALA A 1 367 ? 24.335 13.191 -8.992 1.00 91.81 367 ALA A CA 1
ATOM 2818 C C . ALA A 1 367 ? 23.341 14.352 -8.862 1.00 91.81 367 ALA A C 1
ATOM 2820 O O . ALA A 1 367 ? 23.553 15.438 -9.417 1.00 91.81 367 ALA A O 1
ATOM 2821 N N . GLN A 1 368 ? 22.272 14.145 -8.091 1.00 87.50 368 GLN A N 1
ATOM 2822 C CA . GLN A 1 368 ? 21.276 15.181 -7.829 1.00 87.50 368 GLN A CA 1
ATOM 2823 C C . GLN A 1 368 ? 21.927 16.418 -7.188 1.00 87.50 368 GLN A C 1
ATOM 2825 O O . GLN A 1 368 ? 22.799 16.316 -6.330 1.00 87.50 368 GLN A O 1
ATOM 2830 N N . GLY A 1 369 ? 21.547 17.610 -7.657 1.00 87.88 369 GLY A N 1
ATOM 2831 C CA . GLY A 1 369 ? 22.108 18.887 -7.198 1.00 87.88 369 GLY A CA 1
ATOM 2832 C C . GLY A 1 369 ? 23.489 19.247 -7.764 1.00 87.88 369 GLY A C 1
ATOM 2833 O O . GLY A 1 369 ? 23.855 20.417 -7.723 1.00 87.88 369 GLY A O 1
ATOM 2834 N N . LYS A 1 370 ? 24.233 18.290 -8.337 1.00 91.25 370 LYS A N 1
ATOM 2835 C CA . LYS A 1 370 ? 25.550 18.532 -8.959 1.00 91.25 370 LYS A CA 1
ATOM 2836 C C . LYS A 1 370 ? 25.555 18.360 -10.477 1.00 91.25 370 LYS A C 1
ATOM 2838 O O . LYS A 1 370 ? 26.400 18.944 -11.146 1.00 91.25 370 LYS A O 1
ATOM 2843 N N . GLY A 1 371 ? 24.627 17.568 -11.017 1.00 95.19 371 GLY A N 1
ATOM 2844 C CA . GLY A 1 371 ? 24.673 17.171 -12.422 1.00 95.19 371 GLY A CA 1
ATOM 2845 C C . GLY A 1 371 ? 25.892 16.295 -12.710 1.00 95.19 371 GLY A C 1
ATOM 2846 O O . GLY A 1 371 ? 26.387 15.605 -11.814 1.00 95.19 371 GLY A O 1
ATOM 2847 N N . VAL A 1 372 ? 26.373 16.316 -13.951 1.00 98.38 372 VAL A N 1
ATOM 2848 C CA . VAL A 1 372 ? 27.588 15.618 -14.385 1.00 98.38 372 VAL A CA 1
ATOM 2849 C C . VAL A 1 372 ? 28.820 16.393 -13.929 1.00 98.38 372 VAL A C 1
ATOM 2851 O O . VAL A 1 372 ? 28.990 17.562 -14.278 1.00 98.38 372 VAL A O 1
ATOM 2854 N N . HIS A 1 373 ? 29.700 15.746 -13.173 1.00 97.75 373 HIS A N 1
ATOM 2855 C CA . HIS A 1 373 ? 30.879 16.381 -12.590 1.00 97.75 373 HIS A CA 1
ATOM 2856 C C . HIS A 1 373 ? 32.044 15.393 -12.440 1.00 97.75 373 HIS A C 1
ATOM 2858 O O . HIS A 1 373 ? 31.846 14.179 -12.430 1.00 97.75 373 HIS A O 1
ATOM 2864 N N . GLU A 1 374 ? 33.264 15.927 -12.343 1.00 97.38 374 GLU A N 1
ATOM 2865 C CA . GLU A 1 374 ? 34.484 15.158 -12.077 1.00 97.38 374 GLU A CA 1
ATOM 2866 C C . GLU A 1 374 ? 34.845 15.277 -10.590 1.00 97.38 374 GLU A C 1
ATOM 2868 O O . GLU A 1 374 ? 34.779 16.362 -10.010 1.00 97.38 374 GLU A O 1
ATOM 2873 N N . ILE A 1 375 ? 35.215 14.156 -9.975 1.00 94.38 375 ILE A N 1
ATOM 2874 C CA . ILE A 1 375 ? 35.577 14.049 -8.559 1.00 94.38 375 ILE A CA 1
ATOM 2875 C C . ILE A 1 375 ? 36.943 13.376 -8.455 1.00 94.38 375 ILE A C 1
ATOM 2877 O O . ILE A 1 375 ? 37.193 12.376 -9.130 1.00 94.38 375 ILE A O 1
ATOM 2881 N N . ASP A 1 376 ? 37.808 13.894 -7.586 1.00 94.62 376 ASP A N 1
ATOM 2882 C CA . ASP A 1 376 ? 38.993 13.180 -7.112 1.00 94.62 376 ASP A CA 1
ATOM 2883 C C . ASP A 1 376 ? 38.607 12.253 -5.947 1.00 94.62 376 ASP A C 1
ATOM 2885 O O . ASP A 1 376 ? 38.209 12.700 -4.875 1.00 94.62 376 ASP A O 1
ATOM 2889 N N . ASN A 1 377 ? 38.725 10.940 -6.144 1.00 92.75 377 ASN A N 1
ATOM 2890 C CA . ASN A 1 377 ? 38.311 9.946 -5.153 1.00 92.75 377 ASN A CA 1
ATOM 2891 C C . ASN A 1 377 ? 39.290 9.813 -3.978 1.00 92.75 377 ASN A C 1
ATOM 2893 O O . ASN A 1 377 ? 38.990 9.130 -2.994 1.00 92.75 377 ASN A O 1
ATOM 2897 N N . ARG A 1 378 ? 40.455 10.467 -4.041 1.00 90.00 378 ARG A N 1
ATOM 2898 C CA . ARG A 1 378 ? 41.402 10.517 -2.923 1.00 90.00 378 ARG A CA 1
ATOM 2899 C C . ARG A 1 378 ? 41.130 11.659 -1.955 1.00 90.00 378 ARG A C 1
ATOM 2901 O O . ARG A 1 378 ? 41.696 11.630 -0.866 1.00 90.00 378 ARG A O 1
ATOM 2908 N N . THR A 1 379 ? 40.278 12.615 -2.321 1.00 85.00 379 THR A N 1
ATOM 2909 C CA . THR A 1 379 ? 39.969 13.781 -1.495 1.00 85.00 379 THR A CA 1
ATOM 2910 C C . THR A 1 379 ? 38.489 13.816 -1.119 1.00 85.00 379 THR A C 1
ATOM 2912 O O . THR A 1 379 ? 37.593 13.947 -1.947 1.00 85.00 379 THR A O 1
ATOM 2915 N N . ALA A 1 380 ? 38.222 13.700 0.177 1.00 78.06 380 ALA A N 1
ATOM 2916 C CA . ALA A 1 380 ? 36.931 13.977 0.786 1.00 78.06 380 ALA A CA 1
ATOM 2917 C C . ALA A 1 380 ? 36.963 15.332 1.506 1.00 78.06 380 ALA A C 1
ATOM 2919 O O . ALA A 1 380 ? 38.022 15.867 1.837 1.00 78.06 380 ALA A O 1
ATOM 2920 N N . THR A 1 381 ? 35.786 15.891 1.786 1.00 72.31 381 THR A N 1
ATOM 2921 C CA . THR A 1 381 ? 35.641 17.181 2.484 1.00 72.31 381 THR A CA 1
ATOM 2922 C C . THR A 1 381 ? 36.238 17.178 3.894 1.00 72.31 381 THR A C 1
ATOM 2924 O O . THR A 1 381 ? 36.625 18.230 4.390 1.00 72.31 381 THR A O 1
ATOM 2927 N N . ASN A 1 382 ? 36.358 16.008 4.524 1.00 74.69 382 ASN A N 1
ATOM 2928 C CA . ASN A 1 382 ? 36.999 15.809 5.827 1.00 74.69 382 ASN A CA 1
ATOM 2929 C C . ASN A 1 382 ? 38.519 15.553 5.736 1.00 74.69 382 ASN A C 1
ATOM 2931 O O . ASN A 1 382 ? 39.131 15.174 6.731 1.00 74.69 382 ASN A O 1
ATOM 2935 N N . GLY A 1 383 ? 39.130 15.711 4.556 1.00 76.56 383 GLY A N 1
ATOM 2936 C CA . GLY A 1 383 ? 40.549 15.427 4.320 1.00 76.56 383 GLY A CA 1
ATOM 2937 C C . GLY A 1 383 ? 40.893 13.937 4.193 1.00 76.56 383 GLY A C 1
ATOM 2938 O O . GLY A 1 383 ? 42.056 13.608 3.971 1.00 76.56 383 GLY A O 1
ATOM 2939 N N . GLY A 1 384 ? 39.908 13.040 4.321 1.00 84.62 384 GLY A N 1
ATOM 2940 C CA . GLY A 1 384 ? 40.058 11.605 4.083 1.00 84.62 384 GLY A CA 1
ATOM 2941 C C . GLY A 1 384 ? 39.930 11.224 2.606 1.00 84.62 384 GLY A C 1
ATOM 2942 O O . GLY A 1 384 ? 39.842 12.083 1.729 1.00 84.62 384 GLY A O 1
ATOM 2943 N N . ARG A 1 385 ? 39.881 9.916 2.326 1.00 88.25 385 ARG A N 1
ATOM 2944 C CA . ARG A 1 385 ? 39.486 9.403 1.005 1.00 88.25 385 ARG A CA 1
ATOM 2945 C C . ARG A 1 385 ? 37.968 9.409 0.871 1.00 88.25 385 ARG A C 1
ATOM 2947 O O . ARG A 1 385 ? 37.249 9.314 1.864 1.00 88.25 385 ARG A O 1
ATOM 2954 N N . ARG A 1 386 ? 37.475 9.494 -0.365 1.00 90.81 386 ARG A N 1
ATOM 2955 C CA . ARG A 1 386 ? 36.041 9.401 -0.641 1.00 90.81 386 ARG A CA 1
ATOM 2956 C C . ARG A 1 386 ? 35.530 8.015 -0.249 1.00 90.81 386 ARG A C 1
ATOM 2958 O O . ARG A 1 386 ? 36.056 7.008 -0.725 1.00 90.81 386 ARG A O 1
ATOM 2965 N N . GLN A 1 387 ? 34.473 7.981 0.553 1.00 89.69 387 GLN A N 1
ATOM 2966 C CA . GLN A 1 387 ? 33.763 6.754 0.892 1.00 89.69 387 GLN A CA 1
ATOM 2967 C C . GLN A 1 387 ? 32.471 6.627 0.085 1.00 89.69 387 GLN A C 1
ATOM 2969 O O . GLN A 1 387 ? 31.787 7.619 -0.176 1.00 89.69 387 GLN A O 1
ATOM 2974 N N . VAL A 1 388 ? 32.145 5.401 -0.310 1.00 89.94 388 VAL A N 1
ATOM 2975 C CA . VAL A 1 388 ? 30.880 5.028 -0.953 1.00 89.94 388 VAL A CA 1
ATOM 2976 C C . VAL A 1 388 ? 30.377 3.721 -0.349 1.00 89.94 388 VAL A C 1
ATOM 2978 O O . VAL A 1 388 ? 31.118 3.030 0.347 1.00 89.94 388 VAL A O 1
ATOM 2981 N N . ARG A 1 389 ? 29.119 3.367 -0.606 1.00 88.69 389 ARG A N 1
ATOM 2982 C CA . ARG A 1 389 ? 28.520 2.175 -0.009 1.00 88.69 389 ARG A CA 1
ATOM 2983 C C . ARG A 1 389 ? 28.755 0.939 -0.866 1.00 88.69 389 ARG A C 1
ATOM 2985 O O . ARG A 1 389 ? 28.320 0.928 -2.016 1.00 88.69 389 ARG A O 1
ATOM 2992 N N . LYS A 1 390 ? 29.378 -0.101 -0.309 1.00 89.31 390 LYS A N 1
ATOM 2993 C CA . LYS A 1 390 ? 29.620 -1.399 -0.982 1.00 89.31 390 LYS A CA 1
ATOM 2994 C C . LYS A 1 390 ? 30.163 -1.249 -2.414 1.00 89.31 390 LYS A C 1
ATOM 2996 O O . LYS A 1 390 ? 29.493 -1.667 -3.368 1.00 89.31 390 LYS A O 1
ATOM 3001 N N . PRO A 1 391 ? 31.316 -0.573 -2.586 1.00 93.81 391 PRO A N 1
ATOM 3002 C CA . PRO A 1 391 ? 31.878 -0.333 -3.904 1.00 93.81 391 PRO A CA 1
ATOM 3003 C C . PRO A 1 391 ? 32.195 -1.642 -4.629 1.00 93.81 391 PRO A C 1
ATOM 3005 O O . PRO A 1 391 ? 32.788 -2.536 -4.052 1.00 93.81 391 PRO A O 1
ATOM 3008 N N . GLN A 1 392 ? 31.892 -1.708 -5.922 1.00 96.12 392 GLN A N 1
ATOM 3009 C CA . GLN A 1 392 ? 32.400 -2.717 -6.855 1.00 96.12 392 GLN A CA 1
ATOM 3010 C C . GLN A 1 392 ? 33.142 -2.008 -7.973 1.00 96.12 392 GLN A C 1
ATOM 3012 O O . GLN A 1 392 ? 32.675 -0.972 -8.447 1.00 96.12 392 GLN A O 1
ATOM 3017 N N . LEU A 1 393 ? 34.256 -2.567 -8.444 1.00 97.56 393 LEU A N 1
ATOM 3018 C CA . LEU A 1 393 ? 34.960 -2.044 -9.617 1.00 97.56 393 LEU A CA 1
ATOM 3019 C C . LEU A 1 393 ? 35.055 -3.103 -10.713 1.00 97.56 393 LEU A C 1
ATOM 3021 O O . LEU A 1 393 ? 35.278 -4.293 -10.457 1.00 97.56 393 LEU A O 1
ATOM 3025 N N . GLY A 1 394 ? 34.914 -2.646 -11.954 1.00 97.50 394 GLY A N 1
ATOM 3026 C CA . GLY A 1 394 ? 35.065 -3.474 -13.138 1.00 97.50 394 GLY A CA 1
ATOM 3027 C C . GLY A 1 394 ? 35.584 -2.686 -14.332 1.00 97.50 394 GLY A C 1
ATOM 3028 O O . GLY A 1 394 ? 35.364 -1.482 -14.437 1.00 97.50 394 GLY A O 1
ATOM 3029 N N . TRP A 1 395 ? 36.274 -3.370 -15.242 1.00 97.12 395 TRP A N 1
ATOM 3030 C CA . TRP A 1 395 ? 36.638 -2.789 -16.535 1.00 97.12 395 TRP A CA 1
ATOM 3031 C C . TRP A 1 395 ? 35.662 -3.262 -17.605 1.00 97.12 395 TRP A C 1
ATOM 3033 O O . TRP A 1 395 ? 35.142 -4.381 -17.536 1.00 97.12 395 TRP A O 1
ATOM 3043 N N . ILE A 1 396 ? 35.445 -2.419 -18.613 1.00 97.06 396 ILE A N 1
ATOM 3044 C CA . ILE A 1 396 ? 34.735 -2.824 -19.825 1.00 97.06 396 ILE A CA 1
ATOM 3045 C C . ILE A 1 396 ? 35.714 -3.593 -20.712 1.00 97.06 396 ILE A C 1
ATOM 3047 O O . ILE A 1 396 ? 36.779 -3.073 -21.074 1.00 97.06 396 ILE A O 1
ATOM 3051 N N . GLU A 1 397 ? 35.376 -4.840 -21.038 1.00 96.44 397 GLU A N 1
ATOM 3052 C CA . GLU A 1 397 ? 36.172 -5.734 -21.880 1.00 96.44 397 GLU A CA 1
ATOM 3053 C C . GLU A 1 397 ? 36.132 -5.274 -23.342 1.00 96.44 397 GLU A C 1
ATOM 3055 O O . GLU A 1 397 ? 35.358 -5.740 -24.168 1.00 96.44 397 GLU A O 1
ATOM 3060 N N . THR A 1 398 ? 36.966 -4.283 -23.640 1.00 97.31 398 THR A N 1
ATOM 3061 C CA . THR A 1 398 ? 37.105 -3.664 -24.958 1.00 97.31 398 THR A CA 1
ATOM 3062 C C . THR A 1 398 ? 38.529 -3.130 -25.163 1.00 97.31 398 THR A C 1
ATOM 3064 O O . THR A 1 398 ? 39.411 -3.341 -24.321 1.00 97.31 398 THR A O 1
ATOM 3067 N N . SER A 1 399 ? 38.780 -2.448 -26.280 1.00 97.38 399 SER A N 1
ATOM 3068 C CA . SER A 1 399 ? 40.073 -1.836 -26.596 1.00 97.38 399 SER A CA 1
ATOM 3069 C C . SER A 1 399 ? 40.355 -0.580 -25.759 1.00 97.38 399 SER A C 1
ATOM 3071 O O . SER A 1 399 ? 39.445 0.136 -25.332 1.00 97.38 399 SER A O 1
ATOM 3073 N N . ASP A 1 400 ? 41.637 -0.252 -25.579 1.00 96.88 400 ASP A N 1
ATOM 3074 C CA . ASP A 1 400 ? 42.055 0.997 -24.922 1.00 96.88 400 ASP A CA 1
ATOM 3075 C C . ASP A 1 400 ? 41.592 2.252 -25.673 1.00 96.88 400 ASP A C 1
ATOM 3077 O O . ASP A 1 400 ? 41.344 3.292 -25.054 1.00 96.88 400 ASP A O 1
ATOM 3081 N N . ALA A 1 401 ? 41.449 2.160 -26.999 1.00 97.94 401 ALA A N 1
ATOM 3082 C CA . ALA A 1 401 ? 40.933 3.244 -27.827 1.00 97.94 401 ALA A CA 1
ATOM 3083 C C . ALA A 1 401 ? 39.473 3.559 -27.471 1.00 97.94 401 ALA A C 1
ATOM 3085 O O . ALA A 1 401 ? 39.142 4.721 -27.230 1.00 97.94 401 ALA A O 1
ATOM 3086 N N . ILE A 1 402 ? 38.630 2.528 -27.340 1.00 98.38 402 ILE A N 1
ATOM 3087 C CA . ILE A 1 402 ? 37.224 2.686 -26.947 1.00 98.38 402 ILE A CA 1
ATOM 3088 C C . ILE A 1 402 ? 37.124 3.210 -25.511 1.00 98.38 402 ILE A C 1
ATOM 3090 O O . ILE A 1 402 ? 36.426 4.194 -25.279 1.00 98.38 402 ILE A O 1
ATOM 3094 N N . ARG A 1 403 ? 37.882 2.652 -24.553 1.00 98.25 403 ARG A N 1
ATOM 3095 C CA . ARG A 1 403 ? 37.921 3.177 -23.170 1.00 98.25 403 ARG A CA 1
ATOM 3096 C C . ARG A 1 403 ? 38.340 4.649 -23.117 1.00 98.25 403 ARG A C 1
ATOM 3098 O O . ARG A 1 403 ? 37.759 5.441 -22.380 1.00 98.25 403 ARG A O 1
ATOM 3105 N N . THR A 1 404 ? 39.332 5.038 -23.920 1.00 98.31 404 THR A N 1
ATOM 3106 C CA . THR A 1 404 ? 39.783 6.435 -24.014 1.00 98.31 404 THR A CA 1
ATOM 3107 C C . THR A 1 404 ? 38.703 7.338 -24.606 1.00 98.31 404 THR A C 1
ATOM 3109 O O . THR A 1 404 ? 38.479 8.428 -24.086 1.00 98.31 404 THR A O 1
ATOM 3112 N N . SER A 1 405 ? 38.021 6.893 -25.661 1.00 98.44 405 SER A N 1
ATOM 3113 C CA . SER A 1 405 ? 36.921 7.640 -26.275 1.00 98.44 405 SER A CA 1
ATOM 3114 C C . SER A 1 405 ? 35.737 7.807 -25.311 1.00 98.44 405 SER A C 1
ATOM 3116 O O . SER A 1 405 ? 35.223 8.916 -25.175 1.00 98.44 405 SER A O 1
ATOM 3118 N N . ALA A 1 406 ? 35.390 6.769 -24.541 1.00 98.69 406 ALA A N 1
ATOM 3119 C CA . ALA A 1 406 ? 34.344 6.838 -23.519 1.00 98.69 406 ALA A CA 1
ATOM 3120 C C . ALA A 1 406 ? 34.671 7.885 -22.437 1.00 98.69 406 ALA A C 1
ATOM 3122 O O . ALA A 1 406 ? 33.821 8.686 -22.054 1.00 98.69 406 ALA A O 1
ATOM 3123 N N . VAL A 1 407 ? 35.930 7.949 -21.994 1.00 98.69 407 VAL A N 1
ATOM 3124 C CA . VAL A 1 407 ? 36.404 8.981 -21.054 1.00 98.69 407 VAL A CA 1
ATOM 3125 C C . VAL A 1 407 ? 36.298 10.388 -21.647 1.00 98.69 407 VAL A C 1
ATOM 3127 O O . VAL A 1 407 ? 35.848 11.309 -20.963 1.00 98.69 407 VAL A O 1
ATOM 3130 N N . THR A 1 408 ? 36.680 10.566 -22.915 1.00 98.56 408 THR A N 1
ATOM 3131 C CA . THR A 1 408 ? 36.531 11.848 -23.622 1.00 98.56 408 THR A CA 1
ATOM 3132 C C . THR A 1 408 ? 35.066 12.271 -23.689 1.00 98.56 408 THR A C 1
ATOM 3134 O O . THR A 1 408 ? 34.753 13.422 -23.385 1.00 98.56 408 THR A O 1
ATOM 3137 N N . PHE A 1 409 ? 34.164 11.342 -24.018 1.00 98.56 409 PHE A N 1
ATOM 3138 C CA . PHE A 1 409 ? 32.728 11.599 -24.035 1.00 98.56 409 PHE A CA 1
ATOM 3139 C C . PHE A 1 409 ? 32.217 12.026 -22.658 1.00 98.56 409 PHE A C 1
ATOM 3141 O O . PHE A 1 409 ? 31.572 13.065 -22.544 1.00 98.56 409 PHE A O 1
ATOM 3148 N N . ALA A 1 410 ? 32.548 11.276 -21.601 1.00 98.50 410 ALA A N 1
ATOM 3149 C CA . ALA A 1 410 ? 32.096 11.579 -20.246 1.00 98.50 410 ALA A CA 1
ATOM 3150 C C . ALA A 1 410 ? 32.524 12.990 -19.803 1.00 98.50 410 ALA A C 1
ATOM 3152 O O . ALA A 1 410 ? 31.709 13.756 -19.289 1.00 98.50 410 ALA A O 1
ATOM 3153 N N . ARG A 1 411 ? 33.775 13.380 -20.088 1.00 98.56 411 ARG A N 1
ATOM 3154 C CA . ARG A 1 411 ? 34.269 14.740 -19.817 1.00 98.56 411 ARG A CA 1
ATOM 3155 C C . ARG A 1 411 ? 33.565 15.816 -20.639 1.00 98.56 411 ARG A C 1
ATOM 3157 O O . ARG A 1 411 ? 33.328 16.906 -20.128 1.00 98.56 411 ARG A O 1
ATOM 3164 N N . ALA A 1 412 ? 33.184 15.522 -21.879 1.00 98.31 412 ALA A N 1
ATOM 3165 C CA . ALA A 1 412 ? 32.438 16.463 -22.714 1.00 98.31 412 ALA A CA 1
ATOM 3166 C C . ALA A 1 412 ? 31.020 16.756 -22.184 1.00 98.31 412 ALA A C 1
ATOM 3168 O O . ALA A 1 412 ? 30.404 17.733 -22.606 1.00 98.31 412 ALA A O 1
ATOM 3169 N N . LYS A 1 413 ? 30.495 15.936 -21.262 1.00 98.25 413 LYS A N 1
ATOM 3170 C CA . LYS A 1 413 ? 29.181 16.140 -20.632 1.00 98.25 413 LYS A CA 1
ATOM 3171 C C . LYS A 1 413 ? 29.244 16.842 -19.271 1.00 98.25 413 LYS A C 1
ATOM 3173 O O . LYS A 1 413 ? 28.193 17.038 -18.667 1.00 98.25 413 LYS A O 1
ATOM 3178 N N . LEU A 1 414 ? 30.425 17.236 -18.783 1.00 98.31 414 LEU A N 1
ATOM 3179 C CA . LEU A 1 414 ? 30.554 17.986 -17.528 1.00 98.31 414 LEU A CA 1
ATOM 3180 C C . LEU A 1 414 ? 29.650 19.232 -17.527 1.00 98.31 414 LEU A C 1
ATOM 3182 O O . LEU A 1 414 ? 29.595 19.977 -18.503 1.00 98.31 414 LEU A O 1
ATOM 3186 N N . GLY A 1 415 ? 28.931 19.447 -16.424 1.00 97.38 415 GLY A N 1
ATOM 3187 C CA . GLY A 1 415 ? 27.990 20.555 -16.244 1.00 97.38 415 GLY A CA 1
ATOM 3188 C C . GLY A 1 415 ? 26.556 20.290 -16.722 1.00 97.38 415 GLY A C 1
ATOM 3189 O O . GLY A 1 415 ? 25.673 21.092 -16.419 1.00 97.38 415 GLY A O 1
ATOM 3190 N N . LYS A 1 416 ? 26.281 19.179 -17.421 1.00 98.12 416 LYS A N 1
ATOM 3191 C CA . LYS A 1 416 ? 24.900 18.768 -17.739 1.00 98.12 416 LYS A CA 1
ATOM 3192 C C . LYS A 1 416 ? 24.128 18.445 -16.457 1.00 98.12 416 LYS A C 1
ATOM 3194 O O . LYS A 1 416 ? 24.712 17.962 -15.488 1.00 98.12 416 LYS A O 1
ATOM 3199 N N . SER A 1 417 ? 22.826 18.718 -16.423 1.00 96.81 417 SER A N 1
ATOM 3200 C CA . SER A 1 417 ? 22.017 18.529 -15.211 1.00 96.81 417 SER A CA 1
ATOM 3201 C C . SER A 1 417 ? 21.650 17.059 -14.969 1.00 96.81 417 SER A C 1
ATOM 3203 O O . SER A 1 417 ? 21.917 16.182 -15.791 1.00 96.81 417 SER A O 1
ATOM 3205 N N . TYR A 1 418 ? 21.105 16.766 -13.785 1.00 94.69 418 TYR A N 1
ATOM 3206 C CA . TYR A 1 418 ? 20.820 15.397 -13.355 1.00 94.69 418 TYR A CA 1
ATOM 3207 C C . TYR A 1 418 ? 19.436 14.915 -13.809 1.00 94.69 418 TYR A C 1
ATOM 3209 O O . TYR A 1 418 ? 18.447 15.613 -13.590 1.00 94.69 418 TYR A O 1
ATOM 3217 N N . ASN A 1 419 ? 19.366 13.703 -14.365 1.00 93.69 419 ASN A N 1
ATOM 3218 C CA . ASN A 1 419 ? 18.118 13.049 -14.772 1.00 93.69 419 ASN A CA 1
ATOM 3219 C C . ASN A 1 419 ? 17.624 12.066 -13.693 1.00 93.69 419 ASN A C 1
ATOM 3221 O O . ASN A 1 419 ? 18.076 10.927 -13.648 1.00 93.69 419 ASN A O 1
ATOM 3225 N N . ASN A 1 420 ? 16.644 12.441 -12.868 1.00 89.75 420 ASN A N 1
ATOM 3226 C CA . ASN A 1 420 ? 16.106 11.538 -11.831 1.00 89.75 420 ASN A CA 1
ATOM 3227 C C . ASN A 1 420 ? 15.358 10.305 -12.385 1.00 89.75 420 ASN 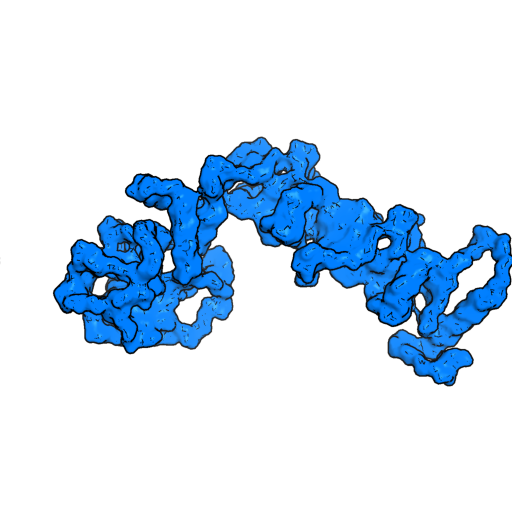A C 1
ATOM 3229 O O . ASN A 1 420 ? 15.017 9.394 -11.634 1.00 89.75 420 ASN A O 1
ATOM 3233 N N . ASN A 1 421 ? 15.062 10.270 -13.683 1.00 91.94 421 ASN A N 1
ATOM 3234 C CA . ASN A 1 421 ? 14.162 9.290 -14.262 1.00 91.94 421 ASN A CA 1
ATOM 3235 C C . ASN A 1 421 ? 14.908 8.084 -14.854 1.00 91.94 421 ASN A C 1
ATOM 3237 O O . ASN A 1 421 ? 15.068 7.975 -16.069 1.00 91.94 421 ASN A O 1
ATOM 3241 N N . PHE A 1 422 ? 15.360 7.156 -14.004 1.00 93.44 422 PHE A N 1
ATOM 3242 C CA . PHE A 1 422 ? 16.075 5.950 -14.455 1.00 93.44 422 PHE A CA 1
ATOM 3243 C C . PHE A 1 422 ? 15.219 5.036 -15.335 1.00 93.44 422 PHE A C 1
ATOM 3245 O O . PHE A 1 422 ? 15.762 4.306 -16.160 1.00 93.44 422 PHE A O 1
ATOM 3252 N N . ALA A 1 423 ? 13.892 5.100 -15.205 1.00 94.44 423 ALA A N 1
ATOM 3253 C CA . ALA A 1 423 ? 12.969 4.360 -16.057 1.00 94.44 423 ALA A CA 1
ATOM 3254 C C . ALA A 1 423 ? 13.010 4.805 -17.535 1.00 94.44 423 ALA A C 1
ATOM 3256 O O . ALA A 1 423 ? 12.678 4.006 -18.408 1.00 94.44 423 ALA A O 1
ATOM 3257 N N . TRP A 1 424 ? 13.443 6.041 -17.821 1.00 94.88 424 TRP A N 1
ATOM 3258 C CA . TRP A 1 424 ? 13.458 6.625 -19.170 1.00 94.88 424 TRP A CA 1
ATOM 3259 C C . TRP A 1 424 ? 14.728 7.458 -19.389 1.00 94.88 424 TRP A C 1
ATOM 3261 O O . TRP A 1 424 ? 14.688 8.685 -19.475 1.00 94.88 424 TRP A O 1
ATOM 3271 N N . ASN A 1 425 ? 15.878 6.791 -19.455 1.00 94.31 425 ASN A N 1
ATOM 3272 C CA . ASN A 1 425 ? 17.194 7.434 -19.557 1.00 94.31 425 ASN A CA 1
ATOM 3273 C C . ASN A 1 425 ? 18.069 6.855 -20.677 1.00 94.31 425 ASN A C 1
ATOM 3275 O O . ASN A 1 425 ? 19.252 7.169 -20.761 1.00 94.31 425 ASN A O 1
ATOM 3279 N N . ARG A 1 426 ? 17.536 5.995 -21.547 1.00 91.50 426 ARG A N 1
ATOM 3280 C CA . ARG A 1 426 ? 18.319 5.362 -22.612 1.00 91.50 426 ARG A CA 1
ATOM 3281 C C . ARG A 1 426 ? 18.457 6.258 -23.846 1.00 91.50 426 ARG A C 1
ATOM 3283 O O . ARG A 1 426 ? 18.029 5.911 -24.943 1.00 91.50 426 ARG A O 1
ATOM 3290 N N . ASN A 1 427 ? 19.064 7.425 -23.647 1.00 92.12 427 ASN A N 1
ATOM 3291 C CA . ASN A 1 427 ? 19.435 8.371 -24.694 1.00 92.12 427 ASN A CA 1
ATOM 3292 C C . ASN A 1 427 ? 20.930 8.711 -24.591 1.00 92.12 427 ASN A C 1
ATOM 3294 O O . ASN A 1 427 ? 21.401 9.101 -23.520 1.00 92.12 427 ASN A O 1
ATOM 3298 N N . VAL A 1 428 ? 21.669 8.520 -25.691 1.00 95.44 428 VAL A N 1
ATOM 3299 C CA . VAL A 1 428 ? 23.116 8.788 -25.754 1.00 95.44 428 VAL A CA 1
ATOM 3300 C C . VAL A 1 428 ? 23.382 10.292 -25.734 1.00 95.44 428 VAL A C 1
ATOM 3302 O O . VAL A 1 428 ? 24.240 10.747 -24.986 1.00 95.44 428 VAL A O 1
ATOM 3305 N N . GLU A 1 429 ? 22.626 11.062 -26.518 1.00 95.12 429 GLU A N 1
ATOM 3306 C CA . GLU A 1 429 ? 22.749 12.517 -26.599 1.00 95.12 429 GLU A CA 1
ATOM 3307 C C . GLU A 1 429 ? 21.591 13.168 -25.848 1.00 95.12 429 GLU A C 1
ATOM 3309 O O . GLU A 1 429 ? 20.527 13.454 -26.401 1.00 95.12 429 GLU A O 1
ATOM 3314 N N . ASP A 1 430 ? 21.803 13.364 -24.552 1.00 94.38 430 ASP A N 1
ATOM 3315 C CA . ASP A 1 430 ? 20.833 13.973 -23.650 1.00 94.38 430 ASP A CA 1
ATOM 3316 C C . ASP A 1 430 ? 21.339 15.308 -23.079 1.00 94.38 430 ASP A C 1
ATOM 3318 O O . ASP A 1 430 ? 22.544 15.592 -23.039 1.00 94.38 430 ASP A O 1
ATOM 3322 N N . GLU A 1 431 ? 20.400 16.133 -22.629 1.00 94.94 431 GLU A N 1
ATOM 3323 C CA . GLU A 1 431 ? 20.659 17.366 -21.884 1.00 94.94 431 GLU A CA 1
ATOM 3324 C C . GLU A 1 431 ? 20.785 17.104 -20.379 1.00 94.94 431 GLU A C 1
ATOM 3326 O O . GLU A 1 431 ? 21.361 17.917 -19.650 1.00 94.94 431 GLU A O 1
ATOM 3331 N N . GLN A 1 432 ? 20.285 15.954 -19.920 1.00 95.69 432 GLN A N 1
ATOM 3332 C CA . GLN A 1 432 ? 20.363 15.511 -18.534 1.00 95.69 432 GLN A CA 1
ATOM 3333 C C . GLN A 1 432 ? 20.881 14.075 -18.463 1.00 95.69 432 GLN A C 1
ATOM 3335 O O . GLN A 1 432 ? 20.472 13.236 -19.258 1.00 95.69 432 GLN A O 1
ATOM 3340 N N . TYR A 1 433 ? 21.736 13.772 -17.485 1.00 97.62 433 TYR A N 1
ATOM 3341 C CA . TYR A 1 433 ? 22.261 12.419 -17.276 1.00 97.62 433 TYR A CA 1
ATOM 3342 C C . TYR A 1 433 ? 22.081 11.986 -15.824 1.00 97.62 433 TYR A C 1
ATOM 3344 O O . TYR A 1 433 ? 22.314 12.772 -14.904 1.00 97.62 433 TYR A O 1
ATOM 3352 N N . ASN A 1 434 ? 21.715 10.724 -15.600 1.00 95.31 434 ASN A N 1
ATOM 3353 C CA . ASN A 1 434 ? 21.998 10.054 -14.326 1.00 95.31 434 ASN A CA 1
ATOM 3354 C C . ASN A 1 434 ? 23.294 9.248 -14.388 1.00 95.31 434 ASN A C 1
ATOM 3356 O O . ASN A 1 434 ? 23.940 9.129 -15.431 1.00 95.31 434 ASN A O 1
ATOM 3360 N N . CYS A 1 435 ? 23.692 8.736 -13.226 1.00 96.00 435 CYS A N 1
ATOM 3361 C CA . CYS A 1 435 ? 24.966 8.069 -13.009 1.00 96.00 435 CYS A CA 1
ATOM 3362 C C . CYS A 1 435 ? 25.177 6.845 -13.912 1.00 96.00 435 CYS A C 1
ATOM 3364 O O . CYS A 1 435 ? 26.268 6.666 -14.445 1.00 96.00 435 CYS A O 1
ATOM 3366 N N . SER A 1 436 ? 24.142 6.040 -14.154 1.00 96.50 436 SER A N 1
ATOM 3367 C CA . SER A 1 436 ? 24.212 4.911 -15.088 1.00 96.50 436 SER A CA 1
ATOM 3368 C C . SER A 1 436 ? 24.126 5.353 -16.548 1.00 96.50 436 SER A C 1
ATOM 3370 O O . SER A 1 436 ? 24.873 4.838 -17.382 1.00 96.50 436 SER A O 1
ATOM 3372 N N . GLN A 1 437 ? 23.270 6.331 -16.866 1.00 97.31 437 GLN A N 1
ATOM 3373 C CA . GLN A 1 437 ? 23.118 6.852 -18.227 1.00 97.31 437 GLN A CA 1
ATOM 3374 C C . GLN A 1 437 ? 24.431 7.414 -18.772 1.00 97.31 437 GLN A C 1
ATOM 3376 O O . GLN A 1 437 ? 24.772 7.098 -19.904 1.00 97.31 437 GLN A O 1
ATOM 3381 N N . ILE A 1 43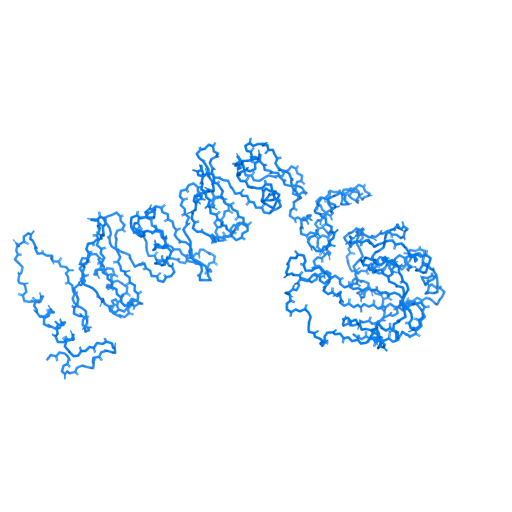8 ? 25.189 8.208 -18.002 1.00 98.06 438 ILE A N 1
ATOM 3382 C CA . ILE A 1 438 ? 26.446 8.791 -18.506 1.00 98.06 438 ILE A CA 1
ATOM 3383 C C . ILE A 1 438 ? 27.494 7.720 -18.827 1.00 98.06 438 ILE A C 1
ATOM 3385 O O . ILE A 1 438 ? 28.189 7.822 -19.836 1.00 98.06 438 ILE A O 1
ATOM 3389 N N . VAL A 1 439 ? 27.574 6.663 -18.012 1.00 98.12 439 VAL A N 1
ATOM 3390 C CA . VAL A 1 439 ? 28.492 5.538 -18.238 1.00 98.12 439 VAL A CA 1
ATOM 3391 C C . VAL A 1 439 ? 28.063 4.737 -19.467 1.00 98.12 439 VAL A C 1
ATOM 3393 O O . VAL A 1 439 ? 28.885 4.444 -20.334 1.00 98.12 439 VAL A O 1
ATOM 3396 N N . TRP A 1 440 ? 26.773 4.419 -19.577 1.00 97.56 440 TRP A N 1
ATOM 3397 C CA . TRP A 1 440 ? 26.218 3.723 -20.737 1.00 97.56 440 TRP A CA 1
ATOM 3398 C C . TRP A 1 440 ? 26.369 4.518 -22.033 1.00 97.56 440 TRP A C 1
ATOM 3400 O O . TRP A 1 440 ? 26.904 3.990 -23.006 1.00 97.56 440 TRP A O 1
ATOM 3410 N N . ALA A 1 441 ? 25.986 5.794 -22.033 1.00 97.94 441 ALA A N 1
ATOM 3411 C CA . ALA A 1 441 ? 26.091 6.677 -23.187 1.00 97.94 441 ALA A CA 1
ATOM 3412 C C . ALA A 1 441 ? 27.544 6.824 -23.657 1.00 97.94 441 ALA A C 1
ATOM 3414 O O . ALA A 1 441 ? 27.798 6.769 -24.858 1.00 97.94 441 ALA A O 1
ATOM 3415 N N . ALA A 1 442 ? 28.501 6.929 -22.727 1.00 98.56 442 ALA A N 1
ATOM 3416 C CA . ALA A 1 442 ? 29.921 7.012 -23.054 1.00 98.56 442 ALA A CA 1
ATOM 3417 C C . ALA A 1 442 ? 30.412 5.804 -23.859 1.00 98.56 442 ALA A C 1
ATOM 3419 O O . ALA A 1 442 ? 31.093 5.977 -24.870 1.00 98.56 442 ALA A O 1
ATOM 3420 N N . TYR A 1 443 ? 30.045 4.589 -23.448 1.00 98.38 443 TYR A N 1
ATOM 3421 C CA . TYR A 1 443 ? 30.452 3.374 -24.152 1.00 98.38 443 TYR A CA 1
ATOM 3422 C C . TYR A 1 443 ? 29.651 3.118 -25.425 1.00 98.38 443 TYR A C 1
ATOM 3424 O O . TYR A 1 443 ? 30.246 2.706 -26.420 1.00 98.38 443 TYR A O 1
ATOM 3432 N N . MET A 1 444 ? 28.354 3.432 -25.446 1.00 97.06 444 MET A N 1
ATOM 3433 C CA . MET A 1 444 ? 27.552 3.399 -26.672 1.00 97.06 444 MET A CA 1
ATOM 3434 C C . MET A 1 444 ? 28.132 4.333 -27.736 1.00 97.06 444 MET A C 1
ATOM 3436 O O . MET A 1 444 ? 28.339 3.914 -28.870 1.00 97.06 444 MET A O 1
ATOM 3440 N N . HIS A 1 445 ? 28.462 5.573 -27.367 1.00 98.06 445 HIS A N 1
ATOM 3441 C CA . HIS A 1 445 ? 29.084 6.537 -28.271 1.00 98.06 445 HIS A CA 1
ATOM 3442 C C . HIS A 1 445 ? 30.466 6.061 -28.737 1.00 98.06 445 HIS A C 1
ATOM 3444 O O . HIS A 1 445 ? 30.733 5.988 -29.934 1.00 98.06 445 HIS A O 1
ATOM 3450 N N . ALA A 1 446 ? 31.340 5.688 -27.798 1.00 98.25 446 ALA A N 1
ATOM 3451 C CA . ALA A 1 446 ? 32.722 5.308 -28.089 1.00 98.25 446 ALA A CA 1
ATOM 3452 C C . ALA A 1 446 ? 32.856 4.051 -28.960 1.00 98.25 446 ALA A C 1
ATOM 3454 O O . ALA A 1 446 ? 33.852 3.893 -29.665 1.00 98.25 446 ALA A O 1
ATOM 3455 N N . SER A 1 447 ? 31.876 3.152 -28.886 1.00 97.75 447 SER A N 1
ATOM 3456 C CA . SER A 1 447 ? 31.825 1.911 -29.662 1.00 97.75 447 SER A CA 1
ATOM 3457 C C . SER A 1 447 ? 30.915 1.994 -30.887 1.00 97.75 447 SER A C 1
ATOM 3459 O O . SER A 1 447 ? 30.687 0.976 -31.529 1.00 97.75 447 SER A O 1
ATOM 3461 N N . ASN A 1 448 ? 30.369 3.174 -31.204 1.00 96.50 448 ASN A N 1
ATOM 3462 C CA . ASN A 1 448 ? 29.396 3.353 -32.283 1.00 96.50 448 ASN A CA 1
ATOM 3463 C C . ASN A 1 448 ? 28.185 2.392 -32.184 1.00 96.50 448 ASN A C 1
ATOM 3465 O O . ASN A 1 448 ? 27.648 1.940 -33.192 1.00 96.50 448 ASN A O 1
ATOM 3469 N N . GLY A 1 449 ? 27.762 2.087 -30.954 1.00 93.81 449 GLY A N 1
ATOM 3470 C CA . GLY A 1 449 ? 26.620 1.230 -30.637 1.00 93.81 449 GLY A CA 1
ATOM 3471 C C . GLY A 1 449 ? 26.936 -0.248 -30.384 1.00 93.81 449 GLY A C 1
ATOM 3472 O O . GLY A 1 449 ? 26.034 -0.967 -29.962 1.00 93.81 449 GLY A O 1
ATOM 3473 N N . ASP A 1 450 ? 28.179 -0.702 -30.578 1.00 94.12 450 ASP A N 1
ATOM 3474 C CA . ASP A 1 450 ? 28.538 -2.123 -30.422 1.00 94.12 450 ASP A CA 1
ATOM 3475 C C . ASP A 1 450 ? 28.536 -2.594 -28.953 1.00 94.12 450 ASP A C 1
ATOM 3477 O O . ASP A 1 450 ? 28.276 -3.764 -28.663 1.00 94.12 450 ASP A O 1
ATOM 3481 N N . ILE A 1 451 ? 28.822 -1.693 -28.007 1.00 94.94 451 ILE A N 1
ATOM 3482 C CA . ILE A 1 451 ? 28.879 -1.992 -26.569 1.00 94.94 451 ILE A CA 1
ATOM 3483 C C . ILE A 1 451 ? 27.620 -1.480 -25.888 1.00 94.94 451 ILE A C 1
ATOM 3485 O O . ILE A 1 451 ? 27.587 -0.415 -25.267 1.00 94.94 451 ILE A O 1
ATOM 3489 N N . ASP A 1 452 ? 26.590 -2.309 -25.962 1.00 92.12 452 ASP A N 1
ATOM 3490 C CA . ASP A 1 452 ? 25.361 -2.122 -25.216 1.00 92.12 452 ASP A CA 1
ATOM 3491 C C . ASP A 1 452 ? 25.414 -2.914 -23.900 1.00 92.12 452 ASP A C 1
ATOM 3493 O O . ASP A 1 452 ? 25.193 -4.126 -23.873 1.00 92.12 452 ASP A O 1
ATOM 3497 N N . MET A 1 453 ? 25.755 -2.238 -22.797 1.00 92.38 453 MET A N 1
ATOM 3498 C CA . MET A 1 453 ? 25.956 -2.831 -21.461 1.00 92.38 453 MET A CA 1
ATOM 3499 C C . MET A 1 453 ? 24.654 -3.253 -20.757 1.00 92.38 453 MET A C 1
ATOM 3501 O O . MET A 1 453 ? 24.475 -3.017 -19.563 1.00 92.38 453 MET A O 1
ATOM 3505 N N . LYS A 1 454 ? 23.739 -3.862 -21.500 1.00 86.69 454 LYS A N 1
ATOM 3506 C CA . LYS A 1 454 ? 22.486 -4.397 -20.985 1.00 86.69 454 LYS A CA 1
ATOM 3507 C C . LYS A 1 454 ? 22.663 -5.803 -20.413 1.00 86.69 454 LYS A C 1
ATOM 3509 O O . LYS A 1 454 ? 23.629 -6.514 -20.699 1.00 86.69 454 LYS A O 1
ATOM 3514 N N . ASP A 1 455 ? 21.676 -6.215 -19.643 1.00 83.31 455 ASP A N 1
ATOM 3515 C CA . ASP A 1 455 ? 21.524 -7.567 -19.129 1.00 83.31 455 ASP A CA 1
ATOM 3516 C C . ASP A 1 455 ? 20.665 -8.447 -20.075 1.00 83.31 455 ASP A C 1
ATOM 3518 O O . ASP A 1 455 ? 20.649 -8.275 -21.304 1.00 83.31 455 ASP A O 1
ATOM 3522 N N . SER A 1 456 ? 19.951 -9.422 -19.499 1.00 82.75 456 SER A N 1
ATOM 3523 C CA . SER A 1 456 ? 19.034 -10.320 -20.201 1.00 82.75 456 SER A CA 1
ATOM 3524 C C . SER A 1 456 ? 17.659 -9.718 -20.513 1.00 82.75 456 SER A C 1
ATOM 3526 O O . SER A 1 456 ? 16.856 -10.405 -21.148 1.00 82.75 456 SER A O 1
ATOM 3528 N N . PHE A 1 457 ? 17.354 -8.471 -20.122 1.00 83.12 457 PHE A N 1
ATOM 3529 C CA . PHE A 1 457 ? 16.083 -7.859 -20.509 1.00 83.12 457 PHE A CA 1
ATOM 3530 C C . PHE A 1 457 ? 16.010 -7.683 -22.041 1.00 83.12 457 PHE A C 1
ATOM 3532 O O . PHE A 1 457 ? 17.026 -7.405 -22.704 1.00 83.12 457 PHE A O 1
ATOM 3539 N N . PRO A 1 458 ? 14.815 -7.886 -22.631 1.00 74.44 458 PRO A N 1
ATOM 3540 C CA . PRO A 1 458 ? 14.620 -7.782 -24.070 1.00 74.44 458 PRO A CA 1
ATOM 3541 C C . PRO A 1 458 ? 14.789 -6.335 -24.535 1.00 74.44 458 PRO A C 1
ATOM 3543 O O . PRO A 1 458 ? 14.301 -5.408 -23.897 1.00 74.44 458 PRO A O 1
ATOM 3546 N N . ASN A 1 459 ? 15.446 -6.134 -25.678 1.00 68.62 459 ASN A N 1
ATOM 3547 C CA . ASN A 1 459 ? 15.421 -4.831 -26.334 1.00 68.62 459 ASN A CA 1
ATOM 3548 C C . ASN A 1 459 ? 14.124 -4.675 -27.149 1.00 68.62 459 ASN A C 1
ATOM 3550 O O . ASN A 1 459 ? 13.682 -5.651 -27.759 1.00 68.62 459 ASN A O 1
ATOM 3554 N N . PRO A 1 460 ? 13.564 -3.455 -27.225 1.00 75.12 460 PRO A N 1
ATOM 3555 C CA . PRO A 1 460 ? 14.082 -2.219 -26.629 1.00 75.12 460 PRO A CA 1
ATOM 3556 C C . PRO A 1 460 ? 13.575 -1.989 -25.186 1.00 75.12 460 PRO A C 1
ATOM 3558 O O . PRO A 1 460 ? 12.372 -1.858 -24.972 1.00 75.12 460 PRO A O 1
ATOM 3561 N N . THR A 1 461 ? 14.478 -1.847 -24.202 1.00 81.62 461 THR A N 1
ATOM 3562 C CA . THR A 1 461 ? 14.115 -1.281 -22.882 1.00 81.62 461 THR A CA 1
ATOM 3563 C C . THR A 1 461 ? 14.454 0.209 -22.809 1.00 81.62 461 THR A C 1
ATOM 3565 O O . THR A 1 461 ? 15.537 0.572 -23.258 1.00 81.62 461 THR A O 1
ATOM 3568 N N . PRO A 1 462 ? 13.622 1.063 -22.193 1.00 85.50 462 PRO A N 1
ATOM 3569 C CA . PRO A 1 462 ? 13.853 2.514 -22.087 1.00 85.50 462 PRO A CA 1
ATOM 3570 C C . PRO A 1 462 ? 14.874 2.938 -21.019 1.00 85.50 462 PRO A C 1
ATOM 3572 O O . PRO A 1 462 ? 15.241 4.114 -20.945 1.00 85.50 462 PRO A O 1
ATOM 3575 N N . SER A 1 463 ? 15.313 2.001 -20.179 1.00 93.38 463 SER A N 1
ATOM 3576 C CA . SER A 1 463 ? 16.067 2.279 -18.960 1.00 93.38 463 SER A CA 1
ATOM 3577 C C . SER A 1 463 ? 17.449 1.644 -18.943 1.00 93.38 463 SER A C 1
ATOM 3579 O O . SER A 1 463 ? 17.692 0.600 -19.556 1.00 93.38 463 SER A O 1
ATOM 3581 N N . VAL A 1 464 ? 18.332 2.284 -18.185 1.00 93.88 464 VAL A N 1
ATOM 3582 C CA . VAL A 1 464 ? 19.680 1.854 -17.831 1.00 93.88 464 VAL A CA 1
ATOM 3583 C C . VAL A 1 464 ? 19.832 2.045 -16.327 1.00 93.88 464 VAL A C 1
ATOM 3585 O O . VAL A 1 464 ? 19.950 3.182 -15.861 1.00 93.88 464 VAL A O 1
ATOM 3588 N N . TYR A 1 465 ? 19.842 0.960 -15.557 1.00 94.31 465 TYR A N 1
ATOM 3589 C CA . TYR A 1 465 ? 20.029 1.028 -14.102 1.00 94.31 465 TYR A CA 1
ATOM 3590 C C . TYR A 1 465 ? 21.488 0.785 -13.685 1.00 94.31 465 TYR A C 1
ATOM 3592 O O . TYR A 1 465 ? 22.209 0.038 -14.344 1.00 94.31 465 TYR A O 1
ATOM 3600 N N . PRO A 1 466 ? 21.953 1.344 -12.556 1.00 94.56 466 PRO A N 1
ATOM 3601 C CA . PRO A 1 466 ? 23.344 1.188 -12.150 1.00 94.56 466 PRO A CA 1
ATOM 3602 C C . PRO A 1 466 ? 23.843 -0.247 -11.981 1.00 94.56 466 PRO A C 1
ATOM 3604 O O . PRO A 1 466 ? 24.927 -0.624 -12.435 1.00 94.56 466 PRO A O 1
ATOM 3607 N N . LYS A 1 467 ? 23.021 -1.082 -11.348 1.00 92.75 467 LYS A N 1
ATOM 3608 C CA . LYS A 1 467 ? 23.333 -2.497 -11.137 1.00 92.75 467 LYS A CA 1
ATOM 3609 C C . LYS A 1 467 ? 23.199 -3.330 -12.418 1.00 92.75 467 LYS A C 1
ATOM 3611 O O . LYS A 1 467 ? 23.820 -4.386 -12.507 1.00 92.75 467 LYS A O 1
ATOM 3616 N N . GLU A 1 468 ? 22.438 -2.859 -13.409 1.00 94.06 468 GLU A N 1
ATOM 3617 C CA . GLU A 1 468 ? 22.332 -3.490 -14.732 1.00 94.06 468 GLU A CA 1
ATOM 3618 C C . GLU A 1 468 ? 23.688 -3.497 -15.436 1.00 94.06 468 GLU A C 1
ATOM 3620 O O . GLU A 1 468 ? 24.122 -4.548 -15.906 1.00 94.06 468 GLU A O 1
ATOM 3625 N N . LEU A 1 469 ? 24.408 -2.366 -15.409 1.00 94.25 469 LEU A N 1
ATOM 3626 C CA . LEU A 1 469 ? 25.728 -2.257 -16.033 1.00 94.25 469 LEU A CA 1
ATOM 3627 C C . LEU A 1 469 ? 26.679 -3.338 -15.513 1.00 94.25 469 LEU A C 1
ATOM 3629 O O . LEU A 1 469 ? 27.337 -4.012 -16.293 1.00 94.25 469 LEU A O 1
ATOM 3633 N N . PHE A 1 470 ? 26.689 -3.583 -14.201 1.00 93.75 470 PHE A N 1
ATOM 3634 C CA . PHE A 1 470 ? 27.542 -4.597 -13.570 1.00 93.75 470 PHE A CA 1
ATOM 3635 C C . PHE A 1 470 ? 27.057 -6.046 -13.740 1.00 93.75 470 PHE A C 1
ATOM 3637 O O . PHE A 1 470 ? 27.776 -6.969 -13.345 1.00 93.75 470 PHE A O 1
ATOM 3644 N N . LYS A 1 471 ? 25.860 -6.266 -14.295 1.00 92.50 471 LYS A N 1
ATOM 3645 C CA . LYS A 1 471 ? 25.387 -7.588 -14.739 1.00 92.50 471 LYS A CA 1
ATOM 3646 C C . LYS A 1 471 ? 25.672 -7.846 -16.225 1.00 92.50 471 LYS A C 1
ATOM 3648 O O . LYS A 1 471 ? 25.531 -8.983 -16.669 1.00 92.50 471 LYS A O 1
ATOM 3653 N N . SER A 1 472 ? 26.076 -6.824 -16.978 1.00 92.75 472 SER A N 1
ATOM 3654 C CA . SER A 1 472 ? 26.435 -6.945 -18.390 1.00 92.75 472 SER A CA 1
ATOM 3655 C C . SER A 1 472 ? 27.590 -7.922 -18.615 1.00 92.75 472 SER A C 1
ATOM 3657 O O . SER A 1 472 ? 28.587 -7.913 -17.889 1.00 92.75 472 SER A O 1
ATOM 3659 N N . GLY A 1 473 ? 27.508 -8.686 -19.707 1.00 93.06 473 GLY A N 1
ATOM 3660 C CA . GLY A 1 473 ? 28.599 -9.542 -20.182 1.00 93.06 473 GLY A CA 1
ATOM 3661 C C . GLY A 1 473 ? 29.868 -8.779 -20.586 1.00 93.06 473 GLY A C 1
ATOM 3662 O O . GLY A 1 473 ? 30.922 -9.400 -20.710 1.00 93.06 473 GLY A O 1
ATOM 3663 N N . TRP A 1 474 ? 29.793 -7.452 -20.739 1.00 95.31 474 TRP A N 1
ATOM 3664 C CA . TRP A 1 474 ? 30.930 -6.580 -21.049 1.00 95.31 474 TRP A CA 1
ATOM 3665 C C . TRP A 1 474 ? 31.766 -6.190 -19.826 1.00 95.31 474 TRP A C 1
ATOM 3667 O O . TRP A 1 474 ? 32.911 -5.773 -19.989 1.00 95.31 474 TRP A O 1
ATOM 3677 N N . VAL A 1 475 ? 31.227 -6.305 -18.608 1.00 95.62 475 VAL A N 1
ATOM 3678 C CA . VAL A 1 475 ? 31.946 -5.914 -17.389 1.00 95.62 475 VAL A CA 1
ATOM 3679 C C . VAL A 1 475 ? 32.722 -7.102 -16.837 1.00 95.62 475 VAL A C 1
ATOM 3681 O O . VAL A 1 475 ? 32.199 -8.205 -16.669 1.00 95.62 475 VAL A O 1
ATOM 3684 N N . ARG A 1 476 ? 33.994 -6.882 -16.513 1.00 96.38 476 ARG A N 1
ATOM 3685 C CA . ARG A 1 476 ? 34.822 -7.831 -15.765 1.00 96.38 476 ARG A CA 1
ATOM 3686 C C . ARG A 1 476 ? 35.133 -7.215 -14.409 1.00 96.38 476 ARG A C 1
ATOM 3688 O O . ARG A 1 476 ? 35.841 -6.213 -14.320 1.00 96.38 476 ARG A O 1
ATOM 3695 N N . LYS A 1 477 ? 34.556 -7.783 -13.353 1.00 95.88 477 LYS A N 1
ATOM 3696 C CA . LYS A 1 477 ? 34.734 -7.296 -11.980 1.00 95.88 477 LYS A CA 1
ATOM 3697 C C . LYS A 1 477 ? 36.101 -7.716 -11.446 1.00 95.88 477 LYS A C 1
ATOM 3699 O O . LYS A 1 477 ? 36.540 -8.834 -11.705 1.00 95.88 477 LYS A O 1
ATOM 3704 N N . TYR A 1 478 ? 36.757 -6.836 -10.700 1.00 96.00 478 TYR A N 1
ATOM 3705 C CA . TYR A 1 478 ? 38.025 -7.135 -10.017 1.00 96.00 478 TYR A CA 1
ATOM 3706 C C . TYR A 1 478 ? 38.079 -6.649 -8.570 1.00 96.00 478 TYR A C 1
ATOM 3708 O O . TYR A 1 478 ? 39.012 -7.002 -7.855 1.00 96.00 478 TYR A O 1
ATOM 3716 N N . TYR A 1 479 ? 37.097 -5.860 -8.142 1.00 90.62 479 TYR A N 1
ATOM 3717 C CA . TYR A 1 479 ? 36.883 -5.515 -6.745 1.00 90.62 479 TYR A CA 1
ATOM 3718 C C . TYR A 1 479 ? 35.425 -5.869 -6.407 1.00 90.62 479 TYR A C 1
ATOM 3720 O O . TYR A 1 479 ? 34.537 -5.358 -7.106 1.00 90.62 479 TYR A O 1
ATOM 3728 N N . PRO A 1 480 ? 35.203 -6.827 -5.487 1.00 76.75 480 PRO A N 1
ATOM 3729 C CA . PRO A 1 480 ? 33.911 -7.479 -5.271 1.00 76.75 480 PRO A CA 1
ATOM 3730 C C . PRO A 1 480 ? 32.889 -6.634 -4.518 1.00 76.75 480 PRO A C 1
ATOM 3732 O O . PRO A 1 480 ? 33.309 -5.712 -3.792 1.00 76.75 480 PRO A O 1
#

Mean predicted aligned error: 8.0 Å

Organism: Nocardia brasiliensis (strain ATCC 700358 / HUJEG-1) (NCBI:txid1133849)

pLDDT: mean 92.15, std 11.26, range [40.03, 98.88]